Protein AF-A0A5C4VQE1-F1 (afdb_monomer)

Mean predicted aligned error: 15.0 Å

Sequence (399 aa):
MSLPLGGPALQSALQDAGLNTAMPAWTVWVAVGLVALSTLAGAHLAHRNAARISIWLAVASALMLITALTDVMPDAWREAAATEVPLWVVALAGLTGFAAITYFTRHGCAHPHQPGQHARHAPGLHRRVKQAVSAAVYGGVGTAVALSLHRMIEGATLVLAASAIVVAALMIHSAGEGLAMTAMLDMASKRRAPWLLLSCASPAAGVVLATVAPLPPQSVPILLGLLTGVLLRTAVIGLQIARTSGRMVRRHVAVAAVGVLAVGALLVTGEAMFAGDLPTPELPVAAAGQAAVPLVPHTRTPSPLPTPTRRPEPMTPSELRAAVAGGRLGLESLLTRSDLATIGADVEWLLRALPGRSAAEITRVLRRARVGSGASIGDLTLRQRHYLLLALGAAPAPR

Foldseek 3Di:
DDDPPDDVVVVVVVVPPPPPPPPPPVLLVVLLVLLLVLLVLLLVCLVVCVVCLLLLLLLLLLLLLCCLVPPLQVVLVVLCVVQVNDVVLLQVLLQVLLVVLCVLAVLQPPPPPPPDDDDPDPDPPVVVVVVVCSCCCSALNVVLVVLLQLLLQLLLVCSVDVDPLSSVSSSSNSSSVSSVSSVRCVVSVHDSVVSSVSSSCNSVNSVVCCVVPPDDSNVSSSSSSSSSSNSNNSSVVSNVVSVVVPPDDVVSVVVSVVSSVVSVVVSVVVCVVVVVPDPPPPDDPDDPPDDDDDDDDDPDDDDDDDDPDPDDDDDALVRLLVCQLVVVADLVNLLPDDDPRSQQDFPLSSVCSHPPDHSVLSVVQCVVLVNDGNHGSNNQDPSSSVSCCVSPVPPPDDD

pLDDT: mean 78.85, std 17.56, range [36.0, 97.56]

Structure (mmCIF, N/CA/C/O backbone):
data_AF-A0A5C4VQE1-F1
#
_entry.id   AF-A0A5C4VQE1-F1
#
loop_
_atom_site.group_PDB
_atom_site.id
_atom_site.type_symbol
_atom_site.label_atom_id
_atom_site.label_alt_id
_atom_site.label_comp_id
_atom_site.label_asym_id
_atom_site.label_entity_id
_atom_site.label_seq_id
_atom_site.pdbx_PDB_ins_code
_atom_site.Cartn_x
_atom_site.Cartn_y
_atom_site.Cartn_z
_atom_site.occupancy
_atom_site.B_iso_or_equiv
_atom_site.auth_seq_id
_atom_site.auth_comp_id
_atom_site.auth_asym_id
_atom_site.auth_atom_id
_atom_site.pdbx_PDB_model_num
ATOM 1 N N . MET A 1 1 ? 10.455 -11.484 -48.413 1.00 41.09 1 MET A N 1
ATOM 2 C CA . MET A 1 1 ? 11.637 -10.625 -48.621 1.00 41.09 1 MET A CA 1
ATOM 3 C C . MET A 1 1 ? 11.939 -10.002 -47.268 1.00 41.09 1 MET A C 1
ATOM 5 O O . MET A 1 1 ? 11.237 -9.096 -46.846 1.00 41.09 1 MET A O 1
ATOM 9 N N . SER A 1 2 ? 12.829 -10.639 -46.516 1.00 37.97 2 SER A N 1
ATOM 10 C CA . SER A 1 2 ? 13.036 -10.411 -45.083 1.00 37.97 2 SER A CA 1
ATOM 11 C C . SER A 1 2 ? 14.217 -9.458 -44.924 1.00 37.97 2 SER A C 1
ATOM 13 O O . SER A 1 2 ? 15.341 -9.838 -45.240 1.00 37.97 2 SER A O 1
ATOM 15 N N . LEU A 1 3 ? 13.969 -8.215 -44.516 1.00 42.12 3 LEU A N 1
ATOM 16 C CA . LEU A 1 3 ? 15.041 -7.261 -44.231 1.00 42.12 3 LEU A CA 1
ATOM 17 C C . LEU A 1 3 ? 15.632 -7.578 -42.847 1.00 42.12 3 LEU A C 1
ATOM 19 O O . LEU A 1 3 ? 14.874 -7.630 -41.877 1.00 42.12 3 LEU A O 1
ATOM 23 N N . PRO A 1 4 ? 16.952 -7.799 -42.725 1.00 50.78 4 PRO A N 1
ATOM 24 C CA . PRO A 1 4 ? 17.594 -8.031 -41.441 1.00 50.78 4 PRO A CA 1
ATOM 25 C C . PRO A 1 4 ? 17.736 -6.690 -40.704 1.00 50.78 4 PRO A C 1
ATOM 27 O O . PRO A 1 4 ? 18.738 -5.991 -40.825 1.00 50.78 4 PRO A O 1
ATOM 30 N N . LEU A 1 5 ? 16.705 -6.306 -39.952 1.00 48.47 5 LEU A N 1
ATOM 31 C CA . LEU A 1 5 ? 16.754 -5.204 -38.987 1.00 48.47 5 LEU A CA 1
ATOM 32 C C . LEU A 1 5 ? 17.455 -5.699 -37.715 1.00 48.47 5 LEU A C 1
ATOM 34 O O . LEU A 1 5 ? 16.815 -6.117 -36.758 1.00 48.47 5 LEU A O 1
ATOM 38 N N . GLY A 1 6 ? 18.786 -5.730 -37.740 1.00 45.22 6 GLY A N 1
ATOM 39 C CA . GLY A 1 6 ? 19.583 -6.202 -36.604 1.00 45.22 6 GLY A CA 1
ATOM 40 C C . GLY A 1 6 ? 21.074 -6.253 -36.909 1.00 45.22 6 GLY A C 1
ATOM 41 O O . GLY A 1 6 ? 21.717 -7.273 -36.686 1.00 45.22 6 GLY A O 1
ATOM 42 N N . GLY A 1 7 ? 21.619 -5.191 -37.503 1.00 49.00 7 GLY A N 1
ATOM 43 C CA . GLY A 1 7 ? 23.058 -5.096 -37.733 1.00 49.00 7 GLY A CA 1
ATOM 44 C C . GLY A 1 7 ? 23.805 -4.750 -36.435 1.00 49.00 7 GLY A C 1
ATOM 45 O O . GLY A 1 7 ? 23.334 -3.880 -35.700 1.00 49.00 7 GLY A O 1
ATOM 46 N N . PRO A 1 8 ? 24.996 -5.332 -36.180 1.00 63.16 8 PRO A N 1
ATOM 47 C CA . PRO A 1 8 ? 25.839 -5.012 -35.017 1.00 63.16 8 PRO A CA 1
ATOM 48 C C . PRO A 1 8 ? 26.194 -3.517 -34.917 1.00 63.16 8 PRO A C 1
ATOM 50 O O . PRO A 1 8 ? 26.503 -3.031 -33.838 1.00 63.16 8 PRO A O 1
ATOM 53 N N . ALA A 1 9 ? 26.065 -2.777 -36.023 1.00 58.31 9 ALA A N 1
ATOM 54 C CA . ALA A 1 9 ? 26.256 -1.332 -36.096 1.00 58.31 9 ALA A CA 1
ATOM 55 C C . ALA A 1 9 ? 25.206 -0.512 -35.315 1.00 58.31 9 ALA A C 1
ATOM 57 O O . ALA A 1 9 ? 25.529 0.548 -34.787 1.00 58.31 9 ALA A O 1
ATOM 58 N N . LEU A 1 10 ? 23.954 -0.984 -35.216 1.00 56.16 10 LEU A N 1
ATOM 59 C CA . LEU A 1 10 ? 22.928 -0.305 -34.410 1.00 56.16 10 LEU A CA 1
ATOM 60 C C . LEU A 1 10 ? 23.186 -0.533 -32.912 1.00 56.16 10 LEU A C 1
ATOM 62 O O . LEU A 1 10 ? 22.972 0.352 -32.091 1.00 56.16 10 LEU A O 1
ATOM 66 N N . GLN A 1 11 ? 23.693 -1.719 -32.574 1.00 53.75 11 GLN A N 1
ATOM 67 C CA . GLN A 1 11 ? 24.043 -2.100 -31.211 1.00 53.75 11 GLN A CA 1
ATOM 68 C C . GLN A 1 11 ? 25.298 -1.363 -30.721 1.00 53.75 11 GLN A C 1
ATOM 70 O O . GLN A 1 11 ? 25.311 -0.896 -29.585 1.00 53.75 11 GLN A O 1
ATOM 75 N N . SER A 1 12 ? 26.293 -1.158 -31.592 1.00 59.50 12 SER A N 1
ATOM 76 C CA . SER A 1 12 ? 27.461 -0.321 -31.294 1.00 59.50 12 SER A CA 1
ATOM 77 C C . SER A 1 12 ? 27.106 1.167 -31.207 1.00 59.50 12 SER A C 1
ATOM 79 O O . SER A 1 12 ? 27.559 1.839 -30.292 1.00 59.50 12 SER A O 1
ATOM 81 N N . ALA A 1 13 ? 26.217 1.679 -32.068 1.00 52.84 13 ALA A N 1
ATOM 82 C CA . ALA A 1 13 ? 25.772 3.077 -32.001 1.00 52.84 13 ALA A CA 1
ATOM 83 C C . ALA A 1 13 ? 24.951 3.389 -30.733 1.00 52.84 13 ALA A C 1
ATOM 85 O O . ALA A 1 13 ? 25.045 4.487 -30.190 1.00 52.84 13 ALA A O 1
ATOM 86 N N . LEU A 1 14 ? 24.183 2.416 -30.224 1.00 50.62 14 LEU A N 1
ATOM 87 C CA . LEU A 1 14 ? 23.507 2.519 -28.925 1.00 50.62 14 LEU A CA 1
ATOM 88 C C . LEU A 1 14 ? 24.476 2.360 -27.739 1.00 50.62 14 LEU A C 1
ATOM 90 O O . LEU A 1 14 ? 24.223 2.915 -26.672 1.00 50.62 14 LEU A O 1
ATOM 94 N N . GLN A 1 15 ? 25.592 1.642 -27.911 1.00 51.59 15 GLN A N 1
ATOM 95 C CA . GLN A 1 15 ? 26.670 1.563 -26.915 1.00 51.59 15 GLN A CA 1
ATOM 96 C C . GLN A 1 15 ? 27.513 2.846 -26.848 1.00 51.59 15 GLN A C 1
ATOM 98 O O . GLN A 1 15 ? 27.901 3.241 -25.749 1.00 51.59 15 GLN A O 1
ATOM 103 N N . ASP A 1 16 ? 27.736 3.519 -27.978 1.00 47.47 16 ASP A N 1
ATOM 104 C CA . ASP A 1 16 ? 28.559 4.734 -28.071 1.00 47.47 16 ASP A CA 1
ATOM 105 C C . ASP A 1 16 ? 27.813 6.018 -27.652 1.00 47.47 16 ASP A C 1
ATOM 107 O O . ASP A 1 16 ? 28.447 7.019 -27.321 1.00 47.47 16 ASP A O 1
ATOM 111 N N . ALA A 1 17 ? 26.475 5.998 -27.568 1.00 48.53 17 ALA A N 1
ATOM 112 C CA . ALA A 1 17 ? 25.642 7.132 -27.136 1.00 48.53 17 ALA A CA 1
ATOM 113 C C . ALA A 1 17 ? 25.718 7.465 -25.622 1.00 48.53 17 ALA A C 1
ATOM 115 O O . ALA A 1 17 ? 24.876 8.193 -25.100 1.00 48.53 17 ALA A O 1
ATOM 116 N N . GLY A 1 18 ? 26.718 6.952 -24.896 1.00 38.25 18 GLY A N 1
ATOM 117 C CA . GLY A 1 18 ? 27.068 7.429 -23.549 1.00 38.25 18 GLY A CA 1
ATOM 118 C C . GLY A 1 18 ? 26.214 6.911 -22.384 1.00 38.25 18 GLY A C 1
ATOM 119 O O . GLY A 1 18 ? 26.450 7.314 -21.248 1.00 38.25 18 GLY A O 1
ATOM 120 N N . LEU A 1 19 ? 25.274 5.987 -22.614 1.00 45.81 19 LEU A N 1
ATOM 121 C CA . LEU A 1 19 ? 24.411 5.418 -21.561 1.00 45.81 19 LEU A CA 1
ATOM 122 C C . LEU A 1 19 ? 24.972 4.157 -20.875 1.00 45.81 19 LEU A C 1
ATOM 124 O O . LEU A 1 19 ? 24.331 3.612 -19.984 1.00 45.81 19 LEU A O 1
ATOM 128 N N . ASN A 1 20 ? 26.176 3.705 -21.242 1.00 42.44 20 ASN A N 1
ATOM 129 C CA . ASN A 1 20 ? 26.827 2.532 -20.648 1.00 42.44 20 ASN A CA 1
ATOM 130 C C . ASN A 1 20 ? 28.208 2.857 -20.060 1.00 42.44 20 ASN A C 1
ATOM 132 O O . ASN A 1 20 ? 29.180 2.142 -20.306 1.00 42.44 20 ASN A O 1
ATOM 136 N N . THR A 1 21 ? 28.317 3.859 -19.185 1.00 48.03 21 THR A N 1
ATOM 137 C CA . THR A 1 21 ? 29.241 3.646 -18.063 1.00 48.03 21 THR A CA 1
ATOM 138 C C . THR A 1 21 ? 28.569 2.607 -17.181 1.00 48.03 21 THR A C 1
ATOM 140 O O . THR A 1 21 ? 27.779 2.942 -16.306 1.00 48.03 21 THR A O 1
ATOM 143 N N . ALA A 1 22 ? 28.797 1.324 -17.493 1.00 59.22 22 ALA A N 1
ATOM 144 C CA . ALA A 1 22 ? 28.331 0.217 -16.672 1.00 59.22 22 ALA A CA 1
ATOM 145 C C . ALA A 1 22 ? 28.746 0.539 -15.239 1.00 59.22 22 ALA A C 1
ATOM 147 O O . ALA A 1 22 ? 29.936 0.524 -14.912 1.00 59.22 22 ALA A O 1
ATOM 148 N N . MET A 1 23 ? 27.769 0.961 -14.434 1.00 65.75 23 MET A N 1
ATOM 149 C CA . MET A 1 23 ? 28.035 1.440 -13.095 1.00 65.75 23 MET A CA 1
ATOM 150 C C . MET A 1 23 ? 28.804 0.333 -12.387 1.00 65.75 23 MET A C 1
ATOM 152 O O . MET A 1 23 ? 28.381 -0.827 -12.441 1.00 65.75 23 MET A O 1
ATOM 156 N N . PRO A 1 24 ? 29.980 0.640 -11.821 1.00 81.69 24 PRO A N 1
ATOM 157 C CA . PRO A 1 24 ? 30.863 -0.411 -11.365 1.00 81.69 24 PRO A CA 1
ATOM 158 C C . PRO A 1 24 ? 30.112 -1.239 -10.327 1.00 81.69 24 PRO A C 1
ATOM 160 O O . PRO A 1 24 ? 29.479 -0.675 -9.444 1.00 81.69 24 PRO A O 1
ATOM 163 N N . ALA A 1 25 ? 30.141 -2.570 -10.454 1.00 84.44 25 ALA A N 1
ATOM 164 C CA . ALA A 1 25 ? 29.204 -3.481 -9.781 1.00 84.44 25 ALA A CA 1
ATOM 165 C C . ALA A 1 25 ? 29.057 -3.266 -8.258 1.00 84.44 25 ALA A C 1
ATOM 167 O O . ALA A 1 25 ? 28.046 -3.638 -7.664 1.00 84.44 25 ALA A O 1
ATOM 168 N N . TRP A 1 26 ? 30.047 -2.644 -7.613 1.00 91.00 26 TRP A N 1
ATOM 169 C CA . TRP A 1 26 ? 29.999 -2.257 -6.206 1.00 91.00 26 TRP A CA 1
ATOM 170 C C . TRP A 1 26 ? 28.937 -1.189 -5.881 1.00 91.00 26 TRP A C 1
ATOM 172 O O . TRP A 1 26 ? 28.462 -1.163 -4.747 1.00 91.00 26 TRP A O 1
ATOM 182 N N . THR A 1 27 ? 28.518 -0.340 -6.826 1.00 90.88 27 THR A N 1
ATOM 183 C CA . THR A 1 27 ? 27.513 0.715 -6.585 1.00 90.88 27 THR A CA 1
ATOM 184 C C . THR A 1 27 ? 26.142 0.128 -6.259 1.00 90.88 27 THR A C 1
ATOM 186 O O . THR A 1 27 ? 25.489 0.593 -5.325 1.00 90.88 27 THR A O 1
ATOM 189 N N . VAL A 1 28 ? 25.741 -0.947 -6.946 1.00 91.88 28 VAL A N 1
ATOM 190 C CA . VAL A 1 28 ? 24.502 -1.691 -6.661 1.00 91.88 28 VAL A CA 1
ATOM 191 C C . VAL A 1 28 ? 24.537 -2.256 -5.240 1.00 91.88 28 VAL A C 1
ATOM 193 O O . VAL A 1 28 ? 23.569 -2.137 -4.493 1.00 91.88 28 VAL A O 1
ATOM 196 N N . TRP A 1 29 ? 25.676 -2.808 -4.816 1.00 94.75 29 TRP A N 1
ATOM 197 C CA . TRP A 1 29 ? 25.837 -3.333 -3.457 1.00 94.75 29 TRP A CA 1
ATOM 198 C C . TRP A 1 29 ? 25.840 -2.238 -2.388 1.00 94.75 29 TRP A C 1
ATOM 200 O O . TRP A 1 29 ? 25.274 -2.437 -1.311 1.00 94.75 29 TRP A O 1
ATOM 210 N N . VAL A 1 30 ? 26.407 -1.065 -2.684 1.00 95.00 30 VAL A N 1
ATOM 211 C CA . VAL A 1 30 ? 26.292 0.112 -1.811 1.00 95.00 30 VAL A CA 1
ATOM 212 C C . VAL A 1 30 ? 24.832 0.547 -1.688 1.00 95.00 30 VAL A C 1
ATOM 214 O O . VAL A 1 30 ? 24.370 0.774 -0.569 1.00 95.00 30 VAL A O 1
ATOM 217 N N . ALA A 1 31 ? 24.076 0.584 -2.789 1.00 93.06 31 ALA A N 1
ATOM 218 C CA . ALA A 1 31 ? 22.648 0.895 -2.764 1.00 93.06 31 ALA A CA 1
ATOM 219 C C . ALA A 1 31 ? 21.851 -0.113 -1.917 1.00 93.06 31 ALA A C 1
ATOM 221 O O . ALA A 1 31 ? 21.057 0.295 -1.068 1.00 93.06 31 ALA A O 1
ATOM 222 N N . VAL A 1 32 ? 22.117 -1.417 -2.062 1.00 95.38 32 VAL A N 1
ATOM 223 C CA . VAL A 1 32 ? 21.526 -2.467 -1.210 1.00 95.38 32 VAL A CA 1
ATOM 224 C C . VAL A 1 32 ? 21.851 -2.232 0.268 1.00 95.38 32 VAL A C 1
ATOM 226 O O . VAL A 1 32 ? 20.961 -2.318 1.117 1.00 95.38 32 VAL A O 1
ATOM 229 N N . GLY A 1 33 ? 23.105 -1.895 0.586 1.00 96.81 33 GLY A N 1
ATOM 230 C CA . GLY A 1 33 ? 23.531 -1.566 1.946 1.00 96.81 33 GLY A CA 1
ATOM 231 C C . GLY A 1 33 ? 22.781 -0.360 2.519 1.00 96.81 33 GLY A C 1
ATOM 232 O O . GLY A 1 33 ? 22.272 -0.428 3.639 1.00 96.81 33 GLY A O 1
ATOM 233 N N . LEU A 1 34 ? 22.639 0.715 1.741 1.00 95.75 34 LEU A N 1
ATOM 234 C CA . LEU A 1 34 ? 21.893 1.917 2.130 1.00 95.75 34 LEU A CA 1
ATOM 235 C C . LEU A 1 34 ? 20.406 1.623 2.367 1.00 95.75 34 LEU A C 1
ATOM 237 O O . LEU A 1 34 ? 19.839 2.060 3.370 1.00 95.75 34 LEU A O 1
ATOM 241 N N . VAL A 1 35 ? 19.786 0.832 1.492 1.00 94.19 35 VAL A N 1
ATOM 242 C CA . VAL A 1 35 ? 18.397 0.367 1.617 1.00 94.19 35 VAL A CA 1
ATOM 243 C C . VAL A 1 35 ? 18.200 -0.465 2.892 1.00 94.19 35 VAL A C 1
ATOM 245 O O . VAL A 1 35 ? 17.260 -0.228 3.665 1.00 94.19 35 VAL A O 1
ATOM 248 N N . ALA A 1 36 ? 19.113 -1.398 3.175 1.00 96.44 36 ALA A N 1
ATOM 249 C CA . ALA A 1 36 ? 19.082 -2.206 4.393 1.00 96.44 36 ALA A CA 1
ATOM 250 C C . ALA A 1 36 ? 19.241 -1.340 5.656 1.00 96.44 36 ALA A C 1
ATOM 252 O O . ALA A 1 36 ? 18.437 -1.451 6.585 1.00 96.44 36 ALA A O 1
ATOM 253 N N . LEU A 1 37 ? 20.212 -0.420 5.675 1.00 96.94 37 LEU A N 1
ATOM 254 C CA . LEU A 1 37 ? 20.417 0.515 6.787 1.00 96.94 37 LEU A CA 1
ATOM 255 C C . LEU A 1 37 ? 19.198 1.410 7.014 1.00 96.94 37 LEU A C 1
ATOM 257 O O . LEU A 1 37 ? 18.783 1.594 8.159 1.00 96.94 37 LEU A O 1
ATOM 261 N N . SER A 1 38 ? 18.582 1.909 5.942 1.00 95.00 38 SER A N 1
ATOM 262 C CA . SER A 1 38 ? 17.372 2.727 6.029 1.00 95.00 38 SER A CA 1
ATOM 263 C C . SER A 1 38 ? 16.203 1.955 6.652 1.00 95.00 38 SER A C 1
ATOM 265 O O . SER A 1 38 ? 15.477 2.465 7.505 1.00 95.00 38 SER A O 1
ATOM 267 N N . THR A 1 39 ? 16.084 0.669 6.321 1.00 94.81 39 THR A N 1
ATOM 268 C CA . THR A 1 39 ? 15.073 -0.231 6.900 1.00 94.81 39 THR A CA 1
ATOM 269 C C . THR A 1 39 ? 15.287 -0.442 8.391 1.00 94.81 39 THR A C 1
ATOM 271 O O . THR A 1 39 ? 14.344 -0.344 9.181 1.00 94.81 39 THR A O 1
ATOM 274 N N . LEU A 1 40 ? 16.53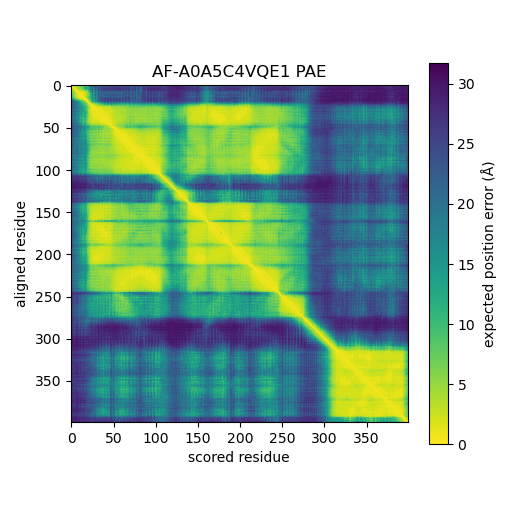4 -0.687 8.798 1.00 96.38 40 LEU A N 1
ATOM 275 C CA . LEU A 1 40 ? 16.899 -0.805 10.208 1.00 96.38 40 LEU A CA 1
ATOM 276 C C . LEU A 1 40 ? 16.660 0.507 10.961 1.00 96.38 40 LEU A C 1
ATOM 278 O O . LEU A 1 40 ? 16.154 0.477 12.083 1.00 96.38 40 LEU A O 1
ATOM 282 N N . ALA A 1 41 ? 16.960 1.653 10.344 1.00 94.94 41 ALA A N 1
ATOM 283 C CA . ALA A 1 41 ? 16.692 2.968 10.916 1.00 94.94 41 ALA A CA 1
ATOM 284 C C . ALA A 1 41 ? 15.186 3.191 11.125 1.00 94.94 41 ALA A C 1
ATOM 286 O O . ALA A 1 41 ? 14.774 3.602 12.212 1.00 94.94 41 ALA A O 1
ATOM 287 N N . GLY A 1 42 ? 14.356 2.841 10.139 1.00 91.75 42 GLY A N 1
ATOM 288 C CA . GLY A 1 42 ? 12.897 2.870 10.248 1.00 91.75 42 GLY A CA 1
ATOM 289 C C . GLY A 1 42 ? 12.364 1.977 11.370 1.00 91.75 42 GLY A C 1
ATOM 290 O O . GLY A 1 42 ? 11.558 2.413 12.198 1.00 91.75 42 GLY A O 1
ATOM 291 N N . ALA A 1 43 ? 12.877 0.748 11.460 1.00 93.44 43 ALA A N 1
ATOM 292 C CA . ALA A 1 43 ? 12.534 -0.193 12.522 1.00 93.44 43 ALA A CA 1
ATOM 293 C C . ALA A 1 43 ? 12.944 0.317 13.916 1.00 93.44 43 ALA A C 1
ATOM 295 O O . ALA A 1 43 ? 12.173 0.239 14.878 1.00 93.44 43 ALA A O 1
ATOM 296 N N . HIS A 1 44 ? 14.139 0.898 14.030 1.00 94.31 44 HIS A N 1
ATOM 297 C CA . HIS A 1 44 ? 14.622 1.504 15.268 1.00 94.31 44 HIS A CA 1
ATOM 298 C C . HIS A 1 44 ? 13.770 2.715 15.679 1.00 94.31 44 HIS A C 1
ATOM 300 O O . HIS A 1 44 ? 13.409 2.859 16.853 1.00 94.31 44 HIS A O 1
ATOM 306 N N . LEU A 1 45 ? 13.397 3.563 14.715 1.00 90.81 45 LEU A N 1
ATOM 307 C CA . LEU A 1 45 ? 12.560 4.737 14.946 1.00 90.81 45 LEU A CA 1
ATOM 308 C C . LEU A 1 45 ? 11.161 4.345 15.436 1.00 90.81 45 LEU A C 1
ATOM 310 O O . LEU A 1 45 ? 10.647 4.979 16.362 1.00 90.81 45 LEU A O 1
ATOM 314 N N . ALA A 1 46 ? 10.577 3.280 14.878 1.00 87.56 46 ALA A N 1
ATOM 315 C CA . ALA A 1 46 ? 9.302 2.732 15.340 1.00 87.56 46 ALA A CA 1
ATOM 316 C C . ALA A 1 46 ? 9.361 2.338 16.817 1.00 87.56 46 ALA A C 1
ATOM 318 O O . ALA A 1 46 ? 8.458 2.662 17.587 1.00 87.56 46 ALA A O 1
ATOM 319 N N . HIS A 1 47 ? 10.459 1.702 17.233 1.00 88.00 47 HIS A N 1
ATOM 320 C CA . HIS A 1 47 ? 10.611 1.266 18.613 1.00 88.00 47 HIS A CA 1
ATOM 321 C C . HIS A 1 47 ? 10.702 2.438 19.600 1.00 88.00 47 HIS A C 1
ATOM 323 O O . HIS A 1 47 ? 10.106 2.376 20.675 1.00 88.00 47 HIS A O 1
ATOM 329 N N . ARG A 1 48 ? 11.411 3.518 19.239 1.00 90.50 48 ARG A N 1
ATOM 330 C CA . ARG A 1 48 ? 11.594 4.683 20.124 1.00 90.50 48 ARG A CA 1
ATOM 331 C C . ARG A 1 48 ? 10.415 5.650 20.138 1.00 90.50 48 ARG A C 1
ATOM 333 O O . ARG A 1 48 ? 10.176 6.291 21.156 1.00 90.50 48 ARG A O 1
ATOM 340 N N . ASN A 1 49 ? 9.685 5.779 19.032 1.00 86.94 49 ASN A N 1
ATOM 341 C CA . ASN A 1 49 ? 8.698 6.845 18.847 1.00 86.94 49 ASN A CA 1
ATOM 342 C C . ASN A 1 49 ? 7.285 6.320 18.576 1.00 86.94 49 ASN A C 1
ATOM 344 O O . ASN A 1 49 ? 6.582 6.854 17.716 1.00 86.94 49 ASN A O 1
ATOM 348 N N . ALA A 1 50 ? 6.828 5.338 19.359 1.00 77.56 50 ALA A N 1
ATOM 349 C CA . ALA A 1 50 ? 5.498 4.737 19.222 1.00 77.56 50 ALA A CA 1
ATOM 350 C C . ALA A 1 50 ? 4.356 5.772 19.126 1.00 77.56 50 ALA A C 1
ATOM 352 O O . ALA A 1 50 ? 3.429 5.623 18.334 1.00 77.56 50 ALA A O 1
ATOM 353 N N . ALA A 1 51 ? 4.459 6.882 19.866 1.00 79.31 51 ALA A N 1
ATOM 354 C CA . ALA A 1 51 ? 3.460 7.950 19.853 1.00 79.31 51 ALA A CA 1
ATOM 355 C C . ALA A 1 51 ? 3.368 8.728 18.523 1.00 79.31 51 ALA A C 1
ATOM 357 O O . ALA A 1 51 ? 2.317 9.303 18.241 1.00 79.31 51 ALA A O 1
ATOM 358 N N . ARG A 1 52 ? 4.443 8.760 17.721 1.00 82.19 52 ARG A N 1
ATOM 359 C CA . ARG A 1 52 ? 4.537 9.514 16.454 1.00 82.19 52 ARG A CA 1
ATOM 360 C C . ARG A 1 52 ? 4.492 8.622 15.208 1.00 82.19 52 ARG A C 1
ATOM 362 O O . ARG A 1 52 ? 4.539 9.153 14.100 1.00 82.19 52 ARG A O 1
ATOM 369 N N . ILE A 1 53 ? 4.375 7.300 15.373 1.00 80.62 53 ILE A N 1
ATOM 370 C CA . ILE A 1 53 ? 4.341 6.317 14.274 1.00 80.62 53 ILE A CA 1
ATOM 371 C C . ILE A 1 53 ? 3.311 6.690 13.205 1.00 80.62 53 ILE A C 1
ATOM 373 O O . ILE A 1 53 ? 3.613 6.608 12.022 1.00 80.62 53 ILE A O 1
ATOM 377 N N . SER A 1 54 ? 2.121 7.150 13.598 1.00 80.69 54 SER A N 1
ATOM 378 C CA . SER A 1 54 ? 1.045 7.485 12.656 1.00 80.69 54 SER A CA 1
ATOM 379 C C . SER A 1 54 ? 1.396 8.636 11.708 1.00 80.69 54 SER A C 1
ATOM 381 O O . SER A 1 54 ? 0.978 8.618 10.554 1.00 80.69 54 SER A O 1
ATOM 383 N N . ILE A 1 55 ? 2.186 9.615 12.164 1.00 82.12 55 ILE A N 1
ATOM 384 C CA . ILE A 1 55 ? 2.629 10.748 11.339 1.00 82.12 55 ILE A CA 1
ATOM 385 C C . ILE A 1 55 ? 3.641 10.268 10.306 1.00 82.12 55 ILE A C 1
ATOM 387 O O . ILE A 1 55 ? 3.468 10.515 9.116 1.00 82.12 55 ILE A O 1
ATOM 391 N N . TRP A 1 56 ? 4.662 9.538 10.756 1.00 80.81 56 TRP A N 1
ATOM 392 C CA . TRP A 1 56 ? 5.685 8.988 9.870 1.00 80.81 56 TRP A CA 1
ATOM 393 C C . TRP A 1 56 ? 5.097 8.010 8.857 1.00 80.81 56 TRP A C 1
ATOM 395 O O . TRP A 1 56 ? 5.435 8.078 7.680 1.00 80.81 56 TRP A O 1
ATOM 405 N N . LEU A 1 57 ? 4.152 7.170 9.288 1.00 79.81 57 LEU A N 1
ATOM 406 C CA . LEU A 1 57 ? 3.444 6.251 8.407 1.00 79.81 57 LEU A CA 1
ATOM 407 C C . LEU A 1 57 ? 2.649 7.000 7.332 1.00 79.81 57 LEU A C 1
ATOM 409 O O . LEU A 1 57 ? 2.675 6.592 6.176 1.00 79.81 57 LEU A O 1
ATOM 413 N N . ALA A 1 58 ? 1.978 8.104 7.680 1.00 83.38 58 ALA A N 1
ATOM 414 C CA . ALA A 1 58 ? 1.262 8.918 6.699 1.00 83.38 58 ALA A CA 1
ATOM 415 C C . ALA A 1 58 ? 2.202 9.544 5.665 1.00 83.38 58 ALA A C 1
ATOM 417 O O . ALA A 1 58 ? 1.893 9.509 4.478 1.00 83.38 58 ALA A O 1
ATOM 418 N N . VAL A 1 59 ? 3.336 10.096 6.113 1.00 81.19 59 VAL A N 1
ATOM 419 C CA . VAL A 1 59 ? 4.343 10.699 5.227 1.00 81.19 59 VAL A CA 1
ATOM 420 C C . VAL A 1 59 ? 4.916 9.644 4.287 1.00 81.19 59 VAL A C 1
ATOM 422 O O . VAL A 1 59 ? 4.879 9.836 3.076 1.00 81.19 59 VAL A O 1
ATOM 425 N N . ALA A 1 60 ? 5.361 8.505 4.823 1.00 78.50 60 ALA A N 1
ATOM 426 C CA . ALA A 1 60 ? 5.885 7.402 4.021 1.00 78.50 60 ALA A CA 1
ATOM 427 C C . ALA A 1 60 ? 4.848 6.890 3.010 1.00 78.50 60 ALA A C 1
ATOM 429 O O . ALA A 1 60 ? 5.158 6.737 1.834 1.00 78.50 60 ALA A O 1
ATOM 430 N N . SER A 1 61 ? 3.594 6.715 3.440 1.00 82.75 61 SER A N 1
ATOM 431 C CA . SER A 1 61 ? 2.500 6.274 2.563 1.00 82.75 61 SER A CA 1
ATOM 432 C C . SER A 1 61 ? 2.204 7.278 1.449 1.00 82.75 61 SER A C 1
ATOM 434 O O . SER A 1 61 ? 1.908 6.881 0.327 1.00 82.75 61 SER A O 1
ATOM 436 N N . ALA A 1 62 ? 2.266 8.577 1.744 1.00 83.88 62 ALA A N 1
ATOM 437 C CA . ALA A 1 62 ? 2.049 9.619 0.748 1.00 83.88 62 ALA A CA 1
ATOM 438 C C . ALA A 1 62 ? 3.196 9.679 -0.270 1.00 83.88 62 ALA A C 1
ATOM 440 O O . ALA A 1 62 ? 2.930 9.767 -1.464 1.00 83.88 62 ALA A O 1
ATOM 441 N N . LEU A 1 63 ? 4.448 9.576 0.188 1.00 79.31 63 LEU A N 1
ATOM 442 C CA . LEU A 1 63 ? 5.616 9.520 -0.696 1.00 79.31 63 LEU A CA 1
ATOM 443 C C . LEU A 1 63 ? 5.571 8.283 -1.593 1.00 79.31 63 LEU A C 1
ATOM 445 O O . LEU A 1 63 ? 5.698 8.412 -2.802 1.00 79.31 63 LEU A O 1
ATOM 449 N N . MET A 1 64 ? 5.267 7.115 -1.026 1.00 81.25 64 MET A N 1
ATOM 450 C CA . MET A 1 64 ? 5.033 5.881 -1.780 1.00 81.25 64 MET A CA 1
ATOM 451 C C . MET A 1 64 ? 3.971 6.029 -2.863 1.00 81.25 64 MET A C 1
ATOM 453 O O . MET A 1 64 ? 4.165 5.568 -3.983 1.00 81.25 64 MET A O 1
ATOM 457 N N . LEU A 1 65 ? 2.839 6.651 -2.520 1.00 84.50 65 LEU A N 1
ATOM 458 C CA . LEU A 1 65 ? 1.757 6.882 -3.469 1.00 84.50 65 LEU A CA 1
ATOM 459 C C . LEU A 1 65 ? 2.224 7.753 -4.635 1.00 84.50 65 LEU A C 1
ATOM 461 O O . LEU A 1 65 ? 1.871 7.481 -5.777 1.00 84.50 65 LEU A O 1
ATOM 465 N N . ILE A 1 66 ? 3.004 8.791 -4.341 1.00 81.56 66 ILE A N 1
ATOM 466 C CA . ILE A 1 66 ? 3.540 9.693 -5.357 1.00 81.56 66 ILE A CA 1
ATOM 467 C C . ILE A 1 66 ? 4.533 8.949 -6.236 1.00 81.56 66 ILE A C 1
ATOM 469 O O . ILE A 1 66 ? 4.282 8.872 -7.429 1.00 81.56 66 ILE A O 1
ATOM 473 N N . THR A 1 67 ? 5.560 8.310 -5.670 1.00 78.25 67 THR A N 1
ATOM 474 C CA . THR A 1 67 ? 6.547 7.532 -6.436 1.00 78.25 67 THR A CA 1
ATOM 475 C C . THR A 1 67 ? 5.874 6.485 -7.325 1.00 78.25 67 THR A C 1
ATOM 477 O O . THR A 1 67 ? 6.168 6.397 -8.512 1.00 78.25 67 THR A O 1
ATOM 480 N N . ALA A 1 68 ? 4.889 5.743 -6.813 1.00 83.06 68 ALA A N 1
ATOM 481 C CA . ALA A 1 68 ? 4.169 4.761 -7.622 1.00 83.06 68 ALA A CA 1
ATOM 482 C C . ALA A 1 68 ? 3.463 5.382 -8.842 1.00 83.06 68 ALA A C 1
ATOM 484 O O . ALA A 1 68 ? 3.400 4.749 -9.894 1.00 83.06 68 ALA A O 1
ATOM 485 N N . LEU A 1 69 ? 2.921 6.598 -8.705 1.00 85.38 69 LEU A N 1
ATOM 486 C CA . LEU A 1 69 ? 2.136 7.271 -9.743 1.00 85.38 69 LEU A CA 1
ATOM 487 C C . LEU A 1 69 ? 2.967 8.153 -10.680 1.00 85.38 69 LEU A C 1
ATOM 489 O O . LEU A 1 69 ? 2.574 8.318 -11.832 1.00 85.38 69 LEU A O 1
ATOM 493 N N . THR A 1 70 ? 4.056 8.751 -10.201 1.00 80.81 70 THR A N 1
ATOM 494 C CA . THR A 1 70 ? 4.868 9.711 -10.966 1.00 80.81 70 THR A CA 1
ATOM 495 C C . THR A 1 70 ? 6.127 9.101 -11.557 1.00 80.81 70 THR A C 1
ATOM 497 O O . THR A 1 70 ? 6.671 9.683 -12.484 1.00 80.81 70 THR A O 1
ATOM 500 N N . ASP A 1 71 ? 6.579 7.967 -11.026 1.00 81.38 71 ASP A N 1
ATOM 501 C CA . ASP A 1 71 ? 7.838 7.326 -11.413 1.00 81.38 71 ASP A CA 1
ATOM 502 C C . ASP A 1 71 ? 7.547 5.946 -12.026 1.00 81.38 71 ASP A C 1
ATOM 504 O O . ASP A 1 71 ? 7.531 5.770 -13.244 1.00 81.38 71 ASP A O 1
ATOM 508 N N . VAL A 1 72 ? 7.102 5.000 -11.190 1.00 82.31 72 VAL A N 1
ATOM 509 C CA . VAL A 1 72 ? 6.939 3.590 -11.589 1.00 82.31 72 VAL A CA 1
ATOM 510 C C . VAL A 1 72 ? 5.869 3.397 -12.670 1.00 82.31 72 VAL A C 1
ATOM 512 O O . VAL A 1 72 ? 6.059 2.623 -13.605 1.00 82.31 72 VAL A O 1
ATOM 515 N N . MET A 1 73 ? 4.718 4.069 -12.553 1.00 89.31 73 MET A N 1
ATOM 516 C CA . MET A 1 73 ? 3.619 3.903 -13.513 1.00 89.31 73 MET A CA 1
ATOM 517 C C . MET A 1 73 ? 3.943 4.491 -14.901 1.00 89.31 73 MET A C 1
ATOM 519 O O . MET A 1 73 ? 3.701 3.793 -15.891 1.00 89.31 73 MET A O 1
ATOM 523 N N . PRO A 1 74 ? 4.485 5.721 -15.024 1.00 88.38 74 PRO A N 1
ATOM 524 C CA . PRO A 1 74 ? 4.974 6.232 -16.302 1.00 88.38 74 PRO A CA 1
ATOM 525 C C . PRO A 1 74 ? 6.053 5.351 -16.932 1.00 88.38 74 PRO A C 1
ATOM 527 O O . PRO A 1 74 ? 5.992 5.107 -18.137 1.00 88.38 74 PRO A O 1
ATOM 530 N N . ASP A 1 75 ? 6.984 4.818 -16.139 1.00 84.56 75 ASP A N 1
ATOM 531 C CA . ASP A 1 75 ? 8.013 3.899 -16.635 1.00 84.56 75 ASP A CA 1
ATOM 532 C C . ASP A 1 75 ? 7.419 2.600 -17.162 1.00 84.56 75 ASP A C 1
ATOM 534 O O . ASP A 1 75 ? 7.733 2.192 -18.278 1.00 84.56 75 ASP A O 1
ATOM 538 N N . ALA A 1 76 ? 6.473 2.002 -16.432 1.00 89.94 76 ALA A N 1
ATOM 539 C CA . ALA A 1 76 ? 5.761 0.814 -16.894 1.00 89.94 76 ALA A CA 1
ATOM 540 C C . ALA A 1 76 ? 5.077 1.047 -18.251 1.00 89.94 76 ALA A C 1
ATOM 542 O O . ALA A 1 76 ? 5.071 0.162 -19.104 1.00 89.94 76 ALA A O 1
ATOM 543 N N . TRP A 1 77 ? 4.507 2.239 -18.462 1.00 94.12 77 TRP A N 1
ATOM 544 C CA . TRP A 1 77 ? 3.875 2.610 -19.728 1.00 94.12 77 TRP A CA 1
ATOM 545 C C . TRP A 1 77 ? 4.901 2.794 -20.850 1.00 94.12 77 TRP A C 1
ATOM 547 O O . TRP A 1 77 ? 4.696 2.278 -21.952 1.00 94.12 77 TRP A O 1
ATOM 557 N N . ARG A 1 78 ? 5.988 3.533 -20.592 1.00 92.50 78 ARG A N 1
ATOM 558 C CA . ARG A 1 78 ? 7.055 3.783 -21.576 1.00 92.50 78 ARG A CA 1
ATOM 559 C C . ARG A 1 78 ? 7.716 2.479 -22.014 1.00 92.50 78 ARG A C 1
ATOM 561 O O . ARG A 1 78 ? 7.826 2.237 -23.212 1.00 92.50 78 ARG A O 1
ATOM 568 N N . GLU A 1 79 ? 8.048 1.613 -21.062 1.00 88.94 79 GLU A N 1
ATOM 569 C CA . GLU A 1 79 ? 8.639 0.300 -21.334 1.00 88.94 79 GLU A CA 1
ATOM 570 C C . GLU A 1 79 ? 7.680 -0.628 -22.080 1.00 88.94 79 GLU A C 1
ATOM 572 O O . GLU A 1 79 ? 8.088 -1.359 -22.982 1.00 88.94 79 GLU A O 1
ATOM 577 N N . ALA A 1 80 ? 6.382 -0.578 -21.771 1.00 95.44 80 ALA A N 1
ATOM 578 C CA . ALA A 1 80 ? 5.388 -1.355 -22.504 1.00 95.44 80 ALA A CA 1
ATOM 579 C C . ALA A 1 80 ? 5.301 -0.927 -23.971 1.00 95.44 80 ALA A C 1
ATOM 581 O O . ALA A 1 80 ? 5.253 -1.777 -24.857 1.00 95.44 80 ALA A O 1
ATOM 582 N N . ALA A 1 81 ? 5.336 0.384 -24.229 1.00 95.38 81 ALA A N 1
ATOM 583 C CA . ALA A 1 81 ? 5.374 0.914 -25.586 1.00 95.38 81 ALA A CA 1
ATOM 584 C C . ALA A 1 81 ? 6.670 0.524 -26.320 1.00 95.38 81 ALA A C 1
ATOM 586 O O . ALA A 1 81 ? 6.608 0.159 -27.491 1.00 95.38 81 ALA A O 1
ATOM 587 N N . ALA A 1 82 ? 7.819 0.552 -25.636 1.00 94.06 82 ALA A N 1
ATOM 588 C CA . ALA A 1 82 ? 9.119 0.206 -26.215 1.00 94.06 82 ALA A CA 1
ATOM 589 C C . ALA A 1 82 ? 9.276 -1.294 -26.526 1.00 94.06 82 ALA A C 1
ATOM 591 O O . ALA A 1 82 ? 9.949 -1.660 -27.486 1.00 94.06 82 ALA A O 1
ATOM 592 N N . THR A 1 83 ? 8.650 -2.164 -25.732 1.00 94.75 83 THR A N 1
ATOM 593 C CA . THR A 1 83 ? 8.757 -3.631 -25.857 1.00 94.75 83 THR A CA 1
ATOM 594 C C . THR A 1 83 ? 7.548 -4.281 -26.532 1.00 94.75 83 THR A C 1
ATOM 596 O O . THR A 1 83 ? 7.418 -5.505 -26.514 1.00 94.75 83 THR A O 1
ATOM 599 N N . GLU A 1 84 ? 6.660 -3.470 -27.117 1.00 96.62 84 GLU A N 1
ATOM 600 C CA . GLU A 1 84 ? 5.420 -3.898 -27.782 1.00 96.62 84 GLU A CA 1
ATOM 601 C C . GLU A 1 84 ? 4.471 -4.709 -26.873 1.00 96.62 84 GLU A C 1
ATOM 603 O O . GLU A 1 84 ? 3.621 -5.474 -27.339 1.00 96.62 84 GLU A O 1
ATOM 608 N N . VAL A 1 85 ? 4.574 -4.531 -25.552 1.00 97.44 85 VAL A N 1
ATOM 609 C CA . VAL A 1 85 ? 3.667 -5.156 -24.587 1.00 97.44 85 VAL A CA 1
ATOM 610 C C . VAL A 1 85 ? 2.358 -4.363 -24.550 1.00 97.44 85 VAL A C 1
ATOM 612 O O . VAL A 1 85 ? 2.364 -3.160 -24.279 1.00 97.44 85 VAL A O 1
ATOM 615 N N . PRO A 1 86 ? 1.192 -5.001 -24.754 1.00 97.56 86 PRO A N 1
ATOM 616 C CA . PRO A 1 86 ? -0.078 -4.295 -24.684 1.00 97.56 86 PRO A CA 1
ATOM 617 C C . PRO A 1 86 ? -0.322 -3.694 -23.292 1.00 97.56 86 PRO A C 1
ATOM 619 O O . PRO A 1 86 ? -0.264 -4.395 -22.280 1.00 97.56 86 PRO A O 1
ATOM 622 N N . LEU A 1 87 ? -0.701 -2.414 -23.231 1.00 95.50 87 LEU A N 1
ATOM 623 C CA . LEU A 1 87 ? -0.921 -1.683 -21.970 1.00 95.50 87 LEU A CA 1
ATOM 624 C C . LEU A 1 87 ? -1.956 -2.336 -21.036 1.00 95.50 87 LEU A C 1
ATOM 626 O O . LEU A 1 87 ? -1.879 -2.187 -19.817 1.00 95.50 87 LEU A O 1
ATOM 630 N N . TRP A 1 88 ? -2.915 -3.096 -21.578 1.00 97.31 88 TRP A N 1
ATOM 631 C CA . TRP A 1 88 ? -3.887 -3.826 -20.760 1.00 97.31 88 TRP A CA 1
ATOM 632 C C . TRP A 1 88 ? -3.235 -4.941 -19.930 1.00 97.31 88 TRP A C 1
ATOM 634 O O . TRP A 1 88 ? -3.709 -5.219 -18.830 1.00 97.31 88 TRP A O 1
ATOM 644 N N . VAL A 1 89 ? -2.136 -5.545 -20.403 1.00 97.56 89 VAL A N 1
ATOM 645 C CA . VAL A 1 89 ? -1.377 -6.558 -19.650 1.00 97.56 89 VAL A CA 1
ATOM 646 C C . VAL A 1 89 ? -0.724 -5.910 -18.431 1.00 97.56 89 VAL A C 1
ATOM 648 O O . VAL A 1 89 ? -0.834 -6.434 -17.324 1.00 97.56 89 VAL A O 1
ATOM 651 N N . VAL A 1 90 ? -0.121 -4.731 -18.610 1.00 96.06 90 VAL A N 1
ATOM 652 C CA . VAL A 1 90 ? 0.474 -3.936 -17.521 1.00 96.06 90 VAL A CA 1
ATOM 653 C C . VAL A 1 90 ? -0.587 -3.530 -16.499 1.00 96.06 90 VAL A C 1
ATOM 655 O O . VAL A 1 90 ? -0.393 -3.699 -15.294 1.00 96.06 90 VAL A O 1
ATOM 658 N N . ALA A 1 91 ? -1.749 -3.065 -16.967 1.00 93.62 91 ALA A N 1
ATOM 659 C CA . ALA A 1 91 ? -2.868 -2.718 -16.095 1.00 93.62 91 ALA A CA 1
ATOM 660 C C . ALA A 1 91 ? -3.390 -3.934 -15.305 1.00 93.62 91 ALA A C 1
ATOM 662 O O . ALA A 1 91 ? -3.626 -3.829 -14.099 1.00 93.62 91 ALA A O 1
ATOM 663 N N . LEU A 1 92 ? -3.533 -5.102 -15.946 1.00 97.12 92 LEU A N 1
ATOM 664 C CA . LEU A 1 92 ? -3.917 -6.346 -15.268 1.00 97.12 92 LEU A CA 1
ATOM 665 C C . LEU A 1 92 ? -2.871 -6.792 -14.244 1.00 97.12 92 LEU A C 1
ATOM 667 O O . LEU A 1 92 ? -3.245 -7.251 -13.162 1.00 97.12 92 LEU A O 1
ATOM 671 N N . ALA A 1 93 ? -1.582 -6.637 -14.547 1.00 94.94 93 ALA A N 1
ATOM 672 C CA . ALA A 1 93 ? -0.511 -6.914 -13.599 1.00 94.94 93 ALA A CA 1
ATOM 673 C C . ALA A 1 93 ? -0.631 -6.009 -12.364 1.00 94.94 93 ALA A C 1
ATOM 675 O O . ALA A 1 93 ? -0.642 -6.510 -11.239 1.00 94.94 93 ALA A O 1
ATOM 676 N N . GLY A 1 94 ? -0.857 -4.705 -12.550 1.00 93.50 94 GLY A N 1
ATOM 677 C CA . GLY A 1 94 ? -1.103 -3.781 -11.438 1.00 93.50 94 GLY A CA 1
ATOM 678 C C . GLY A 1 94 ? -2.350 -4.116 -10.625 1.00 93.50 94 GLY A C 1
ATOM 679 O O . GLY A 1 94 ? -2.298 -4.154 -9.394 1.00 93.50 94 GLY A O 1
ATOM 680 N N . LEU A 1 95 ? -3.461 -4.464 -11.275 1.00 95.06 95 LEU A N 1
ATOM 681 C CA . LEU A 1 95 ? -4.656 -4.940 -10.568 1.00 95.06 95 LEU A CA 1
ATOM 682 C C . LEU A 1 95 ? -4.375 -6.218 -9.770 1.00 95.06 95 LEU A C 1
ATOM 684 O O . LEU A 1 95 ? -4.835 -6.343 -8.634 1.00 95.06 95 LEU A O 1
ATOM 688 N N . THR A 1 96 ? -3.586 -7.135 -10.329 1.00 93.69 96 THR A N 1
ATOM 689 C CA . THR A 1 96 ? -3.184 -8.383 -9.668 1.00 93.69 96 THR A CA 1
ATOM 690 C C . THR A 1 96 ? -2.337 -8.099 -8.431 1.00 93.69 96 THR A C 1
ATOM 692 O O . THR A 1 96 ? -2.631 -8.631 -7.360 1.00 93.69 96 THR A O 1
ATOM 695 N N . GLY A 1 97 ? -1.350 -7.206 -8.531 1.00 88.25 97 GLY A N 1
ATOM 696 C CA . GLY A 1 97 ? -0.511 -6.793 -7.402 1.00 88.25 97 GLY A CA 1
ATOM 697 C C . GLY A 1 97 ? -1.328 -6.131 -6.293 1.00 88.25 97 GLY A C 1
ATOM 698 O O . GLY A 1 97 ? -1.243 -6.515 -5.123 1.00 88.25 97 GLY A O 1
ATOM 699 N N . PHE A 1 98 ? -2.216 -5.205 -6.665 1.00 91.75 98 PHE A N 1
ATOM 700 C CA . PHE A 1 98 ? -3.131 -4.547 -5.732 1.00 91.75 9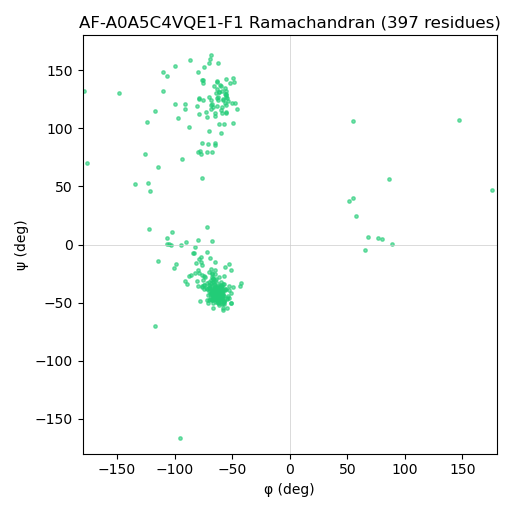8 PHE A CA 1
ATOM 701 C C . PHE A 1 98 ? -4.063 -5.553 -5.035 1.00 91.75 98 PHE A C 1
ATOM 703 O O . PHE A 1 98 ? -4.271 -5.494 -3.814 1.00 91.75 98 PHE A O 1
ATOM 710 N N . ALA A 1 99 ? -4.629 -6.494 -5.796 1.00 91.00 99 ALA A N 1
ATOM 711 C CA . ALA A 1 99 ? -5.522 -7.527 -5.286 1.00 91.00 99 ALA A CA 1
ATOM 712 C C . ALA A 1 99 ? -4.794 -8.507 -4.358 1.00 91.00 99 ALA A C 1
ATOM 714 O O . ALA A 1 99 ? -5.336 -8.837 -3.303 1.00 91.00 99 ALA A O 1
ATOM 715 N N . ALA A 1 100 ? -3.566 -8.912 -4.690 1.00 86.62 100 ALA A N 1
ATOM 716 C CA . ALA A 1 100 ? -2.751 -9.798 -3.863 1.00 86.62 100 ALA A CA 1
ATOM 717 C C . ALA A 1 100 ? -2.504 -9.188 -2.475 1.00 86.62 100 ALA A C 1
ATOM 719 O O . ALA A 1 100 ? -2.834 -9.804 -1.458 1.00 86.62 100 ALA A O 1
ATOM 720 N N . ILE A 1 101 ? -2.041 -7.934 -2.409 1.00 83.81 101 ILE A N 1
ATOM 721 C CA . ILE A 1 101 ? -1.864 -7.237 -1.124 1.00 83.81 101 ILE A CA 1
ATOM 722 C C . ILE A 1 101 ? -3.198 -7.083 -0.400 1.00 83.81 101 ILE A C 1
ATOM 724 O O . ILE A 1 101 ? -3.283 -7.299 0.810 1.00 83.81 101 ILE A O 1
ATOM 728 N N . THR A 1 102 ? -4.273 -6.756 -1.119 1.00 84.44 102 THR A N 1
ATOM 729 C CA . THR A 1 102 ? -5.612 -6.665 -0.522 1.00 84.44 102 THR A CA 1
ATOM 730 C C . THR A 1 102 ? -6.037 -7.990 0.102 1.00 84.44 102 THR A C 1
ATOM 732 O O . THR A 1 102 ? -6.552 -7.995 1.217 1.00 84.44 102 THR A O 1
ATOM 735 N N . TYR A 1 103 ? -5.797 -9.111 -0.571 1.00 83.69 103 TYR A N 1
ATOM 736 C CA . TYR A 1 103 ? -6.144 -10.441 -0.089 1.00 83.69 103 TYR A CA 1
ATOM 737 C C . TYR A 1 103 ? -5.410 -10.785 1.213 1.00 83.69 103 TYR A C 1
ATOM 739 O O . TYR A 1 103 ? -6.060 -11.155 2.200 1.00 83.69 103 TYR A O 1
ATOM 747 N N . PHE A 1 104 ? -4.089 -10.577 1.248 1.00 77.62 104 PHE A N 1
ATOM 748 C CA . PHE A 1 104 ? -3.266 -10.855 2.430 1.00 77.62 104 PHE A CA 1
ATOM 749 C C . PHE A 1 104 ? -3.561 -9.911 3.602 1.00 77.62 104 PHE A C 1
ATOM 751 O O . PHE A 1 104 ? -3.485 -10.325 4.756 1.00 77.62 104 PHE A O 1
ATOM 758 N N . THR A 1 105 ? -3.972 -8.670 3.330 1.00 72.38 105 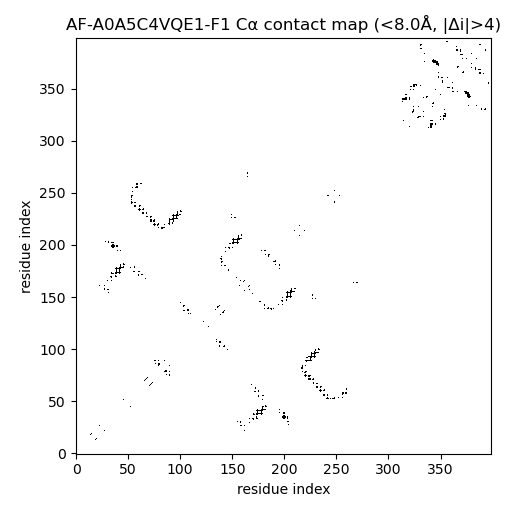THR A N 1
ATOM 759 C CA . THR A 1 105 ? -4.262 -7.672 4.376 1.00 72.38 105 THR A CA 1
ATOM 760 C C . THR A 1 105 ? -5.703 -7.718 4.895 1.00 72.38 105 THR A C 1
ATOM 762 O O . THR A 1 105 ? -5.945 -7.387 6.054 1.00 72.38 105 THR A O 1
ATOM 765 N N . ARG A 1 106 ? -6.679 -8.174 4.094 1.00 73.69 106 ARG A N 1
ATOM 766 C CA . ARG A 1 106 ? -8.113 -8.181 4.463 1.00 73.69 106 ARG A CA 1
ATOM 767 C C . ARG A 1 106 ? -8.459 -9.156 5.596 1.00 73.69 106 ARG A C 1
ATOM 769 O O . ARG A 1 106 ? -9.440 -8.931 6.299 1.00 73.69 106 ARG A O 1
ATOM 776 N N . HIS A 1 107 ? -7.673 -10.212 5.798 1.00 56.78 107 HIS A N 1
ATOM 777 C CA . HIS A 1 107 ? -7.947 -11.240 6.814 1.00 56.78 107 HIS A CA 1
ATOM 778 C C . HIS A 1 107 ? -7.232 -10.997 8.156 1.00 56.78 107 HIS A C 1
ATOM 780 O O . HIS A 1 107 ? -7.444 -11.752 9.104 1.00 56.78 107 HIS A O 1
ATOM 786 N N . GLY A 1 108 ? -6.448 -9.916 8.260 1.00 54.41 108 GLY A N 1
ATOM 787 C CA . GLY A 1 108 ? -5.734 -9.525 9.479 1.00 54.41 108 GLY A CA 1
ATOM 788 C C . GLY A 1 108 ? -6.604 -8.867 10.558 1.00 54.41 108 GLY A C 1
ATOM 789 O O . GLY A 1 108 ? -6.162 -8.738 11.697 1.00 54.41 108 GLY A O 1
ATOM 790 N N . CYS A 1 109 ? -7.858 -8.500 10.260 1.00 51.97 109 CYS A N 1
ATOM 791 C CA . CYS A 1 109 ? -8.832 -8.042 11.261 1.00 51.97 109 CYS A CA 1
ATOM 792 C C . CYS A 1 109 ? -9.397 -9.229 12.064 1.00 51.97 109 CYS A C 1
ATOM 794 O O . CYS A 1 109 ? -10.604 -9.473 12.105 1.00 51.97 109 CYS A O 1
ATOM 796 N N . ALA A 1 110 ? -8.516 -9.995 12.704 1.00 47.12 110 ALA A N 1
ATOM 797 C CA . ALA A 1 110 ? -8.904 -10.906 13.764 1.00 47.12 110 ALA A CA 1
ATOM 798 C C . ALA A 1 110 ? -9.305 -10.046 14.967 1.00 47.12 110 ALA A C 1
ATOM 800 O O . ALA A 1 110 ? -8.450 -9.560 15.703 1.00 47.12 110 ALA A O 1
ATOM 801 N N . HIS A 1 111 ? -10.607 -9.811 15.140 1.00 51.91 111 HIS A N 1
ATOM 802 C CA . HIS A 1 111 ? -11.118 -9.195 16.358 1.00 51.91 111 HIS A CA 1
ATOM 803 C C . HIS A 1 111 ? -10.533 -9.950 17.559 1.00 51.91 111 HIS A C 1
ATOM 805 O O . HIS A 1 111 ? -10.726 -11.170 17.639 1.00 51.91 111 HIS A O 1
ATOM 811 N N . PRO A 1 112 ? -9.810 -9.277 18.472 1.00 45.88 112 PRO A N 1
ATOM 812 C CA . PRO A 1 112 ? -9.354 -9.920 19.686 1.00 45.88 112 PRO A CA 1
ATOM 813 C C . PRO A 1 112 ? -10.605 -10.406 20.413 1.00 45.88 112 PRO A C 1
ATOM 815 O O . PRO A 1 112 ? -11.448 -9.615 20.835 1.00 45.88 112 PRO A O 1
ATOM 818 N N . HIS A 1 113 ? -10.771 -11.725 20.506 1.00 44.94 113 HIS A N 1
ATOM 819 C CA . HIS A 1 113 ? -11.730 -12.291 21.436 1.00 44.94 113 HIS A CA 1
ATOM 820 C C . HIS A 1 113 ? -11.267 -11.852 22.823 1.00 44.94 113 HIS A C 1
ATOM 822 O O . HIS A 1 113 ? -10.269 -12.364 23.323 1.00 44.94 113 HIS A O 1
ATOM 828 N N . GLN A 1 114 ? -11.952 -10.856 23.392 1.00 45.53 114 GLN A N 1
ATOM 829 C CA . GLN A 1 114 ? -11.762 -10.412 24.767 1.00 45.53 114 GLN A CA 1
ATOM 830 C C . GLN A 1 114 ? -11.703 -11.654 25.671 1.00 45.53 114 GLN A C 1
ATOM 832 O O . GLN A 1 114 ? -12.683 -12.405 25.730 1.00 45.53 114 GLN A O 1
ATOM 837 N N . PRO A 1 115 ? -10.569 -11.919 26.345 1.00 43.25 115 PRO A N 1
ATOM 838 C CA . PRO A 1 115 ? -10.454 -13.027 27.276 1.00 43.25 115 PRO A CA 1
ATOM 839 C C . PRO A 1 115 ? -11.156 -12.610 28.569 1.00 43.25 115 PRO A C 1
ATOM 841 O O . PRO A 1 115 ? -10.533 -12.172 29.527 1.00 43.25 115 PRO A O 1
ATOM 844 N N . GLY A 1 116 ? -12.484 -12.661 28.566 1.00 55.56 116 GLY A N 1
ATOM 845 C CA . GLY A 1 116 ? -13.267 -12.150 29.679 1.00 55.56 116 GLY A CA 1
ATOM 846 C C . GLY A 1 116 ? -14.750 -12.407 29.502 1.00 55.56 116 GLY A C 1
ATOM 847 O O . GLY A 1 116 ? -15.488 -11.472 29.247 1.00 55.56 116 GLY A O 1
ATOM 848 N N . GLN A 1 117 ? -15.148 -13.678 29.611 1.00 51.72 117 GLN A N 1
ATOM 849 C CA . GLN A 1 117 ? -16.401 -14.180 30.208 1.00 51.72 117 GLN A CA 1
ATOM 850 C C . GLN A 1 117 ? -16.895 -15.450 29.499 1.00 51.72 117 GLN A C 1
ATOM 852 O O . GLN A 1 117 ? -17.409 -15.429 28.388 1.00 51.72 117 GLN A O 1
ATOM 857 N N . HIS A 1 118 ? -16.724 -16.553 30.230 1.00 48.84 118 HIS A N 1
ATOM 858 C CA . HIS A 1 118 ? -17.562 -17.754 30.282 1.00 48.84 118 HIS A CA 1
ATOM 859 C C . HIS A 1 118 ? -17.879 -18.512 28.981 1.00 48.84 118 HIS A C 1
ATOM 861 O O . HIS A 1 118 ? -18.788 -18.174 28.236 1.00 48.84 118 HIS A O 1
ATOM 867 N N . ALA A 1 119 ? -17.239 -19.671 28.810 1.00 44.50 119 ALA A N 1
ATOM 868 C CA . ALA A 1 119 ? -17.880 -20.966 29.076 1.00 44.50 119 ALA A CA 1
ATOM 869 C C . ALA A 1 119 ? -16.870 -22.094 28.821 1.00 44.50 119 ALA A C 1
ATOM 871 O O . ALA A 1 119 ? -16.184 -22.122 27.799 1.00 44.50 119 ALA A O 1
ATOM 872 N N . ARG A 1 120 ? -16.780 -23.031 29.766 1.00 48.03 120 ARG A N 1
ATOM 873 C CA . ARG A 1 120 ? -16.032 -24.285 29.635 1.00 48.03 120 ARG A CA 1
ATOM 874 C C . ARG A 1 120 ? -16.718 -25.166 28.585 1.00 48.03 120 ARG A C 1
ATOM 876 O O . ARG A 1 120 ? -17.458 -26.076 28.925 1.00 48.03 120 ARG A O 1
ATOM 883 N N . HIS A 1 121 ? -16.484 -24.898 27.309 1.00 48.97 121 HIS A N 1
ATOM 884 C CA . HIS A 1 121 ? -16.760 -25.856 26.245 1.00 48.97 121 HIS A CA 1
ATOM 885 C C . HIS A 1 121 ? -15.435 -26.189 25.588 1.00 48.97 121 HIS A C 1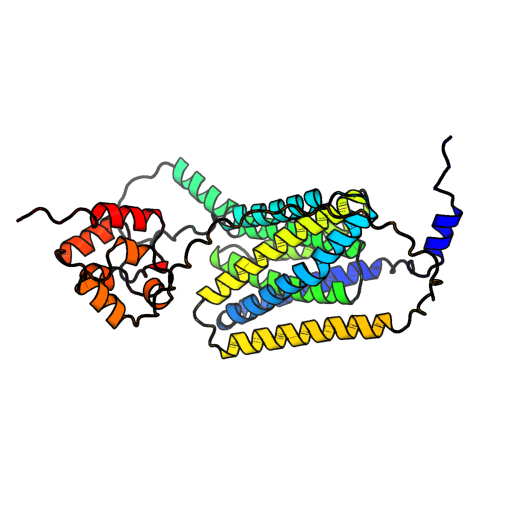
ATOM 887 O O . HIS A 1 121 ? -14.797 -25.301 25.029 1.00 48.97 121 HIS A O 1
ATOM 893 N N . ALA A 1 122 ? -15.012 -27.449 25.7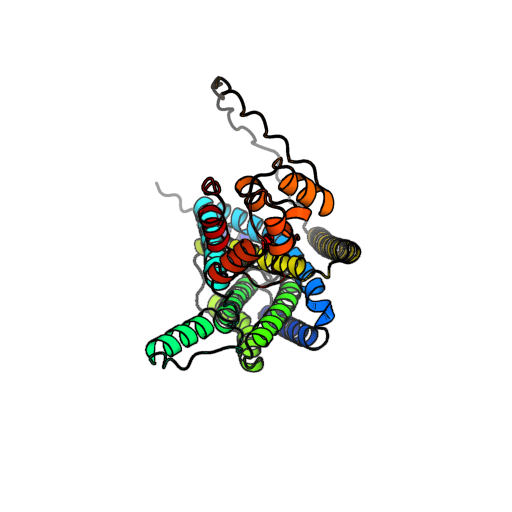07 1.00 52.59 122 ALA A N 1
ATOM 894 C CA . ALA A 1 122 ? -13.815 -27.984 25.075 1.00 52.59 122 ALA A CA 1
ATOM 895 C C . ALA A 1 122 ? -13.914 -27.777 23.551 1.00 52.59 122 ALA A C 1
ATOM 897 O O . ALA A 1 122 ? -14.675 -28.481 22.886 1.00 52.59 122 ALA A O 1
ATOM 898 N N . PRO A 1 123 ? -13.200 -26.804 22.960 1.00 51.25 123 PRO A N 1
ATOM 899 C CA . PRO A 1 123 ? -13.204 -26.629 21.521 1.00 51.25 123 PRO A CA 1
ATOM 900 C C . PRO A 1 123 ? -12.224 -27.660 20.967 1.00 51.25 123 PRO A C 1
ATOM 902 O O . PRO A 1 123 ? -11.041 -27.624 21.317 1.00 51.25 123 PRO A O 1
ATOM 905 N N . GLY A 1 124 ? -12.709 -28.574 20.126 1.00 64.88 124 GLY A N 1
ATOM 906 C CA . GLY A 1 124 ? -11.882 -29.604 19.497 1.00 64.88 124 GLY A CA 1
ATOM 907 C C . GLY A 1 124 ? -10.612 -29.027 18.860 1.00 64.88 124 GLY A C 1
ATOM 908 O O . GLY A 1 124 ? -10.629 -27.924 18.298 1.00 64.88 124 GLY A O 1
ATOM 909 N N . LEU A 1 125 ? -9.513 -29.786 18.949 1.00 66.81 125 LEU A N 1
ATOM 910 C CA . LEU A 1 125 ? -8.163 -29.442 18.473 1.00 66.81 125 LEU A CA 1
ATOM 911 C C . LEU A 1 125 ? -8.160 -28.782 17.079 1.00 66.81 125 LEU A C 1
ATOM 913 O O . LEU A 1 125 ? -7.411 -27.839 16.827 1.00 66.81 125 LEU A O 1
ATOM 917 N N . HIS A 1 126 ? -9.072 -29.211 16.207 1.00 61.44 126 HIS A N 1
ATOM 918 C CA . HIS A 1 126 ? -9.220 -28.729 14.836 1.00 61.44 126 HIS A CA 1
ATOM 919 C C . HIS A 1 126 ? -9.517 -27.223 14.721 1.00 61.44 126 HIS A C 1
ATOM 921 O O . HIS A 1 126 ? -9.067 -26.569 13.777 1.00 61.44 126 HIS A O 1
ATOM 927 N N . ARG A 1 127 ? -10.238 -26.632 15.688 1.00 62.12 127 ARG A N 1
ATOM 928 C CA . ARG A 1 127 ? -10.533 -25.187 15.689 1.00 62.12 127 ARG A CA 1
ATOM 929 C C . ARG A 1 127 ? -9.322 -24.365 16.123 1.00 62.12 127 ARG A C 1
ATOM 931 O O . ARG A 1 127 ? -9.091 -23.303 15.551 1.00 62.12 127 ARG A O 1
ATOM 938 N N . ARG A 1 128 ? -8.531 -24.873 17.078 1.00 61.19 128 ARG A N 1
ATOM 939 C CA . ARG A 1 128 ? -7.291 -24.221 17.530 1.00 61.19 128 ARG A CA 1
ATOM 940 C C . ARG A 1 128 ? -6.227 -24.246 16.443 1.00 61.19 128 ARG A C 1
ATOM 942 O O . ARG A 1 128 ? -5.606 -23.218 16.212 1.00 61.19 128 ARG A O 1
ATOM 949 N N . VAL A 1 129 ? -6.082 -25.364 15.730 1.00 69.19 129 VAL A N 1
ATOM 950 C CA . VAL A 1 129 ? -5.161 -25.452 14.588 1.00 69.19 129 VAL A CA 1
ATOM 951 C C . VAL A 1 129 ? -5.607 -24.511 13.469 1.00 69.19 129 VAL A C 1
ATOM 953 O O . VAL A 1 129 ? -4.801 -23.723 12.995 1.00 69.19 129 VAL A O 1
ATOM 956 N N . LYS A 1 130 ? -6.899 -24.479 13.108 1.00 66.38 130 LYS A N 1
ATOM 957 C CA . LYS A 1 130 ? -7.393 -23.572 12.055 1.00 66.38 130 LYS A CA 1
ATOM 958 C C . LYS A 1 130 ? -7.253 -22.088 12.425 1.00 66.38 130 LYS A C 1
ATOM 960 O O . LYS A 1 130 ? -6.905 -21.289 11.563 1.00 66.38 130 LYS A O 1
ATOM 965 N N . GLN A 1 131 ? -7.473 -21.719 13.690 1.00 62.47 131 GLN A N 1
ATOM 966 C CA . GLN A 1 131 ? -7.260 -20.348 14.178 1.00 62.47 131 GLN A CA 1
ATOM 967 C C . GLN A 1 131 ? -5.775 -19.989 14.305 1.00 62.47 131 GLN A C 1
ATOM 969 O O . GLN A 1 131 ? -5.405 -18.868 13.982 1.00 62.47 131 GLN A O 1
ATOM 974 N N . ALA A 1 132 ? -4.918 -20.920 14.732 1.00 59.59 132 ALA A N 1
ATOM 975 C CA . ALA A 1 132 ? -3.475 -20.700 14.798 1.00 59.59 132 ALA A CA 1
ATOM 976 C C . ALA A 1 132 ? -2.869 -20.569 13.397 1.00 59.59 132 ALA A C 1
ATOM 978 O O . ALA A 1 132 ? -2.070 -19.669 13.167 1.00 59.59 132 ALA A O 1
ATOM 979 N N . VAL A 1 133 ? -3.301 -21.404 12.447 1.00 57.06 133 VAL A N 1
ATOM 980 C CA . VAL A 1 133 ? -2.902 -21.314 11.038 1.00 57.06 133 VAL A CA 1
ATOM 981 C C . VAL A 1 133 ? -3.445 -20.033 10.414 1.00 57.06 133 VAL A C 1
ATOM 983 O O . VAL A 1 133 ? -2.684 -19.342 9.753 1.00 57.06 133 VAL A O 1
ATOM 986 N N . SER A 1 134 ? -4.698 -19.628 10.667 1.00 56.47 134 SER A N 1
ATOM 987 C CA . SER A 1 134 ? -5.191 -18.363 10.107 1.00 56.47 134 SER A CA 1
ATOM 988 C C . SER A 1 134 ? -4.517 -17.140 10.740 1.00 56.47 134 SER A C 1
ATOM 990 O O . SER A 1 134 ? -4.213 -16.191 10.036 1.00 56.47 134 SER A O 1
ATOM 992 N N . ALA A 1 135 ? -4.227 -17.151 12.042 1.00 55.59 135 ALA A N 1
ATOM 993 C CA . ALA A 1 135 ? -3.514 -16.060 12.708 1.00 55.59 135 ALA A CA 1
ATOM 994 C C . ALA A 1 135 ? -2.015 -16.027 12.362 1.00 55.59 135 ALA A C 1
ATOM 996 O O . ALA A 1 135 ? -1.403 -14.964 12.394 1.00 55.59 135 ALA A O 1
ATOM 997 N N . ALA A 1 136 ? -1.407 -17.169 12.032 1.00 53.12 136 ALA A N 1
ATOM 998 C CA . ALA A 1 136 ? -0.029 -17.232 11.561 1.00 53.12 136 ALA A CA 1
ATOM 999 C C . ALA A 1 136 ? 0.075 -16.821 10.086 1.00 53.12 136 ALA A C 1
ATOM 1001 O O . ALA A 1 136 ? 0.890 -15.972 9.761 1.00 53.12 136 ALA A O 1
ATOM 1002 N N . VAL A 1 137 ? -0.771 -17.363 9.208 1.00 56.28 137 VAL A N 1
ATOM 1003 C CA . VAL A 1 137 ? -0.722 -17.112 7.757 1.00 56.28 137 VAL A CA 1
ATOM 1004 C C . VAL A 1 137 ? -1.288 -15.736 7.390 1.00 56.28 137 VAL A C 1
ATOM 1006 O O . VAL A 1 137 ? -0.747 -15.083 6.506 1.00 56.28 137 VAL A O 1
ATOM 1009 N N . TYR A 1 138 ? -2.325 -15.262 8.090 1.00 56.56 138 TYR A N 1
ATOM 1010 C CA . TYR A 1 138 ? -2.957 -13.954 7.843 1.00 56.56 138 TYR A CA 1
ATOM 1011 C C . TYR A 1 138 ? -2.631 -12.895 8.915 1.00 56.56 138 TYR A C 1
ATOM 1013 O O . TYR A 1 138 ? -3.193 -11.803 8.892 1.00 56.56 138 TYR A O 1
ATOM 1021 N N . GLY A 1 139 ? -1.739 -13.207 9.864 1.00 63.69 139 GLY A N 1
ATOM 1022 C CA . GLY A 1 139 ? -1.159 -12.236 10.801 1.00 63.69 139 GLY A CA 1
ATOM 1023 C C . GLY A 1 139 ? 0.196 -11.703 10.326 1.00 63.69 139 GLY A C 1
ATOM 1024 O O . GLY A 1 139 ? 0.594 -11.929 9.187 1.00 63.69 139 GLY A O 1
ATOM 1025 N N . GLY A 1 140 ? 0.938 -11.028 11.214 1.00 71.44 140 GLY A N 1
ATOM 1026 C CA . GLY A 1 140 ? 2.176 -10.296 10.884 1.00 71.44 140 GLY A CA 1
ATOM 1027 C C . GLY A 1 140 ? 3.266 -11.079 10.130 1.00 71.44 140 GLY A C 1
ATOM 1028 O O . GLY A 1 140 ? 4.132 -10.455 9.531 1.00 71.44 140 GLY A O 1
ATOM 1029 N N . VAL A 1 141 ? 3.210 -12.416 10.101 1.00 80.12 141 VAL A N 1
ATOM 1030 C CA . VAL A 1 141 ? 4.097 -13.264 9.283 1.00 80.12 141 VAL A CA 1
ATOM 1031 C C . VAL A 1 141 ? 3.753 -13.180 7.795 1.00 80.12 141 VAL A C 1
ATOM 1033 O O . VAL A 1 141 ? 4.653 -12.959 6.993 1.00 80.12 141 VAL A O 1
ATOM 1036 N N . GLY A 1 142 ? 2.476 -13.306 7.413 1.00 77.38 142 GLY A N 1
ATOM 1037 C CA . GLY A 1 142 ? 2.057 -13.190 6.011 1.00 77.38 142 GLY A CA 1
ATOM 1038 C C . GLY A 1 142 ? 2.421 -11.825 5.432 1.00 77.38 142 GLY A C 1
ATOM 1039 O O . GLY A 1 142 ? 2.969 -11.737 4.336 1.00 77.38 142 GLY A O 1
ATOM 1040 N N . THR A 1 143 ? 2.228 -10.764 6.220 1.00 77.00 143 THR A N 1
ATOM 1041 C CA . THR A 1 143 ? 2.658 -9.421 5.825 1.00 77.00 143 THR A CA 1
ATOM 1042 C C . THR A 1 143 ? 4.178 -9.291 5.749 1.00 77.00 143 THR A C 1
ATOM 1044 O O . THR A 1 143 ? 4.675 -8.685 4.807 1.00 77.00 143 THR A O 1
ATOM 1047 N N . ALA A 1 144 ? 4.935 -9.869 6.688 1.00 84.38 144 ALA A N 1
ATOM 1048 C CA . ALA A 1 144 ? 6.399 -9.830 6.644 1.00 84.38 144 ALA A CA 1
ATOM 1049 C C . ALA A 1 144 ? 6.966 -10.573 5.422 1.00 84.38 144 ALA A C 1
ATOM 1051 O O . ALA A 1 144 ? 7.902 -10.083 4.793 1.00 84.38 144 ALA A O 1
ATOM 1052 N N . VAL A 1 145 ? 6.377 -11.715 5.048 1.00 85.12 145 VAL A N 1
ATOM 1053 C CA . VAL A 1 145 ? 6.733 -12.450 3.822 1.00 85.12 145 VAL A CA 1
ATOM 1054 C C . VAL A 1 145 ? 6.397 -11.626 2.582 1.00 85.12 145 VAL A C 1
ATOM 1056 O O . VAL A 1 145 ? 7.247 -11.488 1.709 1.00 85.12 145 VAL A O 1
ATOM 1059 N N . ALA A 1 146 ? 5.199 -11.036 2.516 1.00 81.69 146 ALA A N 1
ATOM 1060 C CA . ALA A 1 146 ? 4.803 -10.188 1.393 1.00 81.69 146 ALA A CA 1
ATOM 1061 C C . ALA A 1 146 ? 5.729 -8.969 1.232 1.00 81.69 146 ALA A C 1
ATOM 1063 O O . ALA A 1 146 ? 6.141 -8.670 0.117 1.00 81.69 146 ALA A O 1
ATOM 1064 N N . LEU A 1 147 ? 6.108 -8.316 2.337 1.00 84.00 147 LEU A N 1
ATOM 1065 C CA . LEU A 1 147 ? 7.073 -7.211 2.332 1.00 84.00 147 LEU A CA 1
ATOM 1066 C C . LEU A 1 147 ? 8.478 -7.676 1.929 1.00 84.00 147 LEU A C 1
ATOM 1068 O O . LEU A 1 147 ? 9.141 -7.009 1.150 1.00 84.00 147 LEU A O 1
ATOM 1072 N N . SER A 1 148 ? 8.923 -8.848 2.385 1.00 90.25 148 SER A N 1
ATOM 1073 C CA . SER A 1 148 ? 10.221 -9.399 1.965 1.00 90.25 148 SER A CA 1
ATOM 1074 C C . SER A 1 148 ? 10.240 -9.712 0.464 1.00 90.25 148 SER A C 1
ATOM 1076 O O . SER A 1 148 ? 11.216 -9.426 -0.219 1.00 90.25 148 SER A O 1
ATOM 1078 N N . LEU A 1 149 ? 9.148 -10.263 -0.076 1.00 85.94 149 LEU A N 1
ATOM 1079 C CA . LEU A 1 149 ? 9.005 -10.506 -1.513 1.00 85.94 149 LEU A CA 1
ATOM 1080 C C . LEU A 1 149 ? 8.985 -9.190 -2.302 1.00 85.94 149 LEU A C 1
ATOM 1082 O O . LEU A 1 149 ? 9.654 -9.086 -3.324 1.00 85.94 149 LEU A O 1
ATOM 1086 N N . HIS A 1 150 ? 8.265 -8.181 -1.809 1.00 85.56 150 HIS A N 1
ATOM 1087 C CA . HIS A 1 150 ? 8.250 -6.844 -2.401 1.00 85.56 150 HIS A CA 1
ATOM 1088 C C . HIS A 1 150 ? 9.659 -6.248 -2.490 1.00 85.56 150 HIS A C 1
ATOM 1090 O O . HIS A 1 150 ? 10.097 -5.852 -3.563 1.00 85.56 150 HIS A O 1
ATOM 1096 N N . ARG A 1 151 ? 10.416 -6.301 -1.396 1.00 90.81 151 ARG A N 1
ATOM 1097 C CA . ARG A 1 151 ? 11.796 -5.804 -1.321 1.00 90.81 151 ARG A CA 1
ATOM 1098 C C . ARG A 1 151 ? 12.782 -6.595 -2.170 1.00 90.81 151 ARG A C 1
ATOM 1100 O O . ARG A 1 151 ? 13.766 -6.047 -2.656 1.00 90.81 151 ARG A O 1
ATOM 1107 N N . MET A 1 152 ? 12.530 -7.886 -2.374 1.00 92.06 152 MET A N 1
ATOM 1108 C CA . MET A 1 152 ? 13.278 -8.664 -3.357 1.00 92.06 152 MET A CA 1
ATOM 1109 C C . MET A 1 152 ? 13.048 -8.122 -4.773 1.00 92.06 152 MET A C 1
ATOM 1111 O O . MET A 1 152 ? 13.999 -8.011 -5.539 1.00 92.06 152 MET A O 1
ATOM 1115 N N . ILE A 1 153 ? 11.818 -7.726 -5.114 1.00 85.81 153 ILE A N 1
ATOM 1116 C CA . ILE A 1 153 ? 11.526 -7.080 -6.402 1.00 85.81 153 ILE A CA 1
ATOM 1117 C C . ILE A 1 153 ? 12.237 -5.721 -6.487 1.00 85.81 153 ILE A C 1
ATOM 1119 O O . ILE A 1 153 ? 12.857 -5.440 -7.507 1.00 85.81 153 ILE A O 1
ATOM 1123 N N . GLU A 1 154 ? 12.254 -4.923 -5.416 1.00 86.94 154 GLU A N 1
ATOM 1124 C CA . GLU A 1 154 ? 13.019 -3.664 -5.381 1.00 86.94 154 GLU A CA 1
ATOM 1125 C C . GLU A 1 154 ? 14.522 -3.891 -5.611 1.00 86.94 154 GLU A C 1
ATOM 1127 O O . GLU A 1 154 ? 15.160 -3.197 -6.401 1.00 86.94 154 GLU A O 1
ATOM 1132 N N . GLY A 1 155 ? 15.093 -4.918 -4.978 1.00 90.06 155 GLY A N 1
ATOM 1133 C CA . GLY A 1 155 ? 16.476 -5.328 -5.210 1.00 90.06 155 GLY A CA 1
ATOM 1134 C C . GLY A 1 155 ? 16.757 -5.698 -6.665 1.00 90.06 155 GLY A C 1
ATOM 1135 O O . GLY A 1 155 ? 17.783 -5.307 -7.212 1.00 90.06 155 GLY A O 1
ATOM 1136 N N . ALA A 1 156 ? 15.828 -6.397 -7.319 1.00 88.44 156 ALA A N 1
ATOM 1137 C CA . ALA A 1 156 ? 15.934 -6.677 -8.748 1.00 88.44 156 ALA A CA 1
ATOM 1138 C C . ALA A 1 156 ? 15.892 -5.382 -9.580 1.00 88.44 156 ALA A C 1
ATOM 1140 O O . ALA A 1 156 ? 16.684 -5.229 -10.508 1.00 88.44 156 ALA A O 1
ATOM 1141 N N . THR A 1 157 ? 15.040 -4.415 -9.216 1.00 83.00 157 THR A N 1
ATOM 1142 C CA . THR A 1 157 ? 14.980 -3.115 -9.910 1.00 83.00 157 THR A CA 1
ATOM 1143 C C . THR A 1 157 ? 16.236 -2.266 -9.725 1.00 83.00 157 THR A C 1
ATOM 1145 O O . THR A 1 157 ? 16.591 -1.544 -10.648 1.00 83.00 157 THR A O 1
ATOM 1148 N N . LEU A 1 158 ? 16.975 -2.399 -8.614 1.00 87.75 158 LEU A N 1
ATOM 1149 C CA . LEU A 1 158 ? 18.260 -1.708 -8.426 1.00 87.75 158 LEU A CA 1
ATOM 1150 C C . LEU A 1 158 ? 19.309 -2.102 -9.471 1.00 87.75 158 LEU A C 1
ATOM 1152 O O . LEU A 1 158 ? 20.179 -1.297 -9.778 1.00 87.75 158 LEU A O 1
ATOM 1156 N N . VAL A 1 159 ? 19.240 -3.320 -10.018 1.00 87.69 159 VAL A N 1
ATOM 1157 C CA . VAL A 1 159 ? 20.125 -3.747 -11.116 1.00 87.69 159 VAL A CA 1
ATOM 1158 C C . VAL A 1 159 ? 19.755 -3.046 -12.423 1.00 87.69 159 VAL A C 1
ATOM 1160 O O . VAL A 1 159 ? 20.630 -2.757 -13.232 1.00 87.69 159 VAL A O 1
ATOM 1163 N N . LEU A 1 160 ? 18.465 -2.768 -12.619 1.00 77.25 160 LEU A N 1
ATOM 1164 C CA . LEU A 1 160 ? 17.919 -2.223 -13.863 1.00 77.25 160 LEU A CA 1
ATOM 1165 C C . LEU A 1 160 ? 17.931 -0.688 -13.896 1.00 77.25 160 LEU A C 1
ATOM 1167 O O . LEU A 1 160 ? 18.119 -0.104 -14.956 1.00 77.25 160 LEU A O 1
ATOM 1171 N N . ALA A 1 161 ? 17.739 -0.041 -12.746 1.00 71.69 161 ALA A N 1
ATOM 1172 C CA . ALA A 1 161 ? 17.508 1.396 -12.624 1.00 71.69 161 ALA A CA 1
ATOM 1173 C C . ALA A 1 161 ? 18.359 2.003 -11.498 1.00 71.69 161 ALA A C 1
ATOM 1175 O O . ALA A 1 161 ? 17.858 2.670 -10.590 1.00 71.69 161 ALA A O 1
ATOM 1176 N N . ALA A 1 162 ? 19.669 1.749 -11.526 1.00 68.06 162 ALA A N 1
ATOM 1177 C CA . ALA A 1 162 ? 20.602 2.330 -10.569 1.00 68.06 162 ALA A CA 1
ATOM 1178 C C . ALA A 1 162 ? 20.794 3.831 -10.857 1.00 68.06 162 ALA A C 1
ATOM 1180 O O . ALA A 1 162 ? 21.781 4.232 -11.458 1.00 68.06 162 ALA A O 1
ATOM 1181 N N . SER A 1 163 ? 19.858 4.680 -10.439 1.00 78.69 163 SER A N 1
ATOM 1182 C CA . SER A 1 163 ? 20.059 6.132 -10.393 1.00 78.69 163 SER A CA 1
ATOM 1183 C C . SER A 1 163 ? 20.139 6.594 -8.940 1.00 78.69 163 SER A C 1
ATOM 1185 O O . SER A 1 163 ? 19.517 6.007 -8.052 1.00 78.69 163 SER A O 1
ATOM 1187 N N . ALA A 1 164 ? 20.905 7.653 -8.662 1.00 77.69 164 ALA A N 1
ATOM 1188 C CA . ALA A 1 164 ? 21.008 8.197 -7.304 1.00 77.69 164 ALA A CA 1
ATOM 1189 C C . ALA A 1 164 ? 19.630 8.602 -6.741 1.00 77.69 164 ALA A C 1
ATOM 1191 O O . ALA A 1 164 ? 19.366 8.434 -5.550 1.00 77.69 164 ALA A O 1
ATOM 1192 N N . ILE A 1 165 ? 18.744 9.080 -7.618 1.00 73.88 165 ILE A N 1
ATOM 1193 C CA . ILE A 1 165 ? 17.369 9.473 -7.304 1.00 73.88 165 ILE A CA 1
ATOM 1194 C C . ILE A 1 165 ? 16.538 8.246 -6.912 1.00 73.88 165 ILE A C 1
ATOM 1196 O O . ILE A 1 165 ? 15.908 8.255 -5.853 1.00 73.88 165 ILE A O 1
ATOM 1200 N N . VAL A 1 166 ? 16.607 7.165 -7.697 1.00 77.94 166 VAL A N 1
ATOM 1201 C CA . VAL A 1 166 ? 15.928 5.894 -7.395 1.00 77.94 166 VAL A CA 1
ATOM 1202 C C . VAL A 1 166 ? 16.435 5.317 -6.073 1.00 77.94 166 VAL A C 1
ATOM 1204 O O . VAL A 1 166 ? 15.634 4.932 -5.223 1.00 77.94 166 VAL A O 1
ATOM 1207 N N . VAL A 1 167 ? 17.751 5.326 -5.833 1.00 85.06 167 VAL A N 1
ATOM 1208 C CA . VAL A 1 167 ? 18.329 4.856 -4.561 1.00 85.06 167 VAL A CA 1
ATOM 1209 C C . VAL A 1 167 ? 17.816 5.687 -3.382 1.00 85.06 167 VAL A C 1
ATOM 1211 O O . VAL A 1 167 ? 17.409 5.118 -2.369 1.00 85.06 167 VAL A O 1
ATOM 1214 N N . ALA A 1 168 ? 17.774 7.016 -3.502 1.00 80.38 168 ALA A N 1
ATOM 1215 C CA . ALA A 1 168 ? 17.243 7.884 -2.452 1.00 80.38 168 ALA A CA 1
ATOM 1216 C C . ALA A 1 168 ? 15.746 7.631 -2.191 1.00 80.38 168 ALA A C 1
ATOM 1218 O O . ALA A 1 168 ? 15.326 7.544 -1.032 1.00 80.38 168 ALA A O 1
ATOM 1219 N N . ALA A 1 169 ? 14.947 7.454 -3.248 1.00 79.88 169 ALA A N 1
ATOM 1220 C CA . ALA A 1 169 ? 13.533 7.105 -3.138 1.00 79.88 169 ALA A CA 1
ATOM 1221 C C . ALA A 1 169 ? 13.341 5.752 -2.429 1.00 79.88 169 ALA A C 1
ATOM 1223 O O . ALA A 1 169 ? 12.570 5.667 -1.468 1.00 79.88 169 ALA A O 1
ATOM 1224 N N . LEU A 1 170 ? 14.109 4.729 -2.820 1.00 85.62 170 LEU A N 1
ATOM 1225 C CA . LEU A 1 170 ? 14.104 3.404 -2.193 1.00 85.62 170 LEU A CA 1
ATOM 1226 C C . LEU A 1 170 ? 14.554 3.448 -0.732 1.00 85.62 170 LEU A C 1
ATOM 1228 O O . LEU A 1 170 ? 13.987 2.743 0.100 1.00 85.62 170 LEU A O 1
ATOM 1232 N N . MET A 1 171 ? 15.519 4.300 -0.372 1.00 89.50 171 MET A N 1
ATOM 1233 C CA . MET A 1 171 ? 15.901 4.500 1.027 1.00 89.50 171 MET A CA 1
ATOM 1234 C C . MET A 1 171 ? 14.726 5.040 1.847 1.00 89.50 171 MET A C 1
ATOM 1236 O O . MET A 1 171 ? 14.413 4.479 2.900 1.00 89.50 171 MET A O 1
ATOM 1240 N N . ILE A 1 172 ? 14.061 6.102 1.385 1.00 83.06 172 ILE A N 1
ATOM 1241 C CA . ILE A 1 172 ? 12.916 6.690 2.100 1.00 83.06 172 ILE A CA 1
ATOM 1242 C C . ILE A 1 172 ? 11.776 5.672 2.214 1.00 83.06 172 ILE A C 1
ATOM 1244 O O . ILE A 1 172 ? 11.211 5.497 3.300 1.00 83.06 172 ILE A O 1
ATOM 1248 N N . HIS A 1 173 ? 11.486 4.969 1.118 1.00 84.56 173 HIS A N 1
ATOM 1249 C CA . HIS A 1 173 ? 10.518 3.879 1.069 1.00 84.56 173 HIS A CA 1
ATOM 1250 C C . HIS A 1 173 ? 10.826 2.812 2.130 1.00 84.56 173 HIS A C 1
ATOM 1252 O O . HIS A 1 173 ? 10.015 2.541 3.017 1.00 84.56 173 HIS A O 1
ATOM 1258 N N . SER A 1 174 ? 12.055 2.301 2.110 1.00 91.19 174 SER A N 1
ATOM 1259 C CA . SER A 1 174 ? 12.549 1.252 2.999 1.00 91.19 174 SER A CA 1
ATOM 1260 C C . SER A 1 174 ? 12.520 1.625 4.480 1.00 91.19 174 SER A C 1
ATOM 1262 O O . SER A 1 174 ? 12.234 0.770 5.322 1.00 91.19 174 SER A O 1
ATOM 1264 N N . ALA A 1 175 ? 12.765 2.892 4.829 1.00 90.06 175 ALA A N 1
ATOM 1265 C CA . ALA A 1 175 ? 12.569 3.367 6.200 1.00 90.06 175 ALA A CA 1
ATOM 1266 C C . ALA A 1 175 ? 11.092 3.295 6.618 1.00 90.06 175 ALA A C 1
ATOM 1268 O O . ALA A 1 175 ? 10.777 2.848 7.726 1.00 90.06 175 ALA A O 1
ATOM 1269 N N . GLY A 1 176 ? 10.181 3.703 5.730 1.00 83.56 176 GLY A N 1
ATOM 1270 C CA . GLY A 1 176 ? 8.738 3.593 5.943 1.00 83.56 176 GLY A CA 1
ATOM 1271 C C . GLY A 1 176 ? 8.289 2.147 6.157 1.00 83.56 176 GLY A C 1
ATOM 1272 O O . GLY A 1 176 ? 7.541 1.860 7.097 1.00 83.56 176 GLY A O 1
ATOM 1273 N N . GLU A 1 177 ? 8.805 1.226 5.347 1.00 87.00 177 GLU A N 1
ATOM 1274 C CA . GLU A 1 177 ? 8.530 -0.203 5.484 1.00 87.00 177 GLU A CA 1
ATOM 1275 C C . GLU A 1 177 ? 9.072 -0.796 6.783 1.00 87.00 177 GLU A C 1
ATOM 1277 O O . GLU A 1 177 ? 8.348 -1.512 7.475 1.00 87.00 177 GLU A O 1
ATOM 1282 N N . GLY A 1 178 ? 10.323 -0.491 7.152 1.00 90.31 178 GLY A N 1
ATOM 1283 C CA . GLY A 1 178 ? 10.921 -0.970 8.401 1.00 90.31 178 GLY A CA 1
ATOM 1284 C C . GLY A 1 178 ? 10.114 -0.528 9.625 1.00 90.31 178 GLY A C 1
ATOM 1285 O O . GLY A 1 178 ? 9.908 -1.305 10.568 1.00 90.31 178 GLY A O 1
ATOM 1286 N N . LEU A 1 179 ? 9.577 0.696 9.574 1.00 87.44 179 LEU A N 1
ATOM 1287 C CA . LEU A 1 179 ? 8.680 1.234 10.592 1.00 87.44 179 LEU A CA 1
ATOM 1288 C C . LEU A 1 179 ? 7.344 0.481 10.628 1.00 87.44 179 LEU A C 1
ATOM 1290 O O . LEU A 1 179 ? 6.920 0.032 11.699 1.00 87.44 179 LEU A O 1
ATOM 1294 N N . ALA A 1 180 ? 6.701 0.303 9.471 1.00 82.75 180 ALA A N 1
ATOM 1295 C CA . ALA A 1 180 ? 5.428 -0.407 9.356 1.00 82.75 180 ALA A CA 1
ATOM 1296 C C . ALA A 1 180 ? 5.549 -1.876 9.792 1.00 82.75 180 ALA A C 1
ATOM 1298 O O . ALA A 1 180 ? 4.732 -2.369 10.574 1.00 82.75 180 ALA A O 1
ATOM 1299 N N . MET A 1 181 ? 6.597 -2.568 9.343 1.00 87.44 181 MET A N 1
ATOM 1300 C CA . MET A 1 181 ? 6.881 -3.956 9.691 1.00 87.44 181 MET A CA 1
ATOM 1301 C C . MET A 1 181 ? 7.082 -4.127 11.193 1.00 87.44 181 MET A C 1
ATOM 1303 O O . MET A 1 181 ? 6.497 -5.030 11.788 1.00 87.44 181 MET A O 1
ATOM 1307 N N . THR A 1 182 ? 7.856 -3.242 11.822 1.00 88.75 182 THR A N 1
ATOM 1308 C CA . THR A 1 182 ? 8.082 -3.292 13.272 1.00 88.75 182 THR A CA 1
ATOM 1309 C C . THR A 1 182 ? 6.777 -3.107 14.040 1.00 88.75 182 THR A C 1
ATOM 1311 O O . THR A 1 182 ? 6.483 -3.902 14.931 1.00 88.75 182 THR A O 1
ATOM 1314 N N . ALA A 1 183 ? 5.949 -2.135 13.646 1.00 82.50 183 ALA A N 1
ATOM 1315 C CA . ALA A 1 183 ? 4.644 -1.919 14.268 1.00 82.50 183 ALA A CA 1
ATOM 1316 C C . ALA A 1 183 ? 3.724 -3.149 14.135 1.00 82.50 183 ALA A C 1
ATOM 1318 O O . ALA A 1 183 ? 3.072 -3.549 15.100 1.00 82.50 183 ALA A O 1
ATOM 1319 N N . MET A 1 184 ? 3.702 -3.798 12.968 1.00 79.81 184 MET A N 1
ATOM 1320 C CA . MET A 1 184 ? 2.885 -4.997 12.750 1.00 79.81 184 MET A CA 1
ATOM 1321 C C . MET A 1 184 ? 3.398 -6.219 13.517 1.00 79.81 184 MET A C 1
ATOM 1323 O O . MET A 1 184 ? 2.597 -6.984 14.059 1.00 79.81 184 MET A O 1
ATOM 1327 N N . LEU A 1 185 ? 4.717 -6.414 13.586 1.00 84.88 185 LEU A N 1
ATOM 1328 C CA . LEU A 1 185 ? 5.323 -7.503 14.357 1.00 84.88 185 LEU A CA 1
ATOM 1329 C C . LEU A 1 185 ? 5.087 -7.328 15.861 1.00 84.88 185 LEU A C 1
ATOM 1331 O O . LEU A 1 185 ? 4.855 -8.325 16.551 1.00 84.88 185 LEU A O 1
ATOM 1335 N N . ASP A 1 186 ? 5.064 -6.081 16.337 1.00 84.38 186 ASP A N 1
ATOM 1336 C CA . ASP A 1 186 ? 4.711 -5.728 17.716 1.00 84.38 186 ASP A CA 1
ATOM 1337 C C . ASP A 1 186 ? 3.274 -6.074 18.045 1.00 84.38 186 ASP A C 1
ATOM 1339 O O . ASP A 1 186 ? 3.013 -6.783 19.019 1.00 84.38 186 ASP A O 1
ATOM 1343 N N . MET A 1 187 ? 2.346 -5.659 17.186 1.00 75.88 187 MET A N 1
ATOM 1344 C CA . MET A 1 187 ? 0.939 -6.021 17.327 1.00 75.88 187 MET A CA 1
ATOM 1345 C C . MET A 1 187 ? 0.733 -7.543 17.292 1.00 75.88 187 MET A C 1
ATOM 1347 O O . MET A 1 187 ? -0.108 -8.069 18.016 1.00 75.88 187 MET A O 1
ATOM 1351 N N . ALA A 1 188 ? 1.522 -8.267 16.492 1.00 78.94 188 ALA A N 1
ATOM 1352 C CA . ALA A 1 188 ? 1.460 -9.724 16.389 1.00 78.94 188 ALA A CA 1
ATOM 1353 C C . ALA A 1 188 ? 2.225 -10.470 17.503 1.00 78.94 188 ALA A C 1
ATOM 1355 O O . ALA A 1 188 ? 2.213 -11.705 17.516 1.00 78.94 188 ALA A O 1
ATOM 1356 N N . SER A 1 189 ? 2.902 -9.757 18.416 1.00 80.12 189 SER A N 1
ATOM 1357 C CA . SER A 1 189 ? 3.751 -10.333 19.474 1.00 80.12 189 SER A CA 1
ATOM 1358 C C . SER A 1 189 ? 4.788 -11.340 18.943 1.00 80.12 189 SER A C 1
ATOM 1360 O O . SER A 1 189 ? 5.050 -12.377 19.559 1.00 80.12 189 SER A O 1
ATOM 1362 N N . LYS A 1 190 ? 5.361 -11.080 17.758 1.00 84.94 190 LYS A N 1
ATOM 1363 C CA . LYS A 1 190 ? 6.372 -11.947 17.126 1.00 84.94 190 LYS A CA 1
ATOM 1364 C C . LYS A 1 190 ? 7.784 -11.413 17.360 1.00 84.94 190 LYS A C 1
ATOM 1366 O O . LYS A 1 190 ? 8.004 -10.218 17.524 1.00 84.94 190 LYS A O 1
ATOM 1371 N N . ARG A 1 191 ? 8.775 -12.314 17.342 1.00 89.44 191 ARG A N 1
ATOM 1372 C CA . ARG A 1 191 ? 10.196 -11.935 17.418 1.00 89.44 191 ARG A CA 1
ATOM 1373 C C . ARG A 1 191 ? 10.559 -11.094 16.193 1.00 89.44 191 ARG A C 1
ATOM 1375 O O . ARG A 1 191 ? 10.469 -11.599 15.082 1.00 89.44 191 ARG A O 1
ATOM 1382 N N . ARG A 1 192 ? 10.991 -9.847 16.398 1.00 91.12 192 ARG A N 1
ATOM 1383 C CA . ARG A 1 192 ? 11.268 -8.876 15.320 1.00 91.12 192 ARG A CA 1
ATOM 1384 C C . ARG A 1 192 ? 12.516 -9.209 14.503 1.00 91.12 192 ARG A C 1
ATOM 1386 O O . ARG A 1 192 ? 12.495 -9.121 13.283 1.00 91.12 192 ARG A O 1
ATOM 1393 N N . ALA A 1 193 ? 13.588 -9.605 15.191 1.00 94.12 193 ALA A N 1
ATOM 1394 C CA . ALA A 1 193 ? 14.919 -9.784 14.613 1.00 94.12 193 ALA A CA 1
ATOM 1395 C C . ALA A 1 193 ? 14.967 -10.665 13.345 1.00 94.12 193 ALA A C 1
ATOM 1397 O O . ALA A 1 193 ? 15.509 -10.190 12.351 1.00 94.12 193 ALA A O 1
ATOM 1398 N N . PRO A 1 194 ? 14.388 -11.886 13.305 1.00 94.94 194 PRO A N 1
ATOM 1399 C CA . PRO A 1 194 ? 14.471 -12.722 12.104 1.00 94.94 194 PRO A CA 1
ATOM 1400 C C . PRO A 1 194 ? 13.737 -12.116 10.901 1.00 94.94 194 PRO A C 1
ATOM 1402 O O . PRO A 1 194 ? 14.205 -12.244 9.777 1.00 94.94 194 PRO A O 1
ATOM 1405 N N . TRP A 1 195 ? 12.620 -11.418 11.125 1.00 94.25 195 TRP A N 1
ATOM 1406 C CA . TRP A 1 195 ? 11.854 -10.786 10.047 1.00 94.25 195 TRP A CA 1
ATOM 1407 C C . TRP A 1 195 ? 12.536 -9.532 9.509 1.00 94.25 195 TRP A C 1
ATOM 1409 O O . TRP A 1 195 ? 12.556 -9.318 8.299 1.00 94.25 195 TRP A O 1
ATOM 1419 N N . LEU A 1 196 ? 13.147 -8.733 10.389 1.00 93.38 196 LEU A N 1
ATOM 1420 C CA . LEU A 1 196 ? 13.962 -7.593 9.971 1.00 93.38 196 LEU A CA 1
ATOM 1421 C C . LEU A 1 196 ? 15.202 -8.052 9.204 1.00 93.38 196 LEU A C 1
ATOM 1423 O O . LEU A 1 196 ? 15.513 -7.463 8.174 1.00 93.38 196 LEU A O 1
ATOM 1427 N N . LEU A 1 197 ? 15.865 -9.124 9.652 1.00 96.06 197 LEU A N 1
ATOM 1428 C CA . LEU A 1 197 ? 16.998 -9.710 8.936 1.00 96.06 197 LEU A CA 1
ATOM 1429 C C . LEU A 1 197 ? 16.581 -10.201 7.546 1.00 96.06 197 LEU A C 1
ATOM 1431 O O . LEU A 1 197 ? 17.230 -9.850 6.566 1.00 96.06 197 LEU A O 1
ATOM 1435 N N . LEU A 1 198 ? 15.476 -10.951 7.456 1.00 95.75 198 LEU A N 1
ATOM 1436 C CA . LEU A 1 198 ? 14.930 -11.418 6.180 1.00 95.75 198 LEU A CA 1
ATOM 1437 C C . LEU A 1 198 ? 14.635 -10.246 5.235 1.00 95.75 198 LEU A C 1
ATOM 1439 O O . LEU A 1 198 ? 15.012 -10.274 4.067 1.00 95.75 198 LEU A O 1
ATOM 1443 N N . SER A 1 199 ? 14.035 -9.180 5.761 1.00 93.50 199 SER A N 1
ATOM 1444 C CA . SER A 1 199 ? 13.707 -7.987 4.978 1.00 93.50 199 SER A CA 1
ATOM 1445 C C . SER A 1 199 ? 14.957 -7.234 4.533 1.00 93.50 199 SER A C 1
ATOM 1447 O O . SER A 1 199 ? 15.034 -6.807 3.387 1.00 93.50 199 SER A O 1
ATOM 1449 N N . CYS A 1 200 ? 15.979 -7.125 5.383 1.00 96.31 200 CYS A N 1
ATOM 1450 C CA . CYS A 1 200 ? 17.253 -6.505 5.011 1.00 96.31 200 CYS A CA 1
ATOM 1451 C C . CYS A 1 200 ? 18.032 -7.335 3.981 1.00 96.31 200 CYS A C 1
ATOM 1453 O O . CYS A 1 200 ? 18.702 -6.760 3.132 1.00 96.31 200 CYS A O 1
ATOM 1455 N N . ALA A 1 201 ? 17.924 -8.665 4.029 1.00 97.00 201 ALA A N 1
ATOM 1456 C CA . ALA A 1 201 ? 18.568 -9.563 3.071 1.00 97.00 201 ALA A CA 1
ATOM 1457 C C . ALA A 1 201 ? 17.820 -9.649 1.728 1.00 97.00 201 ALA A C 1
ATOM 1459 O O . ALA A 1 201 ? 18.425 -9.958 0.704 1.00 97.00 201 ALA A O 1
ATOM 1460 N N . SER A 1 202 ? 16.513 -9.376 1.707 1.00 96.38 202 SER A N 1
ATOM 1461 C CA . SER A 1 202 ? 15.698 -9.564 0.502 1.00 96.38 202 SER A CA 1
ATOM 1462 C C . SER A 1 202 ? 16.108 -8.718 -0.719 1.00 96.38 202 SER A C 1
ATOM 1464 O O . SER A 1 202 ? 16.147 -9.307 -1.799 1.00 96.38 202 SER A O 1
ATOM 1466 N N . PRO A 1 203 ? 16.526 -7.434 -0.623 1.00 95.38 203 PRO A N 1
ATOM 1467 C CA . PRO A 1 203 ? 17.029 -6.707 -1.790 1.00 95.38 203 PRO A CA 1
ATOM 1468 C C . PRO A 1 203 ? 18.292 -7.340 -2.384 1.00 95.38 203 PRO A C 1
ATOM 1470 O O . PRO A 1 203 ? 18.422 -7.430 -3.599 1.00 95.38 203 PRO A O 1
ATOM 1473 N N . ALA A 1 204 ? 19.197 -7.854 -1.543 1.00 96.50 204 ALA A N 1
ATOM 1474 C CA . ALA A 1 204 ? 20.374 -8.583 -2.014 1.00 96.50 204 ALA A CA 1
ATOM 1475 C C . ALA A 1 204 ? 19.975 -9.842 -2.800 1.00 96.50 204 ALA A C 1
ATOM 1477 O O . ALA A 1 204 ? 20.521 -10.098 -3.870 1.00 96.50 204 ALA A O 1
ATOM 1478 N N . ALA A 1 205 ? 18.986 -10.597 -2.308 1.00 96.25 205 ALA A N 1
ATOM 1479 C CA . ALA A 1 205 ? 18.439 -11.741 -3.037 1.00 96.25 205 ALA A CA 1
ATOM 1480 C C . ALA A 1 205 ? 17.826 -11.321 -4.385 1.00 96.25 205 ALA A C 1
ATOM 1482 O O . ALA A 1 205 ? 17.975 -12.037 -5.370 1.00 96.25 205 ALA A O 1
ATOM 1483 N N . GLY A 1 206 ? 17.200 -10.143 -4.440 1.00 93.19 206 GLY A N 1
ATOM 1484 C CA . GLY A 1 206 ? 16.676 -9.540 -5.664 1.00 93.19 206 GLY A CA 1
ATOM 1485 C C . GLY A 1 206 ? 17.754 -9.243 -6.699 1.00 93.19 206 GLY A C 1
ATOM 1486 O O . GLY A 1 206 ? 17.628 -9.651 -7.851 1.00 93.19 206 GLY A O 1
ATOM 1487 N N . VAL A 1 207 ? 18.842 -8.597 -6.269 1.00 94.19 207 VAL A N 1
ATOM 1488 C CA . VAL A 1 207 ? 20.021 -8.323 -7.108 1.00 94.19 207 VAL A CA 1
ATOM 1489 C C . VAL A 1 207 ? 20.628 -9.621 -7.641 1.00 94.19 207 VAL A C 1
ATOM 1491 O O . VAL A 1 207 ? 20.902 -9.740 -8.834 1.00 94.19 207 VAL A O 1
ATOM 1494 N N . VAL A 1 208 ? 20.813 -10.622 -6.776 1.00 94.69 208 VAL A N 1
ATOM 1495 C CA . VAL A 1 208 ? 21.321 -11.938 -7.193 1.00 94.69 208 VAL A CA 1
ATOM 1496 C C . VAL A 1 208 ? 20.379 -12.585 -8.207 1.00 94.69 208 VAL A C 1
ATOM 1498 O O . VAL A 1 208 ? 20.837 -13.056 -9.239 1.00 94.69 208 VAL A O 1
ATOM 1501 N N . LEU A 1 209 ? 19.066 -12.571 -7.967 1.00 91.81 209 LEU A N 1
ATOM 1502 C CA . LEU A 1 209 ? 18.099 -13.176 -8.881 1.00 91.81 209 LEU A CA 1
ATOM 1503 C C . LEU A 1 209 ? 18.105 -12.493 -10.256 1.00 91.81 209 LEU A C 1
ATOM 1505 O O . LEU A 1 209 ? 18.145 -13.181 -11.272 1.00 91.81 209 LEU A O 1
ATOM 1509 N N . ALA A 1 210 ? 18.121 -11.159 -10.288 1.00 89.44 210 ALA A N 1
ATOM 1510 C CA . ALA A 1 210 ? 18.158 -10.387 -11.529 1.00 89.44 210 ALA A CA 1
ATOM 1511 C C . ALA A 1 210 ? 19.459 -10.592 -12.322 1.00 89.44 210 ALA A C 1
ATOM 1513 O O . ALA A 1 210 ? 19.441 -10.535 -13.549 1.00 89.44 210 ALA A O 1
ATOM 1514 N N . THR A 1 211 ? 20.578 -10.855 -11.641 1.00 89.88 211 THR A N 1
ATOM 1515 C CA . THR A 1 211 ? 21.867 -11.104 -12.305 1.00 89.88 211 THR A CA 1
ATOM 1516 C C . THR A 1 211 ? 21.996 -12.526 -12.845 1.00 89.88 211 THR A C 1
ATOM 1518 O O . THR A 1 211 ? 22.576 -12.710 -13.912 1.00 89.88 211 THR A O 1
ATOM 1521 N N . VAL A 1 212 ? 21.450 -13.535 -12.155 1.00 92.75 212 VAL A N 1
ATOM 1522 C CA . VAL A 1 212 ? 21.546 -14.941 -12.603 1.00 92.75 212 VAL A CA 1
ATOM 1523 C C . VAL A 1 212 ? 20.449 -15.341 -13.588 1.00 92.75 212 VAL A C 1
ATOM 1525 O O . VAL A 1 212 ? 20.647 -16.260 -14.380 1.00 92.75 212 VAL A O 1
ATOM 1528 N N . ALA A 1 213 ? 19.294 -14.677 -13.539 1.00 89.50 213 ALA A N 1
ATOM 1529 C CA . ALA A 1 213 ? 18.139 -14.963 -14.379 1.00 89.50 213 ALA A CA 1
ATOM 1530 C C . ALA A 1 213 ? 17.701 -13.683 -15.112 1.00 89.50 213 ALA A C 1
ATOM 1532 O O . ALA A 1 213 ? 16.732 -13.043 -14.691 1.00 89.50 213 ALA A O 1
ATOM 1533 N N . PRO A 1 214 ? 18.407 -13.290 -16.193 1.00 83.19 214 PRO A N 1
ATOM 1534 C CA . PRO A 1 214 ? 18.038 -12.116 -16.969 1.00 83.19 214 PRO A CA 1
ATOM 1535 C C . PRO A 1 214 ? 16.608 -12.276 -17.483 1.00 83.19 214 PRO A C 1
ATOM 1537 O O . PRO A 1 214 ? 16.247 -13.274 -18.113 1.00 83.19 214 PRO A O 1
ATOM 1540 N N . LEU A 1 215 ? 15.776 -11.297 -17.154 1.00 81.50 215 LEU A N 1
ATOM 1541 C CA . LEU A 1 215 ? 14.370 -11.312 -17.510 1.00 81.50 215 LEU A CA 1
ATOM 1542 C C . LEU A 1 215 ? 14.213 -10.977 -18.997 1.00 81.50 215 LEU A C 1
ATOM 1544 O O . LEU A 1 215 ? 14.909 -10.091 -19.497 1.00 81.50 215 LEU A O 1
ATOM 1548 N N . PRO A 1 216 ? 13.274 -11.628 -19.706 1.00 88.94 216 PRO A N 1
ATOM 1549 C CA . PRO A 1 216 ? 12.861 -11.165 -21.022 1.00 88.94 216 PRO A CA 1
ATOM 1550 C C . PRO A 1 216 ? 12.477 -9.678 -20.951 1.00 88.94 216 PRO A C 1
ATOM 1552 O O . PRO A 1 216 ? 11.798 -9.297 -19.991 1.00 88.94 216 PRO A O 1
ATOM 1555 N N . PRO A 1 217 ? 12.843 -8.843 -21.940 1.00 88.38 217 PRO A N 1
ATOM 1556 C CA . PRO A 1 217 ? 12.518 -7.413 -21.933 1.00 88.38 217 PRO A CA 1
ATOM 1557 C C . PRO A 1 217 ? 11.023 -7.141 -21.718 1.00 88.38 217 PRO A C 1
ATOM 1559 O O . PRO A 1 217 ? 10.647 -6.241 -20.975 1.00 88.38 217 PRO A O 1
ATOM 1562 N N . GLN A 1 218 ? 10.159 -7.998 -22.270 1.00 93.69 218 GLN A N 1
ATOM 1563 C CA . GLN A 1 218 ? 8.701 -7.901 -22.142 1.00 93.69 218 GLN A CA 1
ATOM 1564 C C . GLN A 1 218 ? 8.201 -8.091 -20.699 1.00 93.69 218 GLN A C 1
ATOM 1566 O O . GLN A 1 218 ? 7.099 -7.662 -20.359 1.00 93.69 218 GLN A O 1
ATOM 1571 N N . SER A 1 219 ? 8.988 -8.730 -19.831 1.00 91.81 219 SER A N 1
ATOM 1572 C CA . SER A 1 219 ? 8.626 -8.934 -18.425 1.00 91.81 219 SER A CA 1
ATOM 1573 C C . SER A 1 219 ? 8.789 -7.663 -17.594 1.00 91.81 219 SER A C 1
ATOM 1575 O O . SER A 1 219 ? 8.093 -7.515 -16.591 1.00 91.81 219 SER A O 1
ATOM 1577 N N . VAL A 1 220 ? 9.672 -6.743 -17.995 1.00 88.75 220 VAL A N 1
ATOM 1578 C CA . VAL A 1 220 ? 9.964 -5.505 -17.253 1.00 88.75 220 VAL A CA 1
ATOM 1579 C C . VAL A 1 220 ? 8.705 -4.650 -17.044 1.00 88.75 220 VAL A C 1
ATOM 1581 O O . VAL A 1 220 ? 8.346 -4.435 -15.884 1.00 88.75 220 VAL A O 1
ATOM 1584 N N . PRO A 1 221 ? 7.953 -4.232 -18.083 1.00 92.56 221 PRO A N 1
ATOM 1585 C CA . PRO A 1 221 ? 6.751 -3.419 -17.881 1.00 92.56 221 PRO A CA 1
ATOM 1586 C C . PRO A 1 221 ? 5.647 -4.155 -17.109 1.00 92.56 221 PRO A C 1
ATOM 1588 O O . PRO A 1 221 ? 4.886 -3.533 -16.368 1.00 92.56 221 PRO A O 1
ATOM 1591 N N . ILE A 1 222 ? 5.569 -5.485 -17.225 1.00 94.00 222 ILE A N 1
ATOM 1592 C CA . ILE A 1 222 ? 4.612 -6.309 -16.469 1.00 94.00 222 ILE A CA 1
ATOM 1593 C C . ILE A 1 222 ? 4.956 -6.281 -14.974 1.00 94.00 222 ILE A C 1
ATOM 1595 O O . ILE A 1 222 ? 4.071 -6.087 -14.136 1.00 94.00 222 ILE A O 1
ATOM 1599 N N . LEU A 1 223 ? 6.237 -6.440 -14.632 1.00 86.75 223 LEU A N 1
ATOM 1600 C CA . LEU A 1 223 ? 6.726 -6.371 -13.256 1.00 86.75 223 LEU A CA 1
ATOM 1601 C C . LEU A 1 223 ? 6.581 -4.965 -12.669 1.00 86.75 223 LEU A C 1
ATOM 1603 O O . LEU A 1 223 ? 6.157 -4.846 -11.520 1.00 86.75 223 LEU A O 1
ATOM 1607 N N . LEU A 1 224 ? 6.855 -3.914 -13.450 1.00 88.00 224 LEU A N 1
ATOM 1608 C CA . LEU A 1 224 ? 6.623 -2.529 -13.031 1.00 88.00 224 LEU A CA 1
ATOM 1609 C C . LEU A 1 224 ? 5.134 -2.272 -12.772 1.00 88.00 224 LEU A C 1
ATOM 1611 O O . LEU A 1 224 ? 4.786 -1.753 -11.715 1.00 88.00 224 LEU A O 1
ATOM 1615 N N . GLY A 1 225 ? 4.242 -2.730 -13.657 1.00 90.81 225 GLY A N 1
ATOM 1616 C CA . GLY A 1 225 ? 2.795 -2.661 -13.436 1.00 90.81 225 GLY A CA 1
ATOM 1617 C C . GLY A 1 225 ? 2.373 -3.364 -12.143 1.00 90.81 225 GLY A C 1
ATOM 1618 O O . GLY A 1 225 ? 1.687 -2.769 -11.309 1.00 90.81 225 GLY A O 1
ATOM 1619 N N . LEU A 1 226 ? 2.833 -4.605 -11.934 1.00 90.50 226 LEU A N 1
ATOM 1620 C CA . LEU A 1 226 ? 2.612 -5.368 -10.698 1.00 90.50 226 LEU A CA 1
ATOM 1621 C C . LEU A 1 226 ? 3.087 -4.591 -9.458 1.00 90.50 226 LEU A C 1
ATOM 1623 O O . LEU A 1 226 ? 2.342 -4.490 -8.477 1.00 90.50 226 LEU A O 1
ATOM 1627 N N . LEU A 1 227 ? 4.294 -4.020 -9.516 1.00 85.88 227 LEU A N 1
ATOM 1628 C CA . LEU A 1 227 ? 4.902 -3.232 -8.447 1.00 85.88 227 LEU A CA 1
ATOM 1629 C C . LEU A 1 227 ? 4.081 -1.975 -8.135 1.00 85.88 227 LEU A C 1
ATOM 1631 O O . LEU A 1 227 ? 3.758 -1.748 -6.968 1.00 85.88 227 LEU A O 1
ATOM 1635 N N . THR A 1 228 ? 3.657 -1.218 -9.154 1.00 87.19 228 THR A N 1
ATOM 1636 C CA . THR A 1 228 ? 2.748 -0.069 -9.004 1.00 87.19 228 THR A CA 1
ATOM 1637 C C . THR A 1 228 ? 1.490 -0.468 -8.237 1.00 87.19 228 THR A C 1
ATOM 1639 O O . THR A 1 228 ? 1.090 0.219 -7.297 1.00 87.19 228 THR A O 1
ATOM 1642 N N . GLY A 1 229 ? 0.877 -1.600 -8.592 1.00 88.88 229 GLY A N 1
ATOM 1643 C CA . GLY A 1 229 ? -0.307 -2.120 -7.910 1.00 88.88 229 GLY A CA 1
ATOM 1644 C C . GLY A 1 229 ? -0.083 -2.421 -6.429 1.00 88.88 229 GLY A C 1
ATOM 1645 O O . GLY A 1 229 ? -0.902 -2.053 -5.578 1.00 88.88 229 GLY A O 1
ATOM 1646 N N . VAL A 1 230 ? 1.040 -3.072 -6.117 1.00 86.06 230 VAL A N 1
ATOM 1647 C CA . VAL A 1 230 ? 1.456 -3.375 -4.741 1.00 86.06 230 VAL A CA 1
ATOM 1648 C C . VAL A 1 230 ? 1.675 -2.085 -3.945 1.00 86.06 230 VAL A C 1
ATOM 1650 O O . VAL A 1 230 ? 1.056 -1.926 -2.889 1.00 86.06 230 VAL A O 1
ATOM 1653 N N . LEU A 1 231 ? 2.475 -1.151 -4.473 1.00 83.88 231 LEU A N 1
ATOM 1654 C CA . LEU A 1 231 ? 2.781 0.140 -3.845 1.00 83.88 231 LEU A CA 1
ATOM 1655 C C . LEU A 1 231 ? 1.521 0.974 -3.600 1.00 83.88 231 LEU A C 1
ATOM 1657 O O . LEU A 1 231 ? 1.332 1.540 -2.522 1.00 83.88 231 LEU A O 1
ATOM 1661 N N . LEU A 1 232 ? 0.613 1.010 -4.578 1.00 87.50 232 LEU A N 1
ATOM 1662 C CA . LEU A 1 232 ? -0.647 1.733 -4.464 1.00 87.50 232 LEU A CA 1
ATOM 1663 C C . LEU A 1 232 ? -1.490 1.177 -3.310 1.00 87.50 232 LEU A C 1
ATOM 1665 O O . LEU A 1 232 ? -2.041 1.939 -2.509 1.00 87.50 232 LEU A O 1
ATOM 1669 N N . ARG A 1 233 ? -1.580 -0.154 -3.176 1.00 89.31 233 ARG A N 1
ATOM 1670 C CA . ARG A 1 233 ? -2.359 -0.757 -2.089 1.00 89.31 233 ARG A CA 1
ATOM 1671 C C . ARG A 1 233 ? -1.720 -0.522 -0.725 1.00 89.31 233 ARG A C 1
ATOM 1673 O O . ARG A 1 233 ? -2.449 -0.189 0.215 1.00 89.31 233 ARG A O 1
ATOM 1680 N N . THR A 1 234 ? -0.407 -0.702 -0.596 1.00 83.06 234 THR A N 1
ATOM 1681 C CA . THR A 1 234 ? 0.307 -0.499 0.674 1.00 83.06 234 THR A CA 1
ATOM 1682 C C . THR A 1 234 ? 0.221 0.960 1.122 1.00 83.06 234 THR A C 1
ATOM 1684 O O . THR A 1 234 ? -0.108 1.211 2.284 1.00 83.06 234 THR A O 1
ATOM 1687 N N . ALA A 1 235 ? 0.361 1.914 0.197 1.00 85.06 235 ALA A N 1
ATOM 1688 C CA . ALA A 1 235 ? 0.169 3.338 0.460 1.00 85.06 235 ALA A CA 1
ATOM 1689 C C . ALA A 1 235 ? -1.254 3.658 0.946 1.00 85.06 235 ALA A C 1
ATOM 1691 O O . ALA A 1 235 ? -1.437 4.359 1.945 1.00 85.06 235 ALA A O 1
ATOM 1692 N N . VAL A 1 236 ? -2.284 3.108 0.292 1.00 86.88 236 VAL A N 1
ATOM 1693 C CA . VAL A 1 236 ? -3.683 3.307 0.710 1.00 86.88 236 VAL A CA 1
ATOM 1694 C C . VAL A 1 236 ? -3.918 2.772 2.124 1.00 86.88 236 VAL A C 1
ATOM 1696 O O . VAL A 1 236 ? -4.552 3.453 2.932 1.00 86.88 236 VAL A O 1
ATOM 1699 N N . ILE A 1 237 ? -3.409 1.579 2.442 1.00 83.38 237 ILE A N 1
ATOM 1700 C CA . ILE A 1 237 ? -3.555 0.980 3.776 1.00 83.38 237 ILE A CA 1
ATOM 1701 C C . ILE A 1 237 ? -2.830 1.823 4.827 1.00 83.38 237 ILE A C 1
ATOM 1703 O O . ILE A 1 237 ? -3.421 2.141 5.859 1.00 83.38 237 ILE A O 1
ATOM 1707 N N . GLY A 1 238 ? -1.583 2.221 4.571 1.00 79.88 238 GLY A N 1
ATOM 1708 C CA . GLY A 1 238 ? -0.812 3.033 5.511 1.00 79.88 238 GLY A CA 1
ATOM 1709 C C . GLY A 1 238 ? -1.472 4.390 5.781 1.00 79.88 238 GLY A C 1
ATOM 1710 O O . GLY A 1 238 ? -1.592 4.802 6.938 1.00 79.88 238 GLY A O 1
ATOM 1711 N N . LEU A 1 239 ? -2.037 5.025 4.748 1.00 83.31 239 LEU A N 1
ATOM 1712 C CA . LEU A 1 239 ? -2.807 6.260 4.898 1.00 83.31 239 LEU A CA 1
ATOM 1713 C C . LEU A 1 239 ? -4.120 6.042 5.671 1.00 83.31 239 LEU A C 1
ATOM 1715 O O . LEU A 1 239 ? -4.494 6.877 6.497 1.00 83.31 239 LEU A O 1
ATOM 1719 N N . GLN A 1 240 ? -4.820 4.926 5.443 1.00 83.94 240 GLN A N 1
ATOM 1720 C CA . GLN A 1 240 ? -6.020 4.556 6.205 1.00 83.94 240 GLN A CA 1
ATOM 1721 C C . GLN A 1 240 ? -5.700 4.350 7.692 1.00 83.94 240 GLN A C 1
ATOM 1723 O O . GLN A 1 240 ? -6.366 4.944 8.542 1.00 83.94 240 GLN A O 1
ATOM 1728 N N . ILE A 1 241 ? -4.650 3.588 8.011 1.00 79.56 241 ILE A N 1
ATOM 1729 C CA . ILE A 1 241 ? -4.197 3.354 9.392 1.00 79.56 241 ILE A CA 1
ATOM 1730 C C . ILE A 1 241 ? -3.851 4.685 10.065 1.00 79.56 241 ILE A C 1
ATOM 1732 O O . ILE A 1 241 ? -4.327 4.969 11.171 1.00 79.56 241 ILE A O 1
ATOM 1736 N N . ALA A 1 242 ? -3.096 5.544 9.378 1.00 81.38 242 ALA A N 1
ATOM 1737 C CA . ALA A 1 242 ? -2.730 6.853 9.902 1.00 81.38 242 ALA A CA 1
ATOM 1738 C C . ALA A 1 242 ? -3.955 7.738 10.198 1.00 81.38 242 ALA A C 1
ATOM 1740 O O . ALA A 1 242 ? -4.003 8.380 11.250 1.00 81.38 242 ALA A O 1
ATOM 1741 N N . ARG A 1 243 ? -4.975 7.723 9.325 1.00 80.38 243 ARG A N 1
ATOM 1742 C CA . ARG A 1 243 ? -6.241 8.454 9.526 1.00 80.38 243 ARG A CA 1
ATOM 1743 C C . ARG A 1 243 ? -7.041 7.920 10.713 1.00 80.38 243 ARG A C 1
ATOM 1745 O O . ARG A 1 243 ? -7.496 8.705 11.540 1.00 80.38 243 ARG A O 1
ATOM 1752 N N . THR A 1 244 ? -7.196 6.599 10.815 1.00 77.19 244 THR A N 1
ATOM 1753 C CA . THR A 1 244 ? -7.981 5.966 11.895 1.00 77.19 244 THR A CA 1
ATOM 1754 C C . THR A 1 244 ? -7.338 6.098 13.273 1.00 77.19 244 THR A C 1
ATOM 1756 O O . THR A 1 244 ? -8.036 6.061 14.278 1.00 77.19 244 THR A O 1
ATOM 1759 N N . SER A 1 245 ? -6.028 6.348 13.339 1.00 72.75 245 SER A N 1
ATOM 1760 C CA . SER A 1 245 ? -5.300 6.531 14.600 1.00 72.75 245 SER A CA 1
ATOM 1761 C C . SER A 1 245 ? -5.678 7.817 15.366 1.00 72.75 245 SER A C 1
ATOM 1763 O O . SER A 1 245 ? -5.055 8.114 16.384 1.00 72.75 245 SER A O 1
ATOM 1765 N N . GLY A 1 246 ? -6.650 8.612 14.888 1.00 58.47 246 GLY A N 1
ATOM 1766 C CA . GLY A 1 246 ? -7.347 9.677 15.635 1.00 58.47 246 GLY A CA 1
ATOM 1767 C C . GLY A 1 246 ? -6.507 10.886 16.073 1.00 58.47 246 GLY A C 1
ATOM 1768 O O . GLY A 1 246 ? -7.040 11.854 16.603 1.00 58.47 246 GLY A O 1
ATOM 1769 N N . ARG A 1 247 ? -5.189 10.859 15.849 1.00 61.25 247 ARG A N 1
ATOM 1770 C CA . ARG A 1 247 ? -4.226 11.853 16.353 1.00 61.25 247 ARG A CA 1
ATOM 1771 C C . ARG A 1 247 ? -3.753 12.864 15.311 1.00 61.25 247 ARG A C 1
ATOM 1773 O O . ARG A 1 247 ? -2.963 13.750 15.636 1.00 61.25 247 ARG A O 1
ATOM 1780 N N . MET A 1 248 ? -4.225 12.779 14.069 1.00 61.91 248 MET A N 1
ATOM 1781 C CA . MET A 1 248 ? -3.839 13.732 13.028 1.00 61.91 248 MET A CA 1
ATOM 1782 C C . MET A 1 248 ? -4.620 15.044 13.156 1.00 61.91 248 MET A C 1
ATOM 1784 O O . MET A 1 248 ? -5.576 15.307 12.432 1.00 61.91 248 MET A O 1
ATOM 1788 N N . VAL A 1 249 ? -4.185 15.906 14.076 1.00 68.81 249 VAL A N 1
ATOM 1789 C CA . VAL A 1 249 ? -4.572 17.329 14.075 1.00 68.81 249 VAL A CA 1
ATOM 1790 C C . VAL A 1 249 ? -4.217 17.925 12.704 1.00 68.81 249 VAL A C 1
ATOM 1792 O O . VAL A 1 249 ? -3.159 17.585 12.178 1.00 68.81 249 VAL A O 1
ATOM 1795 N N . ARG A 1 250 ? -5.034 18.833 12.139 1.00 73.12 250 ARG A N 1
ATOM 1796 C CA . ARG A 1 250 ? -4.817 19.480 10.815 1.00 73.12 250 ARG A CA 1
ATOM 1797 C C . ARG A 1 250 ? -3.366 19.920 10.551 1.00 73.12 250 ARG A C 1
ATOM 1799 O O . ARG A 1 250 ? -2.893 19.834 9.424 1.00 73.12 250 ARG A O 1
ATOM 1806 N N . ARG A 1 251 ? -2.646 20.333 11.599 1.00 71.94 251 ARG A N 1
ATOM 1807 C CA . ARG A 1 251 ? -1.221 20.700 11.552 1.00 71.94 251 ARG A CA 1
ATOM 1808 C C . ARG A 1 251 ? -0.316 19.562 11.062 1.00 71.94 251 ARG A C 1
ATOM 1810 O O . ARG A 1 251 ? 0.585 19.812 10.280 1.00 71.94 251 ARG A O 1
ATOM 1817 N N . HIS A 1 252 ? -0.576 18.318 11.456 1.00 69.06 252 HIS A N 1
ATOM 1818 C CA . HIS A 1 252 ? 0.200 17.156 11.011 1.00 69.06 252 HIS A CA 1
ATOM 1819 C C . HIS A 1 252 ? -0.023 16.844 9.532 1.00 69.06 252 HIS A C 1
ATOM 1821 O O . HIS A 1 252 ? 0.916 16.453 8.851 1.00 69.06 252 HIS A O 1
ATOM 1827 N N . VAL A 1 253 ? -1.243 17.052 9.029 1.00 70.50 253 VAL A N 1
ATOM 1828 C CA . VAL A 1 253 ? -1.544 16.915 7.597 1.00 70.50 253 VAL A CA 1
ATOM 1829 C C . VAL A 1 253 ? -0.809 17.989 6.800 1.00 70.50 253 VAL A C 1
ATOM 1831 O O . VAL A 1 253 ? -0.218 17.674 5.776 1.00 70.50 253 VAL A O 1
ATOM 1834 N N . ALA A 1 254 ? -0.778 19.229 7.299 1.00 74.19 254 ALA A N 1
ATOM 1835 C CA . ALA A 1 254 ? -0.006 20.303 6.680 1.00 74.19 254 ALA A CA 1
ATOM 1836 C C . ALA A 1 254 ? 1.502 19.995 6.672 1.00 74.19 254 ALA A C 1
ATOM 1838 O O . ALA A 1 254 ? 2.135 20.123 5.634 1.00 74.19 254 ALA A O 1
ATOM 1839 N N . VAL A 1 255 ? 2.068 19.516 7.786 1.00 72.62 255 VAL A N 1
ATOM 1840 C CA . VAL A 1 255 ? 3.486 19.114 7.855 1.00 72.62 255 VAL A CA 1
ATOM 1841 C C . VAL A 1 255 ? 3.785 17.948 6.912 1.00 72.62 255 VAL A C 1
ATOM 1843 O O . VAL A 1 255 ? 4.797 17.976 6.220 1.00 72.62 255 VAL A O 1
ATOM 1846 N N . ALA A 1 256 ? 2.902 16.949 6.836 1.00 66.88 256 ALA A N 1
ATOM 1847 C CA . ALA A 1 256 ? 3.064 15.837 5.906 1.00 66.88 256 ALA A CA 1
ATOM 1848 C C . ALA A 1 256 ? 2.999 16.305 4.445 1.00 66.88 256 ALA A C 1
ATOM 1850 O O . ALA A 1 256 ? 3.832 15.898 3.645 1.00 66.88 256 ALA A O 1
ATOM 1851 N N . ALA A 1 257 ? 2.064 17.198 4.114 1.00 73.50 257 ALA A N 1
ATOM 1852 C CA . ALA A 1 257 ? 1.954 17.787 2.784 1.00 73.50 257 ALA A CA 1
ATOM 1853 C C . ALA A 1 257 ? 3.192 18.620 2.420 1.00 73.50 257 ALA A C 1
ATOM 1855 O O . ALA A 1 257 ? 3.710 18.479 1.320 1.00 73.50 257 ALA A O 1
ATOM 1856 N N . VAL A 1 258 ? 3.710 19.431 3.348 1.00 78.19 258 VAL A N 1
ATOM 1857 C CA . VAL A 1 258 ? 4.946 20.203 3.143 1.00 78.19 258 VAL A CA 1
ATOM 1858 C C . VAL A 1 258 ? 6.147 19.278 2.964 1.00 78.19 258 VAL A C 1
ATOM 1860 O O . VAL A 1 258 ? 6.931 19.495 2.050 1.00 78.19 258 VAL A O 1
ATOM 1863 N N . GLY A 1 259 ? 6.281 18.229 3.781 1.00 72.06 259 GLY A N 1
ATOM 1864 C CA . GLY A 1 259 ? 7.362 17.250 3.636 1.00 72.06 259 GLY A CA 1
ATOM 1865 C C . GLY A 1 259 ? 7.314 16.535 2.287 1.00 72.06 259 GLY A C 1
ATOM 1866 O O . GLY A 1 259 ? 8.334 16.404 1.620 1.00 72.06 259 GLY A O 1
ATOM 1867 N N . VAL A 1 260 ? 6.116 16.150 1.849 1.00 70.62 260 VAL A N 1
ATOM 1868 C CA . VAL A 1 260 ? 5.882 15.567 0.526 1.00 70.62 260 VAL A CA 1
ATOM 1869 C C . VAL A 1 260 ? 6.254 16.536 -0.597 1.00 70.62 260 VAL A C 1
ATOM 1871 O O . VAL A 1 260 ? 6.969 16.148 -1.515 1.00 70.62 260 VAL A O 1
ATOM 1874 N N . LEU A 1 261 ? 5.811 17.794 -0.517 1.00 75.81 261 LEU A N 1
ATOM 1875 C CA . LEU A 1 261 ? 6.134 18.820 -1.510 1.00 75.81 261 LEU A CA 1
ATOM 1876 C C . LEU A 1 261 ? 7.633 19.125 -1.548 1.00 75.81 261 LEU A C 1
ATOM 1878 O O . LEU A 1 261 ? 8.183 19.278 -2.629 1.00 75.81 261 LEU A O 1
ATOM 1882 N N . ALA A 1 262 ? 8.297 19.181 -0.393 1.00 74.44 262 ALA A N 1
ATOM 1883 C CA . ALA A 1 262 ? 9.731 19.434 -0.303 1.00 74.44 262 ALA A CA 1
ATOM 1884 C C . ALA A 1 262 ? 10.548 18.289 -0.916 1.00 74.44 262 ALA A C 1
ATOM 1886 O O . ALA A 1 262 ? 11.460 18.546 -1.696 1.00 74.44 262 ALA A O 1
ATOM 1887 N N . VAL A 1 263 ? 10.198 17.033 -0.615 1.00 69.31 263 VAL A N 1
ATOM 1888 C CA . VAL A 1 263 ? 10.844 15.864 -1.234 1.00 69.31 263 VAL A CA 1
ATOM 1889 C C . VAL A 1 263 ? 10.561 15.832 -2.735 1.00 69.31 263 VAL A C 1
ATOM 1891 O O . VAL A 1 263 ? 11.491 15.663 -3.513 1.00 69.31 263 VAL A O 1
ATOM 1894 N N . GLY A 1 264 ? 9.316 16.064 -3.159 1.00 65.88 264 GLY A N 1
ATOM 1895 C CA . GLY A 1 264 ? 8.963 16.129 -4.580 1.00 65.88 264 GLY A CA 1
ATOM 1896 C C . GLY A 1 264 ? 9.729 17.225 -5.325 1.00 65.88 264 GLY A C 1
ATOM 1897 O O . GLY A 1 264 ? 10.283 16.970 -6.388 1.00 65.88 264 GLY A O 1
ATOM 1898 N N . ALA A 1 265 ? 9.834 18.420 -4.741 1.00 74.38 265 ALA A N 1
ATOM 1899 C CA . ALA A 1 265 ? 1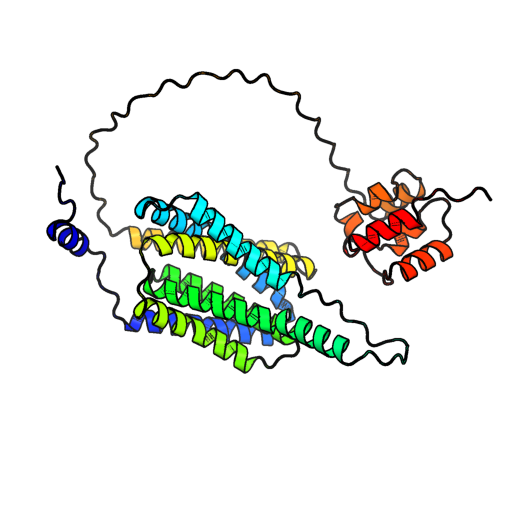0.619 19.515 -5.302 1.00 74.38 265 ALA A CA 1
ATOM 1900 C C . ALA A 1 265 ? 12.110 19.163 -5.396 1.00 74.38 265 ALA A C 1
ATOM 1902 O O . ALA A 1 265 ? 12.732 19.475 -6.408 1.00 74.38 265 ALA A O 1
ATOM 1903 N N . LEU A 1 266 ? 12.669 18.491 -4.383 1.00 74.75 266 LEU A N 1
ATOM 1904 C CA . LEU A 1 266 ? 14.059 18.030 -4.384 1.00 74.75 266 LEU A CA 1
ATOM 1905 C C . LEU A 1 266 ? 14.323 17.000 -5.493 1.00 74.75 266 LEU A C 1
ATOM 1907 O O . LEU A 1 266 ? 15.341 17.088 -6.171 1.00 74.75 266 LEU A O 1
ATOM 1911 N N . LEU A 1 267 ? 13.402 16.057 -5.709 1.00 65.56 267 LEU A N 1
ATOM 1912 C CA . LEU A 1 267 ? 13.512 15.072 -6.792 1.00 65.56 267 LEU A CA 1
ATOM 1913 C C . LEU A 1 267 ? 13.466 15.753 -8.170 1.00 65.56 267 LEU A C 1
ATOM 1915 O O . LEU A 1 267 ? 14.321 15.486 -9.006 1.00 65.56 267 LEU A O 1
ATOM 1919 N N . VAL A 1 268 ? 12.536 16.696 -8.376 1.00 71.44 268 VAL A N 1
ATOM 1920 C CA . VAL A 1 268 ? 12.410 17.460 -9.634 1.00 71.44 268 VAL A CA 1
ATOM 1921 C C . VAL A 1 268 ? 13.625 18.357 -9.890 1.00 71.44 268 VAL A C 1
ATOM 1923 O O . VAL A 1 268 ? 14.091 18.459 -11.021 1.00 71.44 268 VAL A O 1
ATOM 1926 N N . THR A 1 269 ? 14.155 19.016 -8.857 1.00 72.69 269 THR A N 1
ATOM 1927 C CA . THR A 1 269 ? 15.376 19.829 -9.005 1.00 72.69 269 THR A CA 1
ATOM 1928 C C . THR A 1 269 ? 16.612 18.971 -9.237 1.00 72.69 269 THR A C 1
ATOM 1930 O O . THR A 1 269 ? 17.466 19.378 -10.018 1.00 72.69 269 THR A O 1
ATOM 1933 N N . GLY A 1 270 ? 16.687 17.784 -8.627 1.00 68.44 270 GLY A N 1
ATOM 1934 C CA . GLY A 1 270 ? 17.720 16.795 -8.926 1.00 68.44 270 GLY A CA 1
ATOM 1935 C C . GLY A 1 270 ? 17.699 16.402 -10.402 1.00 68.44 270 GLY A C 1
ATOM 1936 O O . GLY A 1 270 ? 18.699 16.588 -11.087 1.00 68.44 270 GLY A O 1
ATOM 1937 N N . GLU A 1 271 ? 16.547 15.956 -10.908 1.00 67.75 271 GLU A N 1
ATOM 1938 C CA . GLU A 1 271 ? 16.338 15.649 -12.333 1.00 67.75 271 GLU A CA 1
ATOM 1939 C C . GLU A 1 271 ? 16.783 16.806 -13.238 1.00 67.75 271 GLU A C 1
ATOM 1941 O O . GLU A 1 271 ? 17.581 16.607 -14.148 1.00 67.75 271 GLU A O 1
ATOM 1946 N N . ALA A 1 272 ? 16.333 18.034 -12.958 1.00 71.94 272 ALA A N 1
ATOM 1947 C CA . ALA A 1 272 ? 16.661 19.199 -13.778 1.00 71.94 272 ALA A CA 1
ATOM 1948 C C . ALA A 1 272 ? 18.158 19.556 -13.760 1.00 71.94 272 ALA A C 1
ATOM 1950 O O . ALA A 1 272 ? 18.695 19.973 -14.784 1.00 71.94 272 ALA A O 1
ATOM 1951 N N . MET A 1 273 ? 18.841 19.389 -12.621 1.00 73.50 273 MET A N 1
ATOM 1952 C CA . MET A 1 273 ? 20.284 19.634 -12.527 1.00 73.50 273 MET A CA 1
ATOM 1953 C C . MET A 1 273 ? 21.102 18.582 -13.278 1.00 73.50 273 MET A C 1
ATOM 1955 O O . MET A 1 273 ? 22.092 18.940 -13.906 1.00 73.50 273 MET A O 1
ATOM 1959 N N . PHE A 1 274 ? 20.694 17.311 -13.249 1.00 64.19 274 PHE A N 1
ATOM 1960 C CA . PHE A 1 274 ? 21.404 16.243 -13.962 1.00 64.19 274 PHE A CA 1
ATOM 1961 C C . PHE A 1 274 ? 21.033 16.160 -15.450 1.00 64.19 274 PHE A C 1
ATOM 1963 O O . PHE A 1 274 ? 21.845 15.711 -16.254 1.00 64.19 274 PHE A O 1
ATOM 1970 N N . ALA A 1 275 ? 19.846 16.630 -15.839 1.00 59.81 275 ALA A N 1
ATOM 1971 C CA . ALA A 1 275 ? 19.432 16.721 -17.238 1.00 59.81 275 ALA A CA 1
ATOM 1972 C C . ALA A 1 275 ? 20.089 17.896 -17.991 1.00 59.81 275 ALA A C 1
ATOM 1974 O O . ALA A 1 275 ? 20.101 17.894 -19.220 1.00 59.81 275 ALA A O 1
ATOM 1975 N N . GLY A 1 276 ? 20.638 18.887 -17.277 1.00 51.50 276 GLY A N 1
ATOM 1976 C CA . GLY A 1 276 ? 21.206 20.110 -17.856 1.00 51.50 276 GLY A CA 1
ATOM 1977 C C . GLY A 1 276 ? 22.509 19.947 -18.652 1.00 51.50 276 GLY A C 1
ATOM 1978 O O . GLY A 1 276 ? 22.875 20.879 -19.360 1.00 51.50 276 GLY A O 1
ATOM 1979 N N . ASP A 1 277 ? 23.176 18.790 -18.580 1.00 49.16 277 ASP A N 1
ATOM 1980 C CA . ASP A 1 277 ? 24.481 18.555 -19.226 1.00 49.16 277 ASP A CA 1
ATOM 1981 C C . ASP A 1 277 ? 24.422 17.679 -20.492 1.00 49.16 277 ASP A C 1
ATOM 1983 O O . ASP A 1 277 ? 25.452 17.433 -21.124 1.00 49.16 277 ASP A O 1
ATOM 1987 N N . LEU A 1 278 ? 23.240 17.214 -20.911 1.00 50.75 278 LEU A N 1
ATOM 1988 C CA . LEU A 1 278 ? 23.110 16.494 -22.180 1.00 50.75 278 LEU A CA 1
ATOM 1989 C C . LEU A 1 278 ? 22.787 17.486 -23.308 1.00 50.75 278 LEU A C 1
ATOM 1991 O O . LEU A 1 278 ? 21.724 18.110 -23.272 1.00 50.75 278 LEU A O 1
ATOM 1995 N N . PRO A 1 279 ? 23.660 17.645 -24.326 1.00 45.09 279 PRO A N 1
ATOM 1996 C CA . PRO A 1 279 ? 23.340 18.455 -25.491 1.00 45.09 279 PRO A CA 1
ATOM 1997 C C . PRO A 1 279 ? 22.087 17.876 -26.141 1.00 45.09 279 PRO A C 1
ATOM 1999 O O . PRO A 1 279 ? 22.074 16.723 -26.566 1.00 45.09 279 PRO A O 1
ATOM 2002 N N . THR A 1 280 ? 21.021 18.670 -26.190 1.00 42.62 280 THR A N 1
ATOM 2003 C CA . THR A 1 280 ? 19.798 18.326 -26.911 1.00 42.62 280 THR A CA 1
ATOM 2004 C C . THR A 1 280 ? 20.165 18.028 -28.365 1.00 42.62 280 THR A C 1
ATOM 2006 O O . THR A 1 280 ? 20.607 18.952 -29.053 1.00 42.62 280 THR A O 1
ATOM 2009 N N . PRO A 1 281 ? 20.011 16.787 -28.868 1.00 43.06 281 PRO A N 1
ATOM 2010 C CA . PRO A 1 281 ? 20.126 16.557 -30.294 1.00 43.06 281 PRO A CA 1
ATOM 2011 C C . PRO A 1 281 ? 18.972 17.310 -30.955 1.00 43.06 281 PRO A C 1
ATOM 2013 O O . PRO A 1 281 ? 17.803 16.965 -30.769 1.00 43.06 281 PRO A O 1
ATOM 2016 N N . GLU A 1 282 ? 19.296 18.376 -31.685 1.00 36.00 282 GLU A N 1
ATOM 2017 C CA . GLU A 1 282 ? 18.357 19.030 -32.588 1.00 36.00 282 GLU A CA 1
ATOM 2018 C C . GLU A 1 282 ? 17.917 17.999 -33.632 1.00 36.00 282 GLU A C 1
ATOM 2020 O O . GLU A 1 282 ? 18.610 17.729 -34.613 1.00 36.00 282 GLU A O 1
ATOM 2025 N N . LEU A 1 283 ? 16.775 17.357 -33.395 1.00 40.25 283 LEU A N 1
ATOM 2026 C CA . LEU A 1 283 ? 16.136 16.537 -34.410 1.00 40.25 283 LEU A CA 1
ATOM 2027 C C . LEU A 1 283 ? 15.585 17.474 -35.496 1.00 40.25 283 LEU A C 1
ATOM 2029 O O . LEU A 1 283 ? 14.829 18.397 -35.176 1.00 40.25 283 LEU A O 1
ATOM 2033 N N . PRO A 1 284 ? 15.929 17.253 -36.777 1.00 40.66 284 PRO A N 1
ATOM 2034 C CA . PRO A 1 284 ? 15.412 18.057 -37.867 1.00 40.66 284 PRO A CA 1
ATOM 2035 C C . PRO A 1 284 ? 13.892 17.902 -37.949 1.00 40.66 284 PRO A C 1
ATOM 2037 O O . PRO A 1 284 ? 13.351 16.804 -38.081 1.00 40.66 284 PRO A O 1
ATOM 2040 N N . VAL A 1 285 ? 13.212 19.044 -37.881 1.00 45.62 285 VAL A N 1
ATOM 2041 C CA . VAL A 1 285 ? 11.779 19.209 -38.118 1.00 45.62 285 VAL A CA 1
ATOM 2042 C C . VAL A 1 285 ? 11.487 18.871 -39.582 1.00 45.62 285 VAL A C 1
ATOM 2044 O O . VAL A 1 285 ? 11.474 19.740 -40.448 1.00 45.62 285 VAL A O 1
ATOM 2047 N N . ALA A 1 286 ? 11.277 17.594 -39.885 1.00 46.97 286 ALA A N 1
ATOM 2048 C CA . ALA A 1 286 ? 10.755 17.164 -41.173 1.00 46.97 286 ALA A CA 1
ATOM 2049 C C . ALA A 1 286 ? 9.916 15.890 -41.008 1.00 46.97 286 ALA A C 1
ATOM 2051 O O . ALA A 1 286 ? 10.364 14.908 -40.429 1.00 46.97 286 ALA A O 1
ATOM 2052 N N . ALA A 1 287 ? 8.710 15.930 -41.583 1.00 43.31 287 ALA A N 1
ATOM 2053 C CA . ALA A 1 287 ? 7.735 14.842 -41.722 1.00 43.31 287 ALA A CA 1
ATOM 2054 C C . ALA A 1 287 ? 6.746 14.597 -40.561 1.00 43.31 287 ALA A C 1
ATOM 2056 O O . ALA A 1 287 ? 6.541 13.471 -40.118 1.00 43.31 287 ALA A O 1
ATOM 2057 N N . ALA A 1 288 ? 5.989 15.632 -40.182 1.00 38.97 288 ALA A N 1
ATOM 2058 C CA . ALA A 1 288 ? 4.628 15.461 -39.661 1.00 38.97 288 ALA A CA 1
ATOM 2059 C C . ALA A 1 288 ? 3.613 15.606 -40.812 1.00 38.97 288 ALA A C 1
ATOM 2061 O O . ALA A 1 288 ? 2.940 16.622 -40.958 1.00 38.97 288 ALA A O 1
ATOM 2062 N N . GLY A 1 289 ? 3.551 14.589 -41.672 1.00 43.78 289 GLY A N 1
ATOM 2063 C CA . GLY A 1 289 ? 2.519 14.423 -42.695 1.00 43.78 289 GLY A CA 1
ATOM 2064 C C . GLY A 1 289 ? 1.685 13.185 -42.388 1.00 43.78 289 GLY A C 1
ATOM 2065 O O . GLY A 1 289 ? 1.770 12.200 -43.113 1.00 43.78 289 GLY A O 1
ATOM 2066 N N . GLN A 1 290 ? 0.926 13.198 -41.288 1.00 43.06 290 GLN A N 1
ATOM 2067 C CA . GLN A 1 290 ? -0.058 12.151 -41.008 1.00 43.06 290 GLN A CA 1
ATOM 2068 C C . GLN A 1 290 ? -1.453 12.632 -41.398 1.00 43.06 290 GLN A C 1
ATOM 2070 O O . GLN A 1 290 ? -1.947 13.658 -40.933 1.00 43.06 290 GLN A O 1
ATOM 2075 N N . ALA A 1 291 ? -2.045 11.864 -42.307 1.00 41.78 291 ALA A N 1
ATOM 2076 C CA . ALA A 1 291 ? -3.366 12.047 -42.866 1.00 41.78 291 ALA A CA 1
ATOM 2077 C C . ALA A 1 291 ? -4.440 12.106 -41.770 1.00 41.78 291 ALA A C 1
ATOM 2079 O O . ALA A 1 291 ? -4.570 11.203 -40.943 1.00 41.78 291 ALA A O 1
ATOM 2080 N N . ALA A 1 292 ? -5.240 13.167 -41.814 1.00 39.81 292 ALA A N 1
ATOM 2081 C CA . ALA A 1 292 ? -6.463 13.290 -41.045 1.00 39.81 292 ALA A CA 1
ATOM 2082 C C . ALA A 1 292 ? -7.470 12.225 -41.507 1.00 39.81 292 ALA A C 1
ATOM 2084 O O . ALA A 1 292 ? -7.973 12.268 -42.630 1.00 39.81 292 ALA A O 1
ATOM 2085 N N . VAL A 1 293 ? -7.774 11.267 -40.633 1.00 46.03 293 VAL A N 1
ATOM 2086 C CA . VAL A 1 293 ? -8.927 10.376 -40.789 1.00 46.03 293 VAL A CA 1
ATOM 2087 C C . VAL A 1 293 ? -10.183 11.181 -40.427 1.00 46.03 293 VAL A C 1
ATOM 2089 O O . VAL A 1 293 ? -10.234 11.744 -39.330 1.00 46.03 293 VAL A O 1
ATOM 2092 N N . PRO A 1 294 ? -11.197 11.279 -41.306 1.00 43.69 294 PRO A N 1
ATOM 2093 C CA . PRO A 1 294 ? -12.403 12.042 -41.013 1.00 43.69 294 PRO A CA 1
ATOM 2094 C C . PRO A 1 294 ? -13.204 11.352 -39.904 1.00 43.69 294 PRO A C 1
ATOM 2096 O O . PRO A 1 294 ? -13.684 10.228 -40.053 1.00 43.69 294 PRO A O 1
ATOM 2099 N N . LEU A 1 295 ? -13.339 12.041 -38.771 1.00 44.41 295 LEU A N 1
ATOM 2100 C CA . LEU A 1 295 ? -14.152 11.609 -37.643 1.00 44.41 295 LEU A CA 1
ATOM 2101 C C . LEU A 1 295 ? -15.639 11.755 -38.015 1.00 44.41 295 LEU A C 1
ATOM 2103 O O . LEU A 1 295 ? -16.150 12.868 -38.140 1.00 44.41 295 LEU A O 1
ATOM 2107 N N . VAL A 1 296 ? -16.337 10.634 -38.208 1.00 50.75 296 VAL A N 1
ATOM 2108 C CA . VAL A 1 296 ? -17.789 10.609 -38.440 1.00 50.75 296 VAL A CA 1
ATOM 2109 C C . VAL A 1 296 ? -18.506 11.027 -37.146 1.00 50.75 296 VAL A C 1
ATOM 2111 O O . VAL A 1 296 ? -18.287 10.395 -36.109 1.00 50.75 296 VAL A O 1
ATOM 2114 N N . PRO A 1 297 ? -19.377 12.054 -37.155 1.00 46.00 297 PRO A N 1
ATOM 2115 C CA . PRO A 1 297 ? -20.104 12.460 -35.961 1.00 46.00 297 PRO A CA 1
ATOM 2116 C C . PRO A 1 297 ? -21.189 11.425 -35.646 1.00 46.00 297 PRO A C 1
ATOM 2118 O O . PRO A 1 297 ? -22.156 11.267 -36.389 1.00 46.00 297 PRO A O 1
ATOM 2121 N N . HIS A 1 298 ? -21.053 10.715 -34.528 1.00 47.75 298 HIS A N 1
ATOM 2122 C CA . HIS A 1 298 ? -22.154 9.949 -33.951 1.00 47.75 298 HIS A CA 1
ATOM 2123 C C . HIS A 1 298 ? -22.959 10.852 -33.017 1.00 47.75 298 HIS A C 1
ATOM 2125 O O . HIS A 1 298 ? -22.574 11.104 -31.875 1.00 47.75 298 HIS A O 1
ATOM 2131 N N . THR A 1 299 ? -24.101 11.329 -33.508 1.00 44.59 299 THR A N 1
ATOM 2132 C CA . THR A 1 299 ? -25.151 11.992 -32.731 1.00 44.59 299 THR A CA 1
ATOM 2133 C C . THR A 1 299 ? -25.747 10.989 -31.738 1.00 44.59 299 THR A C 1
ATOM 2135 O O . THR A 1 299 ? -26.714 10.290 -32.025 1.00 44.59 299 THR A O 1
ATOM 2138 N N . ARG A 1 300 ? -25.148 10.880 -30.545 1.00 43.38 300 ARG A N 1
ATOM 2139 C CA . ARG A 1 300 ? -25.790 10.231 -29.396 1.00 43.38 300 ARG A CA 1
ATOM 2140 C C . ARG A 1 300 ? -26.778 11.209 -28.778 1.00 43.38 300 ARG A C 1
ATOM 2142 O O . ARG A 1 300 ? -26.379 12.211 -28.190 1.00 43.38 300 ARG A O 1
ATOM 2149 N N . THR A 1 301 ? -28.058 10.886 -28.887 1.00 52.19 301 THR A N 1
ATOM 2150 C CA . THR A 1 301 ? -29.135 11.511 -28.123 1.00 52.19 301 THR A CA 1
ATOM 2151 C C . THR A 1 301 ? -28.809 11.382 -26.627 1.00 52.19 301 THR A C 1
ATOM 2153 O O . THR A 1 301 ? -28.628 10.258 -26.149 1.00 52.19 301 THR A O 1
ATOM 2156 N N . PRO A 1 302 ? -28.665 12.488 -25.875 1.00 46.53 302 PRO A N 1
ATOM 2157 C CA . PRO A 1 302 ? -28.347 12.427 -24.457 1.00 46.53 302 PRO A CA 1
ATOM 2158 C C . PRO A 1 302 ? -29.522 11.811 -23.695 1.00 46.53 302 PRO A C 1
ATOM 2160 O O . PRO A 1 302 ? -30.628 12.347 -23.683 1.00 46.53 302 PRO A O 1
ATOM 2163 N N . SER A 1 303 ? -29.268 10.671 -23.056 1.00 53.03 303 SER A N 1
ATOM 2164 C CA . SER A 1 303 ? -30.172 10.118 -22.051 1.00 53.03 303 SER A CA 1
ATOM 2165 C C . SER A 1 303 ? -30.237 11.107 -20.876 1.00 53.03 303 SER A C 1
ATOM 2167 O O . SER A 1 303 ? -29.179 11.601 -20.469 1.00 53.03 303 SER A O 1
ATOM 2169 N N . PRO A 1 304 ? -31.425 11.452 -20.347 1.00 60.00 304 PRO A N 1
ATOM 2170 C CA . PRO A 1 304 ? -31.550 12.433 -19.275 1.00 60.00 304 PRO A CA 1
ATOM 2171 C C . PRO A 1 304 ? -30.700 12.005 -18.073 1.00 60.00 304 PRO A C 1
ATOM 2173 O O . PRO A 1 304 ? -30.862 10.904 -17.543 1.00 60.00 304 PRO A O 1
ATOM 2176 N N . LEU A 1 305 ? -29.764 12.872 -17.670 1.00 57.78 305 LEU A N 1
ATOM 2177 C CA . LEU A 1 305 ? -28.925 12.651 -16.496 1.00 57.78 305 LEU A CA 1
ATOM 2178 C C . LEU A 1 305 ? -29.833 12.407 -15.276 1.00 57.78 305 LEU A C 1
ATOM 2180 O O . LEU A 1 305 ? -30.716 13.233 -15.021 1.00 57.78 305 LEU A O 1
ATOM 2184 N N . PRO A 1 306 ? -29.617 11.337 -14.487 1.00 59.91 306 PRO A N 1
ATOM 2185 C CA . PRO A 1 306 ? -30.290 11.196 -13.206 1.00 59.91 306 PRO A CA 1
ATOM 2186 C C . PRO A 1 306 ? -29.955 12.419 -12.351 1.00 59.91 306 PRO A C 1
ATOM 2188 O O . PRO A 1 306 ? -28.786 12.768 -12.167 1.00 59.91 306 PRO A O 1
ATOM 2191 N N . THR A 1 307 ? -30.992 13.102 -11.871 1.00 61.12 307 THR A N 1
ATOM 2192 C CA . THR A 1 307 ? -30.862 14.296 -11.039 1.00 61.12 307 THR A CA 1
ATOM 2193 C C . THR A 1 307 ? -29.960 13.964 -9.846 1.00 61.12 307 THR A C 1
ATOM 2195 O O . THR A 1 307 ? -30.251 13.001 -9.132 1.00 61.12 307 THR A O 1
ATOM 2198 N N . PRO A 1 308 ? -28.856 14.699 -9.617 1.00 57.53 308 PRO A N 1
ATOM 2199 C CA . PRO A 1 308 ? -27.947 14.395 -8.524 1.00 57.53 308 PRO A CA 1
ATOM 2200 C C . PRO A 1 308 ? -28.714 14.470 -7.204 1.00 57.53 308 PRO A C 1
ATOM 2202 O O . PRO A 1 308 ? -29.212 15.527 -6.815 1.00 57.53 308 PRO A O 1
ATOM 2205 N N . THR A 1 309 ? -28.821 13.334 -6.515 1.00 63.41 309 THR A N 1
ATOM 2206 C CA . THR A 1 309 ? -29.382 13.262 -5.166 1.00 63.41 309 THR A CA 1
ATOM 2207 C C . THR A 1 309 ? -28.612 14.232 -4.280 1.00 63.41 309 THR A C 1
ATOM 2209 O O . THR A 1 309 ? -27.408 14.064 -4.060 1.00 63.41 309 THR A O 1
ATOM 2212 N N . ARG A 1 310 ? -29.303 15.280 -3.819 1.00 70.75 310 ARG A N 1
ATOM 2213 C CA . ARG A 1 310 ? -28.774 16.337 -2.952 1.00 70.75 310 ARG A CA 1
ATOM 2214 C C . ARG A 1 310 ? -28.011 15.688 -1.796 1.00 70.75 310 ARG A C 1
ATOM 2216 O O . ARG A 1 310 ? -28.581 14.877 -1.066 1.00 70.75 310 ARG A O 1
ATOM 2223 N N . ARG A 1 311 ? -26.718 16.008 -1.643 1.00 68.56 311 ARG A N 1
ATOM 2224 C CA . ARG A 1 311 ? -25.934 15.522 -0.498 1.00 68.56 311 ARG A CA 1
ATOM 2225 C C . ARG A 1 311 ? -26.661 15.926 0.792 1.00 68.56 311 ARG A C 1
ATOM 2227 O O . ARG A 1 311 ? -27.051 17.090 0.895 1.00 68.56 311 ARG A O 1
ATOM 2234 N N . PRO A 1 312 ? -26.850 15.002 1.749 1.00 72.81 312 PRO A N 1
ATOM 2235 C CA . PRO A 1 312 ? -27.486 15.338 3.009 1.00 72.81 312 PRO A CA 1
ATOM 2236 C C . PRO A 1 312 ? -26.675 16.417 3.725 1.00 72.81 312 PRO A C 1
ATOM 2238 O O . PRO A 1 312 ? -25.445 16.358 3.769 1.00 72.81 312 PRO A O 1
ATOM 2241 N N . GLU A 1 313 ? -27.380 17.400 4.270 1.00 84.19 313 GLU A 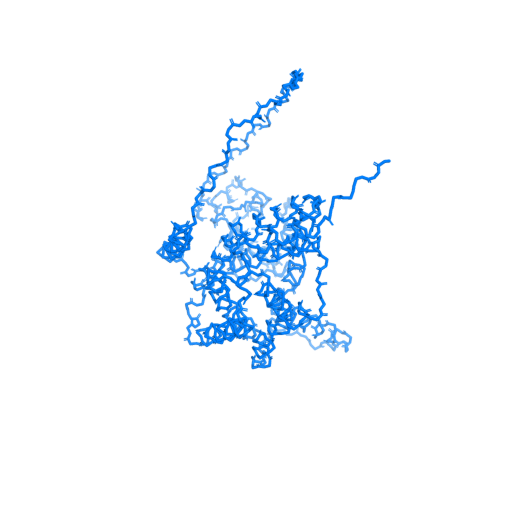N 1
ATOM 2242 C CA . GLU A 1 313 ? -26.786 18.484 5.043 1.00 84.19 313 GLU A CA 1
ATOM 2243 C C . GLU A 1 313 ? -26.052 17.903 6.272 1.00 84.19 313 GLU A C 1
ATOM 2245 O O . GLU A 1 313 ? -26.542 16.937 6.886 1.00 84.19 313 GLU A O 1
ATOM 2250 N N . PRO A 1 314 ? -24.845 18.402 6.599 1.00 82.88 314 PRO A N 1
ATOM 2251 C CA . PRO A 1 314 ? -24.107 17.942 7.768 1.00 82.88 314 PRO A CA 1
ATOM 2252 C C . PRO A 1 314 ? -24.899 18.272 9.038 1.00 82.88 314 PRO A C 1
ATOM 2254 O O . PRO A 1 314 ? -25.270 19.418 9.255 1.00 82.88 314 PRO A O 1
ATOM 2257 N N . MET A 1 315 ? -25.149 17.260 9.869 1.00 93.25 315 MET A N 1
ATOM 2258 C CA . MET A 1 315 ? -25.859 17.406 11.143 1.00 93.25 315 MET A CA 1
ATOM 2259 C C . MET A 1 315 ? -24.874 17.287 12.300 1.00 93.25 315 MET A C 1
ATOM 2261 O O . MET A 1 315 ? -23.941 16.484 12.259 1.00 93.25 315 MET A O 1
ATOM 2265 N N . THR A 1 316 ? -25.103 18.045 13.362 1.00 94.50 316 THR A N 1
ATOM 2266 C CA . THR A 1 316 ? -24.469 17.806 14.661 1.00 94.50 316 THR A CA 1
ATOM 2267 C C . THR A 1 316 ? -25.017 16.517 15.300 1.00 94.50 316 THR A C 1
ATOM 2269 O O . THR A 1 316 ? -26.116 16.070 14.953 1.00 94.50 316 THR A O 1
ATOM 2272 N N . PRO A 1 317 ? -24.307 15.893 16.261 1.00 93.19 317 PRO A N 1
ATOM 2273 C CA . PRO A 1 317 ? -24.802 14.687 16.931 1.00 93.19 317 PRO A CA 1
ATOM 2274 C C . PRO A 1 317 ? -26.185 14.863 17.583 1.00 93.19 317 PRO A C 1
ATOM 2276 O O . PRO A 1 317 ? -27.022 13.963 17.513 1.00 93.19 317 PRO A O 1
ATOM 2279 N N . SER A 1 318 ? -26.456 16.025 18.184 1.00 94.88 318 SER A N 1
ATOM 2280 C CA . SER A 1 318 ? -27.751 16.359 18.793 1.00 94.88 318 SER A CA 1
ATOM 2281 C C . SER A 1 318 ? -28.869 16.483 17.758 1.00 94.88 318 SER A C 1
ATOM 2283 O O . SER A 1 318 ? -29.950 15.934 17.971 1.00 94.88 318 SER A O 1
ATOM 2285 N N . GLU A 1 319 ? -28.614 17.140 16.624 1.00 96.50 319 GLU A N 1
ATOM 2286 C CA . GLU A 1 319 ? -29.571 17.238 15.512 1.00 96.50 319 GLU A CA 1
ATOM 2287 C C . GLU A 1 319 ? -29.862 15.872 14.895 1.00 96.50 319 GLU A C 1
ATOM 2289 O O . GLU A 1 319 ? -31.021 15.560 14.618 1.00 96.50 319 GLU A O 1
ATOM 2294 N N . LEU A 1 320 ? -28.830 15.035 14.744 1.00 96.44 320 LEU A N 1
ATOM 2295 C CA . LEU A 1 320 ? -28.970 13.666 14.256 1.00 96.44 320 LEU A CA 1
ATOM 2296 C C . LEU A 1 320 ? -29.894 12.859 15.176 1.00 96.44 320 LEU A C 1
ATOM 2298 O O . LEU A 1 320 ? -30.851 12.243 14.707 1.00 96.44 320 LEU A O 1
ATOM 2302 N N . ARG A 1 321 ? -29.671 12.915 16.496 1.00 97.06 321 ARG A N 1
ATOM 2303 C CA . ARG A 1 321 ? -30.549 12.253 17.473 1.00 97.06 321 ARG A CA 1
ATOM 2304 C C . ARG A 1 321 ? -31.967 12.808 17.433 1.00 97.06 321 ARG A C 1
ATOM 2306 O O . ARG A 1 321 ? -32.909 12.025 17.480 1.00 97.06 321 ARG A O 1
ATOM 2313 N N . ALA A 1 322 ? -32.131 14.127 17.342 1.00 97.06 322 ALA A N 1
ATOM 2314 C CA . ALA A 1 322 ? -33.445 14.757 17.256 1.00 97.06 322 ALA A CA 1
ATOM 2315 C C . ALA A 1 322 ? -34.191 14.348 15.974 1.00 97.06 322 ALA A C 1
ATOM 2317 O O . ALA A 1 322 ? -35.400 14.131 16.008 1.00 97.06 322 ALA A O 1
ATOM 2318 N N . ALA A 1 323 ? -33.483 14.192 14.851 1.00 96.50 323 ALA A N 1
ATOM 2319 C CA . ALA A 1 323 ? -34.056 13.701 13.603 1.00 96.50 323 ALA A CA 1
ATOM 2320 C C . ALA A 1 323 ? -34.502 12.232 13.703 1.00 96.50 323 ALA A C 1
ATOM 2322 O O . ALA A 1 323 ? -35.579 11.904 13.208 1.00 96.50 323 ALA A O 1
ATOM 2323 N N . VAL A 1 324 ? -33.725 11.373 14.373 1.00 96.62 324 VAL A N 1
ATOM 2324 C CA . VAL A 1 324 ? -34.113 9.975 14.649 1.00 96.62 324 VAL A CA 1
ATOM 2325 C C . VAL A 1 324 ? -35.314 9.920 15.600 1.00 96.62 324 VAL A C 1
ATOM 2327 O O . VAL A 1 324 ? -36.294 9.242 15.303 1.00 96.62 324 VAL A O 1
ATOM 2330 N N . ALA A 1 325 ? -35.280 10.688 16.694 1.00 96.69 325 ALA A N 1
ATOM 2331 C CA . ALA A 1 325 ? -36.367 10.769 17.673 1.00 96.69 325 ALA A CA 1
ATOM 2332 C C . ALA A 1 325 ? -37.679 11.277 17.075 1.00 96.69 325 ALA A C 1
ATOM 2334 O O . ALA A 1 325 ? -38.745 10.755 17.386 1.00 96.69 325 ALA A O 1
ATOM 2335 N N . GLY A 1 326 ? -37.599 12.264 16.181 1.00 96.31 326 GLY A N 1
ATOM 2336 C CA . GLY A 1 326 ? -38.752 12.800 15.464 1.00 96.31 326 GLY A CA 1
ATOM 2337 C C . GLY A 1 326 ? -39.211 11.949 14.278 1.00 96.31 326 GLY A C 1
ATOM 2338 O O . GLY A 1 326 ? -40.070 12.403 13.530 1.00 96.31 326 GLY A O 1
ATOM 2339 N N . GLY A 1 327 ? -38.608 10.777 14.035 1.00 94.94 327 GLY A N 1
ATOM 2340 C CA . GLY A 1 327 ? -38.942 9.915 12.895 1.00 94.94 327 GLY A CA 1
ATOM 2341 C C . GLY A 1 327 ? -38.566 10.487 11.521 1.00 94.94 327 GLY A C 1
ATOM 2342 O O . GLY A 1 327 ? -38.879 9.879 10.503 1.00 94.94 327 GLY A O 1
ATOM 2343 N N . ARG A 1 328 ? -37.862 11.628 11.467 1.00 95.69 328 ARG A N 1
ATOM 2344 C CA . ARG A 1 328 ? -37.374 12.235 10.214 1.00 95.69 328 ARG A CA 1
ATOM 2345 C C . ARG A 1 328 ? -36.249 11.424 9.579 1.00 95.69 328 ARG A C 1
ATOM 2347 O O . ARG A 1 328 ? -36.014 11.537 8.380 1.00 95.69 328 ARG A O 1
ATOM 2354 N N . LEU A 1 329 ? -35.534 10.638 10.384 1.00 94.88 329 LEU A N 1
ATOM 2355 C CA . LEU A 1 329 ? -34.480 9.745 9.925 1.00 94.88 329 LEU A CA 1
ATOM 2356 C C . LEU A 1 329 ? -34.782 8.312 10.372 1.00 94.88 329 LEU A C 1
ATOM 2358 O O . LEU A 1 329 ? -34.626 7.970 11.544 1.00 94.88 329 LEU A O 1
ATOM 2362 N N . GLY A 1 330 ? -35.211 7.478 9.423 1.00 94.38 330 GLY A N 1
ATOM 2363 C CA . GLY A 1 330 ? -35.433 6.052 9.651 1.00 94.38 330 GLY A CA 1
ATOM 2364 C C . GLY A 1 330 ? -34.130 5.286 9.899 1.00 94.38 330 GLY A C 1
ATOM 2365 O O . GLY A 1 330 ? -33.038 5.755 9.577 1.00 94.38 330 GLY A O 1
ATOM 2366 N N . LEU A 1 331 ? -34.248 4.074 10.447 1.00 96.25 331 LEU A N 1
ATOM 2367 C CA . LEU A 1 331 ? -33.100 3.222 10.770 1.00 96.25 331 LEU A CA 1
ATOM 2368 C C . LEU A 1 331 ? -32.246 2.878 9.539 1.00 96.25 331 LEU A C 1
ATOM 2370 O O . LEU A 1 331 ? -31.022 2.889 9.622 1.00 96.25 331 LEU A O 1
ATOM 2374 N N . GLU A 1 332 ? -32.873 2.595 8.398 1.00 95.50 332 GLU A N 1
ATOM 2375 C CA . GLU A 1 332 ? -32.161 2.301 7.149 1.00 95.50 332 GLU A CA 1
ATOM 2376 C C . GLU A 1 332 ? -31.330 3.492 6.674 1.00 95.50 332 GLU A C 1
ATOM 2378 O O . GLU A 1 332 ? -30.126 3.361 6.436 1.00 95.50 332 GLU A O 1
ATOM 2383 N N . SER A 1 333 ? -31.937 4.677 6.636 1.00 94.69 333 SER A N 1
ATOM 2384 C CA . SER A 1 333 ? -31.246 5.923 6.306 1.00 94.69 333 SER A CA 1
ATOM 2385 C C . SER A 1 333 ? -30.117 6.224 7.293 1.00 94.69 333 SER A C 1
ATOM 2387 O O . SER A 1 333 ? -29.039 6.650 6.889 1.00 94.69 333 SER A O 1
ATOM 2389 N N . LEU A 1 334 ? -30.322 5.963 8.588 1.00 95.69 334 LEU A N 1
ATOM 2390 C CA . LEU A 1 334 ? -29.289 6.141 9.608 1.00 95.69 334 LEU A CA 1
ATOM 2391 C C . LEU A 1 334 ? -28.093 5.203 9.379 1.00 95.69 334 LEU A C 1
ATOM 2393 O O . LEU A 1 334 ? -26.950 5.649 9.434 1.00 95.69 334 LEU A O 1
ATOM 2397 N N . LEU A 1 335 ? -28.336 3.919 9.097 1.00 96.06 335 LEU A N 1
ATOM 2398 C CA . LEU A 1 335 ? -27.272 2.924 8.904 1.00 96.06 335 LEU A CA 1
ATOM 2399 C C . LEU A 1 335 ? -26.576 3.016 7.538 1.00 96.06 335 LEU A C 1
ATOM 2401 O O . LEU A 1 335 ? -25.517 2.408 7.369 1.00 96.06 335 LEU A O 1
ATOM 2405 N N . THR A 1 336 ? -27.143 3.729 6.565 1.00 93.31 336 THR A N 1
ATOM 2406 C CA . THR A 1 336 ? -26.544 3.937 5.231 1.00 93.31 336 THR A CA 1
ATOM 2407 C C . THR A 1 336 ? -25.823 5.279 5.095 1.00 93.31 336 THR A C 1
ATOM 2409 O O . THR A 1 336 ? -24.984 5.425 4.206 1.00 93.31 336 THR A O 1
ATOM 2412 N N . ARG A 1 337 ? -26.073 6.242 5.993 1.00 93.06 337 ARG A N 1
ATOM 2413 C CA . ARG A 1 337 ? -25.358 7.527 6.022 1.00 93.06 337 ARG A CA 1
ATOM 2414 C C . ARG A 1 337 ? -23.862 7.350 6.300 1.00 93.06 337 ARG A C 1
ATOM 2416 O O . ARG A 1 337 ? -23.440 6.538 7.121 1.00 93.06 337 ARG A O 1
ATOM 2423 N N . SER A 1 338 ? -23.059 8.157 5.606 1.00 89.81 338 SER A N 1
ATOM 2424 C CA . SER A 1 338 ? -21.592 8.116 5.635 1.00 89.81 338 SER A CA 1
ATOM 2425 C C . SER A 1 338 ? -20.952 9.441 6.066 1.00 89.81 338 SER A C 1
ATOM 2427 O O . SER A 1 338 ? -19.760 9.650 5.841 1.00 89.81 338 SER A O 1
ATOM 2429 N N . ASP A 1 339 ? -21.725 10.374 6.625 1.00 91.81 339 ASP A N 1
ATOM 2430 C CA . ASP A 1 339 ? -21.168 11.611 7.172 1.00 91.81 339 ASP A CA 1
ATOM 2431 C C . ASP A 1 339 ? -20.451 11.361 8.507 1.00 91.81 339 ASP A C 1
ATOM 2433 O O . ASP A 1 339 ? -20.771 10.427 9.245 1.00 91.81 339 ASP A O 1
ATOM 2437 N N . LEU A 1 340 ? -19.465 12.210 8.814 1.00 85.25 340 LEU A N 1
ATOM 2438 C CA . LEU A 1 340 ? -18.597 12.051 9.986 1.00 85.25 340 LEU A CA 1
ATOM 2439 C C . LEU A 1 340 ? -19.371 12.043 11.309 1.00 85.25 340 LEU A C 1
ATOM 2441 O O . LEU A 1 340 ? -18.997 11.302 12.217 1.00 85.25 340 LEU A O 1
ATOM 2445 N N . ALA A 1 341 ? -20.441 12.837 11.412 1.00 90.44 341 ALA A N 1
ATOM 2446 C CA . ALA A 1 341 ? -21.256 12.896 12.620 1.00 90.44 341 ALA A CA 1
ATOM 2447 C C . ALA A 1 341 ? -22.008 11.582 12.848 1.00 90.44 341 ALA A C 1
ATOM 2449 O O . ALA A 1 341 ? -22.025 11.080 13.968 1.00 90.44 341 ALA A O 1
ATOM 2450 N N . THR A 1 342 ? -22.560 10.988 11.787 1.00 94.12 342 THR A N 1
ATOM 2451 C CA . THR A 1 342 ? -23.221 9.681 11.864 1.00 94.12 342 THR A CA 1
ATOM 2452 C C . THR A 1 342 ? -22.221 8.567 12.156 1.00 94.12 342 THR A C 1
ATOM 2454 O O . THR A 1 342 ? -22.450 7.785 13.071 1.00 94.12 342 THR A O 1
ATOM 2457 N N . ILE A 1 343 ? -21.094 8.510 11.436 1.00 93.56 343 ILE A N 1
ATOM 2458 C CA . ILE A 1 343 ? -20.081 7.451 11.591 1.00 93.56 343 ILE A CA 1
ATOM 2459 C C . ILE A 1 343 ? -19.523 7.414 13.017 1.00 93.56 343 ILE A C 1
ATOM 2461 O O . ILE A 1 343 ? -19.368 6.326 13.563 1.00 93.56 343 ILE A O 1
ATOM 2465 N N . GLY A 1 344 ? -19.244 8.573 13.620 1.00 91.06 344 GLY A N 1
ATOM 2466 C CA . GLY A 1 344 ? -18.675 8.660 14.968 1.00 91.06 344 GLY A CA 1
ATOM 2467 C C . GLY A 1 344 ? -19.689 8.570 16.111 1.00 91.06 344 GLY A C 1
ATOM 2468 O O . GLY A 1 344 ? -19.280 8.531 17.269 1.00 91.06 344 GLY A O 1
ATOM 2469 N N . ALA A 1 345 ? -20.992 8.565 15.825 1.00 95.81 345 ALA A N 1
ATOM 2470 C CA . ALA A 1 345 ? -22.013 8.546 16.864 1.00 95.81 345 ALA A CA 1
ATOM 2471 C C . ALA A 1 345 ? -22.147 7.160 17.508 1.00 95.81 345 ALA A C 1
ATOM 2473 O O . ALA A 1 345 ? -22.140 6.134 16.822 1.00 95.81 345 ALA A O 1
ATOM 2474 N N . ASP A 1 346 ? -22.314 7.149 18.832 1.00 97.31 346 ASP A N 1
ATOM 2475 C CA . ASP A 1 346 ? -22.552 5.934 19.610 1.00 97.31 346 ASP A CA 1
ATOM 2476 C C . ASP A 1 346 ? -23.870 5.265 19.182 1.00 97.31 346 ASP A C 1
ATOM 2478 O O . ASP A 1 346 ? -24.938 5.891 19.135 1.00 97.31 346 ASP A O 1
ATOM 2482 N N . VAL A 1 347 ? -23.781 3.976 18.847 1.00 97.50 347 VAL A N 1
ATOM 2483 C CA . VAL A 1 347 ? -24.895 3.191 18.304 1.00 97.50 347 VAL A CA 1
ATOM 2484 C C . VAL A 1 347 ? -26.014 3.054 19.327 1.00 97.50 347 VAL A C 1
ATOM 2486 O O . VAL A 1 347 ? -27.184 3.203 18.979 1.00 97.50 347 VAL A O 1
ATOM 2489 N N . GLU A 1 348 ? -25.689 2.769 20.587 1.00 97.44 348 GLU A N 1
ATOM 2490 C CA . GLU A 1 348 ? -26.702 2.571 21.624 1.00 97.44 348 GLU A CA 1
ATOM 2491 C C . GLU A 1 348 ? -27.443 3.875 21.925 1.00 97.44 348 GLU A C 1
ATOM 2493 O O . GLU A 1 348 ? -28.674 3.894 22.016 1.00 97.44 348 GLU A O 1
ATOM 2498 N N . TRP A 1 349 ? -26.705 4.976 22.010 1.00 97.19 349 TRP A N 1
ATOM 2499 C CA . TRP A 1 349 ? -27.227 6.317 22.185 1.00 97.19 349 TRP A CA 1
ATOM 2500 C C . TRP A 1 349 ? -28.209 6.659 21.061 1.00 97.19 349 TRP A C 1
ATOM 2502 O O . TRP A 1 349 ? -29.343 7.027 21.374 1.00 97.19 349 TRP A O 1
ATOM 2512 N N . LEU A 1 350 ? -27.837 6.484 19.788 1.00 97.12 350 LEU A N 1
ATOM 2513 C CA . LEU A 1 350 ? -28.721 6.772 18.650 1.00 97.12 350 LEU A CA 1
ATOM 2514 C C . LEU A 1 350 ? -29.939 5.847 18.586 1.00 97.12 350 LEU A C 1
ATOM 2516 O O . LEU A 1 350 ? -31.059 6.326 18.427 1.00 97.12 350 LEU A O 1
ATOM 2520 N N . LEU A 1 351 ? -29.755 4.533 18.730 1.00 96.88 351 LEU A N 1
ATOM 2521 C CA . LEU A 1 351 ? -30.860 3.578 18.600 1.00 96.88 351 LEU A CA 1
ATOM 2522 C C . LEU A 1 351 ? -31.888 3.707 19.727 1.00 96.88 351 LEU A C 1
ATOM 2524 O O . LEU A 1 351 ? -33.069 3.456 19.502 1.00 96.88 351 LEU A O 1
ATOM 2528 N N . ARG A 1 352 ? -31.480 4.157 20.921 1.00 96.88 352 ARG A N 1
ATOM 2529 C CA . ARG A 1 352 ? -32.412 4.500 22.012 1.00 96.88 352 ARG A CA 1
ATOM 2530 C C . ARG A 1 352 ? -33.314 5.692 21.688 1.00 96.88 352 ARG A C 1
ATOM 2532 O O . ARG A 1 352 ? -34.283 5.907 22.406 1.00 96.88 352 ARG A O 1
ATOM 2539 N N . ALA A 1 353 ? -32.996 6.476 20.659 1.00 97.31 353 ALA A N 1
ATOM 2540 C CA . ALA A 1 353 ? -33.860 7.548 20.184 1.00 97.31 353 ALA A CA 1
ATOM 2541 C C . ALA A 1 353 ? -34.937 7.052 19.205 1.00 97.31 353 ALA A C 1
ATOM 2543 O O . ALA A 1 353 ? -35.795 7.841 18.841 1.00 97.31 353 ALA A O 1
ATOM 2544 N N . LEU A 1 354 ? -34.924 5.785 18.767 1.00 96.56 354 LEU A N 1
ATOM 2545 C CA . LEU A 1 354 ? -35.935 5.287 17.832 1.00 96.56 354 LEU A CA 1
ATOM 2546 C C . LEU A 1 354 ? -37.341 5.308 18.460 1.00 96.56 354 LEU A C 1
ATOM 2548 O O . LEU A 1 354 ? -37.527 4.767 19.557 1.00 96.56 354 LEU A O 1
ATOM 2552 N N . PRO A 1 355 ? -38.348 5.868 17.765 1.00 95.38 355 PRO A N 1
ATOM 2553 C CA . PRO A 1 355 ? -39.710 5.909 18.276 1.00 95.38 355 PRO A CA 1
ATOM 2554 C C . PRO A 1 355 ? -40.270 4.490 18.447 1.00 95.38 355 PRO A C 1
ATOM 2556 O O . PRO A 1 355 ? -40.047 3.604 17.623 1.00 95.38 355 PRO A O 1
ATOM 2559 N N . GLY A 1 356 ? -40.998 4.268 19.544 1.00 93.62 356 GLY A N 1
ATOM 2560 C CA . GLY A 1 356 ? -41.669 2.994 19.822 1.00 93.62 356 GLY A CA 1
ATOM 2561 C C . GLY A 1 356 ? -40.767 1.857 20.318 1.00 93.62 356 GLY A C 1
ATOM 2562 O O . GLY A 1 356 ? -41.259 0.744 20.497 1.00 93.62 356 GLY A O 1
ATOM 2563 N N . ARG A 1 357 ? -39.474 2.103 20.577 1.00 94.75 357 ARG A N 1
ATOM 2564 C CA . ARG A 1 357 ? -38.540 1.090 21.099 1.00 94.75 357 ARG A CA 1
ATOM 2565 C C . ARG A 1 357 ? -38.149 1.373 22.537 1.00 94.75 357 ARG A C 1
ATOM 2567 O O . ARG A 1 357 ? -37.758 2.481 22.891 1.00 94.75 357 ARG A O 1
ATOM 2574 N N . SER A 1 358 ? -38.215 0.347 23.381 1.00 95.81 358 SER A N 1
ATOM 2575 C CA . SER A 1 358 ? -37.751 0.474 24.766 1.00 95.81 358 SER A CA 1
ATOM 2576 C C . SER A 1 358 ? -36.226 0.362 24.850 1.00 95.81 358 SER A C 1
ATOM 2578 O O . SER A 1 358 ? -35.607 -0.397 24.102 1.00 95.81 358 SER A O 1
ATOM 2580 N N . ALA A 1 359 ? -35.599 1.050 25.809 1.00 96.00 359 ALA A N 1
ATOM 2581 C CA . ALA A 1 359 ? -34.151 0.952 26.018 1.00 96.00 359 ALA A CA 1
ATOM 2582 C C . ALA A 1 359 ? -33.693 -0.501 26.262 1.00 96.00 359 ALA A C 1
ATOM 2584 O O . ALA A 1 359 ? -32.674 -0.930 25.726 1.00 96.00 359 ALA A O 1
ATOM 2585 N N . ALA A 1 360 ? -34.486 -1.287 26.998 1.00 96.50 360 ALA A N 1
ATOM 2586 C CA . ALA A 1 360 ? -34.201 -2.696 27.267 1.00 96.50 360 ALA A CA 1
ATOM 2587 C C . ALA A 1 360 ? -34.224 -3.567 25.997 1.00 96.50 360 ALA A C 1
ATOM 2589 O O . ALA A 1 360 ? -33.424 -4.496 25.864 1.00 96.50 360 ALA A O 1
ATOM 2590 N N . GLU A 1 361 ? -35.126 -3.276 25.057 1.00 96.44 361 GLU A N 1
ATOM 2591 C CA . GLU A 1 361 ? -35.188 -3.946 23.757 1.00 96.44 361 GLU A CA 1
ATOM 2592 C C . GLU A 1 361 ? -33.956 -3.617 22.909 1.00 96.44 361 GLU A C 1
ATOM 2594 O O . GLU A 1 361 ? -33.305 -4.540 22.416 1.00 96.44 361 GLU A O 1
ATOM 2599 N N . ILE A 1 362 ? -33.576 -2.337 22.825 1.00 97.19 362 ILE A N 1
ATOM 2600 C CA . ILE A 1 362 ? -32.372 -1.898 22.103 1.00 97.19 362 ILE A CA 1
ATOM 2601 C C . ILE A 1 362 ? -31.123 -2.588 22.661 1.00 97.19 362 ILE A C 1
ATOM 2603 O O . ILE A 1 362 ? -30.379 -3.218 21.907 1.00 97.19 362 ILE A O 1
ATOM 2607 N N . THR A 1 363 ? -30.922 -2.573 23.982 1.00 96.69 363 THR A N 1
ATOM 2608 C CA . THR A 1 363 ? -29.778 -3.245 24.617 1.00 96.69 363 THR A CA 1
ATOM 2609 C C . THR A 1 363 ? -29.791 -4.760 24.361 1.00 96.69 363 THR A C 1
ATOM 2611 O O . THR A 1 363 ? -28.738 -5.363 24.135 1.00 96.69 363 THR A O 1
ATOM 2614 N N . ARG A 1 364 ? -30.968 -5.405 24.344 1.00 97.25 364 ARG A N 1
ATOM 2615 C CA . ARG A 1 364 ? -31.100 -6.840 24.029 1.00 97.25 364 ARG A CA 1
ATOM 2616 C C . ARG A 1 364 ? -30.723 -7.137 22.578 1.00 97.25 364 ARG A C 1
ATOM 2618 O O . ARG A 1 364 ? -30.017 -8.115 22.324 1.00 97.25 364 ARG A O 1
ATOM 2625 N N . VAL A 1 365 ? -31.182 -6.314 21.637 1.00 97.19 365 VAL A N 1
ATOM 2626 C CA . VAL A 1 365 ? -30.874 -6.455 20.209 1.00 97.19 365 VAL A CA 1
ATOM 2627 C C . VAL A 1 365 ? -29.385 -6.232 19.956 1.00 97.19 365 VAL A C 1
ATOM 2629 O O . VAL A 1 365 ? -28.768 -7.070 19.299 1.00 97.19 365 VAL A O 1
ATOM 2632 N N . LEU A 1 366 ? -28.785 -5.190 20.539 1.00 97.00 366 LEU A N 1
ATOM 2633 C CA . LEU A 1 366 ? -27.348 -4.919 20.422 1.00 97.00 366 LEU A CA 1
ATOM 2634 C C . LEU A 1 366 ? -26.500 -6.061 20.979 1.00 97.00 366 LEU A C 1
ATOM 2636 O O . LEU A 1 366 ? -25.559 -6.515 20.326 1.00 97.00 366 LEU A O 1
ATOM 2640 N N . ARG A 1 367 ? -26.896 -6.617 22.128 1.00 96.94 367 ARG A N 1
ATOM 2641 C CA . ARG A 1 367 ? -26.234 -7.788 22.713 1.00 96.94 367 ARG A CA 1
ATOM 2642 C C . ARG A 1 367 ? -26.313 -9.011 21.797 1.00 96.94 367 ARG A C 1
ATOM 2644 O O . ARG A 1 367 ? -25.304 -9.684 21.600 1.00 96.94 367 ARG A O 1
ATOM 2651 N N . ARG A 1 368 ? -27.478 -9.286 21.195 1.00 96.88 368 ARG A N 1
ATOM 2652 C CA . ARG A 1 368 ? -27.639 -10.386 20.219 1.00 96.88 368 ARG A CA 1
ATOM 2653 C C . ARG A 1 368 ? -26.827 -10.152 18.943 1.00 96.88 368 ARG A C 1
ATOM 2655 O O . ARG A 1 368 ? -26.232 -11.094 18.426 1.00 96.88 368 ARG A O 1
ATOM 2662 N N . ALA A 1 369 ? -26.740 -8.902 18.491 1.00 96.31 369 ALA A N 1
ATOM 2663 C CA . ALA A 1 369 ? -25.901 -8.482 17.371 1.00 96.31 369 ALA A CA 1
ATOM 2664 C C . ALA A 1 369 ? -24.394 -8.487 17.704 1.00 96.31 369 ALA A C 1
ATOM 2666 O O . ALA A 1 369 ? -23.569 -8.281 16.814 1.00 96.31 369 ALA A O 1
ATOM 2667 N N . ARG A 1 370 ? -24.023 -8.729 18.973 1.00 96.62 370 ARG A N 1
ATOM 2668 C CA . ARG A 1 370 ? -22.648 -8.632 19.490 1.00 96.62 370 ARG A CA 1
ATOM 2669 C C . ARG A 1 370 ? -22.021 -7.259 19.230 1.00 96.62 370 ARG A C 1
ATOM 2671 O O . ARG A 1 370 ? -20.858 -7.170 18.846 1.00 96.62 370 ARG A O 1
ATOM 2678 N N . VAL A 1 371 ? -22.806 -6.200 19.395 1.00 96.12 371 VAL A N 1
ATOM 2679 C CA . VAL A 1 371 ? -22.327 -4.815 19.354 1.00 96.12 371 VAL A CA 1
ATOM 2680 C C . VAL A 1 371 ? -21.951 -4.418 20.781 1.00 96.12 371 VAL A C 1
ATOM 2682 O O . VAL A 1 371 ? -22.778 -4.529 21.687 1.00 96.12 371 VAL A O 1
ATOM 2685 N N . GLY A 1 372 ? -20.688 -4.039 20.994 1.00 90.31 372 GLY A N 1
ATOM 2686 C CA . GLY A 1 372 ? -20.185 -3.624 22.305 1.00 90.31 372 GLY A CA 1
ATOM 2687 C C . GLY A 1 372 ? -20.753 -2.274 22.746 1.00 90.31 372 GLY A C 1
ATOM 2688 O O . GLY A 1 372 ? -21.139 -1.457 21.912 1.00 90.31 372 GLY A O 1
ATOM 2689 N N . SER A 1 373 ? -20.783 -2.028 24.057 1.00 91.50 373 SER A N 1
ATOM 2690 C CA . SER A 1 373 ? -21.068 -0.697 24.607 1.00 91.50 373 SER A CA 1
ATOM 2691 C C . SER A 1 373 ? -20.002 0.295 24.132 1.00 91.50 373 SER A C 1
ATOM 2693 O O . SER A 1 373 ? -18.813 -0.012 24.247 1.00 91.50 373 SER A O 1
ATOM 2695 N N . GLY A 1 374 ? -20.401 1.459 23.618 1.00 90.00 374 GLY A N 1
ATOM 2696 C CA . GLY A 1 374 ? -19.465 2.448 23.073 1.00 90.00 374 GLY A CA 1
ATOM 2697 C C . GLY A 1 374 ? -19.129 2.273 21.589 1.00 90.00 374 GLY A C 1
ATOM 2698 O O . GLY A 1 374 ? -18.313 3.029 21.068 1.00 90.00 374 GLY A O 1
ATOM 2699 N N . ALA A 1 375 ? -19.690 1.268 20.903 1.00 92.38 375 ALA A N 1
ATOM 2700 C CA . ALA A 1 375 ? -19.458 1.093 19.470 1.00 92.38 375 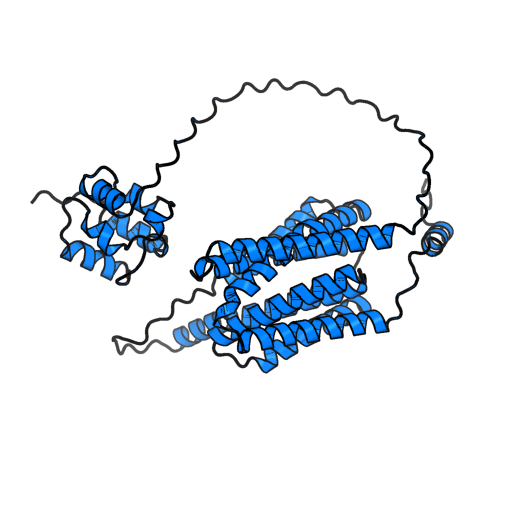ALA A CA 1
ATOM 2701 C C . ALA A 1 375 ? -20.070 2.254 18.675 1.00 92.38 375 ALA A C 1
ATOM 2703 O O . ALA A 1 375 ? -21.217 2.640 18.923 1.00 92.38 375 ALA A O 1
ATOM 2704 N N . SER A 1 376 ? -19.334 2.769 17.689 1.00 96.06 376 SER A N 1
ATOM 2705 C CA . SER A 1 376 ? -19.848 3.789 16.774 1.00 96.06 376 SER A CA 1
ATOM 2706 C C . SER A 1 376 ? -20.578 3.161 15.577 1.00 96.06 376 SER A C 1
ATOM 2708 O O . SER A 1 376 ? -20.369 1.987 15.252 1.00 96.06 376 SER A O 1
ATOM 2710 N N . ILE A 1 377 ? -21.457 3.912 14.901 1.00 95.88 377 ILE A N 1
ATOM 2711 C CA . ILE A 1 377 ? -22.159 3.431 13.686 1.00 95.88 377 ILE A CA 1
ATOM 2712 C C . ILE A 1 377 ? -21.146 3.014 12.604 1.00 95.88 377 ILE A C 1
ATOM 2714 O O . ILE A 1 377 ? -21.382 2.063 11.847 1.00 95.88 377 ILE A O 1
ATOM 2718 N N . GLY A 1 378 ? -20.004 3.704 12.542 1.00 90.19 378 GLY A N 1
ATOM 2719 C CA . GLY A 1 378 ? -18.885 3.395 11.657 1.00 90.19 378 GLY A CA 1
ATOM 2720 C C . GLY A 1 378 ? -18.288 2.010 11.876 1.00 90.19 378 GLY A C 1
ATOM 2721 O O . GLY A 1 378 ? -17.931 1.347 10.904 1.00 90.19 378 GLY A O 1
ATOM 2722 N N . ASP A 1 379 ? -18.256 1.551 13.126 1.00 91.50 379 ASP A N 1
ATOM 2723 C CA . ASP A 1 379 ? -17.654 0.269 13.510 1.00 91.50 379 ASP A CA 1
ATOM 2724 C C . ASP A 1 379 ? -18.564 -0.932 13.212 1.00 91.50 379 ASP A C 1
ATOM 2726 O O . ASP A 1 379 ? -18.127 -2.086 13.265 1.00 91.50 379 ASP A O 1
ATOM 2730 N N . LEU A 1 380 ? -19.841 -0.687 12.893 1.00 94.38 380 LEU A N 1
ATOM 2731 C CA . LEU A 1 380 ? -20.794 -1.748 12.591 1.00 94.38 380 LEU A CA 1
ATOM 2732 C C . LEU A 1 380 ? -20.445 -2.450 11.277 1.00 94.38 380 LEU A C 1
ATOM 2734 O O . LEU A 1 380 ? -20.519 -1.864 10.192 1.00 94.38 380 LEU A O 1
ATOM 2738 N N . THR A 1 381 ? -20.188 -3.754 11.363 1.00 92.81 381 THR A N 1
ATOM 2739 C CA . THR A 1 381 ? -20.035 -4.629 10.193 1.00 92.81 381 THR A CA 1
ATOM 2740 C C . THR A 1 381 ? -21.327 -4.695 9.370 1.00 92.81 381 THR A C 1
ATOM 2742 O O . THR A 1 381 ? -22.428 -4.544 9.904 1.00 92.81 381 THR A O 1
ATOM 2745 N N . LEU A 1 382 ? -21.227 -5.024 8.076 1.00 90.44 382 LEU A N 1
ATOM 2746 C CA . LEU A 1 382 ? -22.402 -5.223 7.207 1.00 90.44 382 LEU A CA 1
ATOM 2747 C C . LEU A 1 382 ? -23.409 -6.223 7.796 1.00 90.44 382 LEU A C 1
ATOM 2749 O O . LEU A 1 382 ? -24.616 -5.996 7.747 1.00 90.44 382 LEU A O 1
ATOM 2753 N N . ARG A 1 383 ? -22.916 -7.299 8.422 1.00 92.06 383 ARG A N 1
ATOM 2754 C CA . ARG A 1 383 ? -23.760 -8.305 9.079 1.00 92.06 383 ARG A CA 1
ATOM 2755 C C . ARG A 1 383 ? -24.517 -7.728 10.276 1.00 92.06 383 ARG A C 1
ATOM 2757 O O . ARG A 1 383 ? -25.690 -8.042 10.451 1.00 92.06 383 ARG A O 1
ATOM 2764 N N . GLN A 1 384 ? -23.862 -6.899 11.089 1.00 96.75 384 GLN A N 1
ATOM 2765 C CA . GLN A 1 384 ? -24.505 -6.225 12.219 1.00 96.75 384 GLN A CA 1
ATOM 2766 C C . GLN A 1 384 ? -25.542 -5.213 11.738 1.00 96.75 384 GLN A C 1
ATOM 2768 O O . GLN A 1 384 ? -26.654 -5.226 12.252 1.00 96.75 384 GLN A O 1
ATOM 2773 N N . ARG A 1 385 ? -25.228 -4.403 10.717 1.00 97.44 385 ARG A N 1
ATOM 2774 C CA . ARG A 1 385 ? -26.191 -3.464 10.115 1.00 97.44 385 ARG A CA 1
ATOM 2775 C C . ARG A 1 385 ? -27.433 -4.194 9.608 1.00 97.44 385 ARG A C 1
ATOM 2777 O O . ARG A 1 385 ? -28.543 -3.828 9.972 1.00 97.44 385 ARG A O 1
ATOM 2784 N N . HIS A 1 386 ? -27.245 -5.276 8.854 1.00 95.56 386 HIS A N 1
ATOM 2785 C CA . HIS A 1 386 ? -28.351 -6.090 8.353 1.00 95.56 386 HIS A CA 1
ATOM 2786 C C . HIS A 1 386 ? -29.182 -6.713 9.486 1.00 95.56 386 HIS A C 1
ATOM 2788 O O . HIS A 1 386 ? -30.408 -6.657 9.458 1.00 95.56 386 HIS A O 1
ATOM 2794 N N . TYR A 1 387 ? -28.532 -7.247 10.525 1.00 96.19 387 TYR A N 1
ATOM 2795 C CA . TYR A 1 387 ? -29.235 -7.785 11.690 1.00 96.19 387 TYR A CA 1
ATOM 2796 C C . TYR A 1 387 ? -30.043 -6.709 12.431 1.00 96.19 387 TYR A C 1
ATOM 2798 O O . TYR A 1 387 ? -31.173 -6.971 12.834 1.00 96.19 387 TYR A O 1
ATOM 2806 N N . LEU A 1 388 ? -29.492 -5.502 12.602 1.00 96.75 388 LEU A N 1
ATOM 2807 C CA . LEU A 1 388 ? -30.200 -4.382 13.228 1.00 96.75 388 LEU A CA 1
ATOM 2808 C C . LEU A 1 388 ? -31.416 -3.956 12.400 1.00 96.75 388 LEU A C 1
ATOM 2810 O O . LEU A 1 388 ? -32.475 -3.736 12.982 1.00 96.75 388 LEU A O 1
ATOM 2814 N N . LEU A 1 389 ? -31.297 -3.909 11.069 1.00 96.56 389 LEU A N 1
ATOM 2815 C CA . LEU A 1 389 ? -32.426 -3.626 10.177 1.00 96.56 389 LEU A CA 1
ATOM 2816 C C . LEU A 1 389 ? -33.535 -4.665 10.320 1.00 96.56 389 LEU A C 1
ATOM 2818 O O . LEU A 1 389 ? -34.692 -4.294 10.475 1.00 96.56 389 LEU A O 1
ATOM 2822 N N . LEU A 1 390 ? -33.191 -5.952 10.347 1.00 95.38 390 LEU A N 1
ATOM 2823 C CA . LEU A 1 390 ? -34.179 -7.016 10.536 1.00 95.38 390 LEU A CA 1
ATOM 2824 C C . LEU A 1 390 ? -34.828 -6.966 11.926 1.00 95.38 390 LEU A C 1
ATOM 2826 O O . LEU A 1 390 ? -36.041 -7.103 12.050 1.00 95.38 390 LEU A O 1
ATOM 2830 N N . ALA A 1 391 ? -34.032 -6.764 12.977 1.00 95.75 391 ALA A N 1
ATOM 2831 C CA . ALA A 1 391 ? -34.511 -6.828 14.355 1.00 95.75 391 ALA A CA 1
ATOM 2832 C C . ALA A 1 391 ? -35.322 -5.594 14.781 1.00 95.75 391 ALA A C 1
ATOM 2834 O O . ALA A 1 391 ? -36.194 -5.715 15.637 1.00 95.75 391 ALA A O 1
ATOM 2835 N N . LEU A 1 392 ? -35.021 -4.415 14.226 1.00 95.44 392 LEU A N 1
ATOM 2836 C CA . LEU A 1 392 ? -35.625 -3.141 14.635 1.00 95.44 392 LEU A CA 1
ATOM 2837 C C . LEU A 1 392 ? -36.487 -2.493 13.541 1.00 95.44 392 LEU A C 1
ATOM 2839 O O . LEU A 1 392 ? -37.245 -1.575 13.856 1.00 95.44 392 LEU A O 1
ATOM 2843 N N . GLY A 1 393 ? -36.388 -2.946 12.288 1.00 90.00 393 GLY A N 1
ATOM 2844 C CA . GLY A 1 393 ? -37.153 -2.415 11.155 1.00 90.00 393 GLY A CA 1
ATOM 2845 C C . GLY A 1 393 ? -38.592 -2.929 11.067 1.00 90.00 393 GLY A C 1
ATOM 2846 O O . GLY A 1 393 ? -39.437 -2.250 10.495 1.00 90.00 393 GLY A O 1
ATOM 2847 N N . ALA A 1 394 ? -38.908 -4.081 11.668 1.00 81.44 394 ALA A N 1
ATOM 2848 C CA . ALA A 1 394 ? -40.286 -4.566 11.743 1.00 81.44 394 ALA A CA 1
ATOM 2849 C C . ALA A 1 394 ? -41.114 -3.644 12.649 1.00 81.44 394 ALA A C 1
ATOM 2851 O O . ALA A 1 394 ? -40.759 -3.498 13.814 1.00 81.44 394 ALA A O 1
ATOM 2852 N N . ALA A 1 395 ? -42.188 -3.024 12.148 1.00 73.25 395 ALA A N 1
ATOM 2853 C CA . ALA A 1 395 ? -43.036 -2.131 12.944 1.00 73.25 395 ALA A CA 1
ATOM 2854 C C . ALA A 1 395 ? -43.413 -2.774 14.299 1.00 73.25 395 ALA A C 1
ATOM 2856 O O . ALA A 1 395 ? -43.648 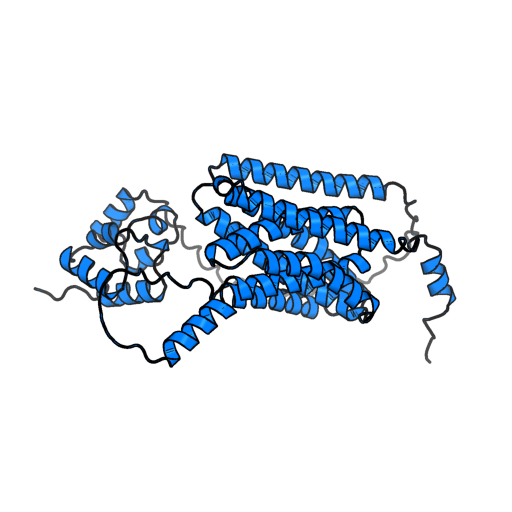-3.986 14.349 1.00 73.25 395 ALA A O 1
ATOM 2857 N N . PRO A 1 396 ? -43.424 -2.011 15.411 1.00 66.12 396 PRO A N 1
ATOM 2858 C CA . PRO A 1 396 ? -43.832 -2.557 16.699 1.00 66.12 396 PRO A CA 1
ATOM 2859 C C . PRO A 1 396 ? -45.242 -3.139 16.563 1.00 66.12 396 PRO A C 1
ATOM 2861 O O . PRO A 1 396 ? -46.132 -2.479 16.028 1.00 66.12 396 PRO A O 1
ATOM 2864 N N . ALA A 1 397 ? -45.435 -4.383 17.012 1.00 56.22 397 ALA A N 1
ATOM 2865 C CA . ALA A 1 397 ? -46.763 -4.979 17.043 1.00 56.22 397 ALA A CA 1
ATOM 2866 C C . ALA A 1 397 ? -47.694 -4.064 17.865 1.00 56.22 397 ALA A C 1
ATOM 2868 O O . ALA A 1 397 ? -47.256 -3.581 18.919 1.00 56.22 397 ALA A O 1
ATOM 2869 N N . PRO A 1 398 ? -48.925 -3.782 17.394 1.00 60.22 398 PRO A N 1
ATOM 2870 C CA . PRO A 1 398 ? -49.881 -2.996 18.165 1.00 60.22 398 PRO A CA 1
ATOM 2871 C C . PRO A 1 398 ? -50.063 -3.661 19.534 1.00 60.22 398 PRO A C 1
ATOM 2873 O O . PRO A 1 398 ? -50.217 -4.881 19.612 1.00 60.22 398 PRO A O 1
ATOM 2876 N N . ARG A 1 399 ? -49.918 -2.864 20.597 1.00 51.47 399 ARG A N 1
ATOM 2877 C CA . ARG A 1 399 ? -50.050 -3.323 21.984 1.00 51.47 399 ARG A CA 1
ATOM 2878 C C . ARG A 1 399 ? -51.498 -3.542 22.366 1.00 51.47 399 ARG A C 1
ATOM 2880 O O . ARG A 1 399 ? -52.327 -2.715 21.927 1.00 51.47 399 ARG A O 1
#

Nearest PDB structures (foldseek):
  7n6g-assembly1_3X  TM=1.321E-01  e=7.310E+00  Chlamydomonas reinhardtii

Radius of gyration: 27.98 Å; Cα contacts (8 Å, |Δi|>4): 386; chains: 1; bounding box: 81×50×79 Å

Secondary structure (DSSP, 8-state):
-------HHHHHHHHHTS------THHHHHHHHHHHHHHHHHHHHHHH-GGGHHHHHHHHHHHHHHHIIIIIHHHHHHHHHHTT--HHHHHHHHHHHHHHHHHHHHT-------S-S-------HHHHHHHHHHHHHSSHHHHHHHHHHHHHHHHHHHHH---HHHHHHHHHHHHHHHHHHHHHHHHTT--HHHHHHHHHHHHHHHHHHHHHSPPPTTHHHHHHHHHHHHHHHHHHHHHHHHHHTS---HHHHHHHHHHHHHHHHHHHHHHHHHHTTS----------------------PPPPPPPP-PPPPP--HHHHHHHHHTTSS-HHHHHH--SHHHHHSBHHHHHTTSTT--HHHHHHHHHHTTPPTT-BGGG--HHHHHHHHHHHHSPPPP-

Organism: NCBI:txid2219224

Solvent-accessible surface area (backbone atoms only — not comparable to full-atom values): 22305 Å² total; per-residue (Å²): 138,84,79,83,89,75,55,70,66,60,58,48,54,61,55,68,70,69,79,64,74,71,71,60,75,63,56,55,55,50,46,42,50,49,29,30,51,26,18,52,50,18,29,52,48,35,72,76,37,64,92,52,41,47,59,53,36,31,38,35,16,51,47,40,39,44,47,26,62,72,46,40,41,53,47,18,53,52,44,14,65,74,53,73,40,60,67,67,56,24,51,49,27,14,52,49,25,25,47,50,53,46,59,57,56,68,62,48,76,66,74,80,75,72,93,78,80,87,75,99,66,89,73,58,68,70,58,55,52,53,50,50,49,46,51,46,55,27,26,44,54,38,54,48,52,52,51,22,54,51,36,17,52,50,18,27,43,41,73,76,52,76,40,76,66,51,47,52,52,45,22,54,49,28,19,37,48,23,21,52,50,43,52,41,24,57,77,55,74,48,80,57,67,68,56,53,51,49,40,45,47,18,23,52,52,12,36,51,46,44,70,76,51,72,70,60,74,63,49,52,18,35,51,34,18,21,48,26,17,34,38,46,42,54,15,52,49,33,38,49,53,24,60,71,64,76,71,69,50,72,67,52,55,51,50,36,51,50,52,46,50,50,53,52,51,49,53,54,50,48,52,55,63,68,56,70,78,61,81,77,78,82,73,78,94,74,82,92,81,76,81,85,75,84,81,79,86,78,85,71,81,79,73,83,75,78,77,79,77,76,78,80,78,90,52,53,65,68,54,48,37,50,31,25,44,69,63,75,40,48,70,66,60,59,75,66,51,80,49,69,45,55,28,67,32,42,40,68,69,49,57,52,31,38,73,91,54,53,62,70,56,49,55,50,51,34,54,75,58,68,53,60,92,84,40,27,50,59,72,54,48,73,69,41,51,52,49,49,47,64,75,66,61,59,75,75,74,88,129